Protein AF-0000000068388264 (afdb_homodimer)

Secondary structure (DSSP, 8-state):
-EEEEEEE-SBTTSSSPPSEEEEEETTTEEEEEEEPPPTT--EETTEEHHHHHHHHHHHHHHHHHHHTHHHHS-HHHHHHHHHHHHHHHHHHTT-SS---EEEEEEEE-SSEEEEEEESS-EEEETTTEEEE---HHHHHHHHHHHHHHHHHHHHH--HHHHHHHHHHHHHH-HHHHHHTTSS-HHHHHHHHHHHHHHTT-GGGHHHHHHHHHH-GGGGGGGBT-TT-TT-B--BSSSPPPSTTEEEEEEEGGG-SEEEEE-TT--S--SS-SHHHHHHHHHHHHHH-TT--SSS--SS---SSB-SS-EEEEEEE--/-EEEEEEE-SBTTS-SPPSEEEEEETTTEEEEEEEPPPTT--EETTEEHHHHHHHHHHHHHHHHHHHTHHHHS-HHHHHHHHHHHHHHHHHHTT-SS---EEEEEEEE-SSEEEEEEESS-EEEETTTEEEE---HHHHHHHHHHHHHHHHHHHHH--HHHHHHHHHHHHHH-HHHHHHTTSS-HHHHHHHHHHHHHHTT-GGGHHHHHHHHHH-GGGGGGGBT-TT-TT-B--BSSSPPPSTTEEEEEEEGGG-SEEEEE-TT--S--SS-SHHHHHHHHHHHHHH-TT--SSS--SS---SSB-SS-EEEEEEE--

Solvent-accessible surface area (backbone atoms only — not comparable to full-atom values): 31091 Å² total; per-residue (Å²): 54,29,44,34,36,42,33,42,28,20,39,66,67,25,61,50,62,34,30,42,47,57,38,35,37,74,89,38,37,38,36,37,21,38,25,37,82,46,63,79,67,57,68,58,94,87,34,44,38,7,27,50,26,16,47,48,43,49,51,47,51,53,51,29,43,77,71,42,46,63,76,70,48,55,64,71,59,47,53,37,50,44,8,47,50,37,35,52,51,27,58,72,70,66,50,94,58,68,30,24,19,24,32,24,38,42,35,50,63,82,67,29,35,38,38,38,36,32,18,50,23,29,38,33,42,58,65,66,52,72,50,64,40,82,53,59,48,50,46,31,46,16,44,34,34,43,54,48,28,55,56,38,28,72,73,62,72,34,67,54,62,16,48,55,51,32,52,51,36,47,36,53,2,47,51,51,27,36,76,69,62,77,41,54,66,71,55,50,50,49,39,43,53,50,14,17,54,75,56,72,28,62,93,45,38,66,62,47,40,56,43,46,36,44,10,56,44,49,47,70,75,28,50,31,31,79,91,46,88,56,31,39,25,40,42,34,33,55,74,57,39,67,66,50,50,47,80,46,78,42,54,46,91,76,45,39,27,40,35,34,30,32,69,42,57,84,64,83,37,83,54,71,46,67,68,33,46,51,51,39,47,51,49,47,48,70,76,32,46,59,15,68,61,94,51,60,36,69,44,42,36,44,95,59,29,47,49,45,33,32,32,40,39,21,36,34,37,87,53,29,45,34,36,41,33,42,30,18,40,67,67,25,62,50,62,35,30,42,47,55,38,35,38,76,88,36,36,39,35,36,19,36,25,35,82,46,62,79,67,55,68,56,94,88,34,43,38,7,27,52,25,16,47,48,43,50,51,48,50,53,51,30,43,78,70,43,45,64,76,69,48,56,64,71,58,47,53,36,50,46,7,46,50,38,35,52,51,26,58,73,70,65,49,92,57,68,30,24,20,25,32,24,36,42,34,50,62,84,68,29,35,38,39,38,36,32,20,51,25,28,38,32,42,59,67,66,53,72,51,64,40,81,51,60,50,52,46,30,46,17,43,33,35,44,54,46,27,55,56,38,28,73,73,63,74,34,69,53,61,16,47,54,52,32,52,52,35,47,36,54,2,46,50,52,28,35,74,70,61,77,41,54,65,70,56,48,50,51,37,43,54,50,14,17,53,76,56,72,29,60,92,45,39,67,61,48,40,55,44,46,36,43,10,57,42,49,47,71,74,27,51,32,31,80,91,47,88,56,33,39,24,44,42,34,32,54,75,57,39,67,67,51,48,48,80,46,77,41,56,45,92,76,45,38,28,41,35,33,31,34,67,41,56,84,66,82,38,83,54,72,46,66,68,33,44,52,50,39,47,52,48,48,48,69,76,30,45,57,14,67,62,95,52,62,36,71,44,42,37,46,95,57,27,47,49,46,34,30,33,40,38,23,37,34,37,85

Organism: Agrobacterium fabrum (strain C58 / ATCC 33970) (NCBI:txid176299)

Radius of gyration: 27.48 Å; Cα contacts (8 Å, |Δi|>4): 1501; chains: 2; bounding box: 46×88×62 Å

Sequence (636 aa):
MNIASFSQSKYKNAATPGDDVAILLPGRVFAVFDGATDPTGANYDGLSSGRIAALAAANAVAEMSIKGTLQNCESTTLFQTISDILKKEAERINASHPPSTTLAIVADMGDSLRLLLAGDSGIRINGDRLLQHSKLIDRVSTSARIHVFKQLFASFGDGDAAEAKTRATIFSGLRAAVKAGIMKGVDAEKVIITAAAASGLQNEIEAVEEFLMGGIRVQPHYANRQGHVLGYASINGGMVMEEGTVDLSLAKDTVNSLEIFTDGYLSLPTGIDVVDWEAEFARVETADFHKLNEYPSVKGSTSSEFSDDRTVVCMKARMNIASFSQSKYKNAATPGDDVAILLPGRVFAVFDGATDPTGANYDGLSSGRIAALAAANAVAEMSIKGTLQNCESTTLFQTISDILKKEAERINASHPPSTTLAIVADMGDSLRLLLAGDSGIRINGDRLLQHSKLIDRVSTSARIHVFKQLFASFGDGDAAEAKTRATIFSGLRAAVKAGIMKGVDAEKVIITAAAASGLQNEIEAVEEFLMGGIRVQPHYANRQGHVLGYASINGGMVMEEGTV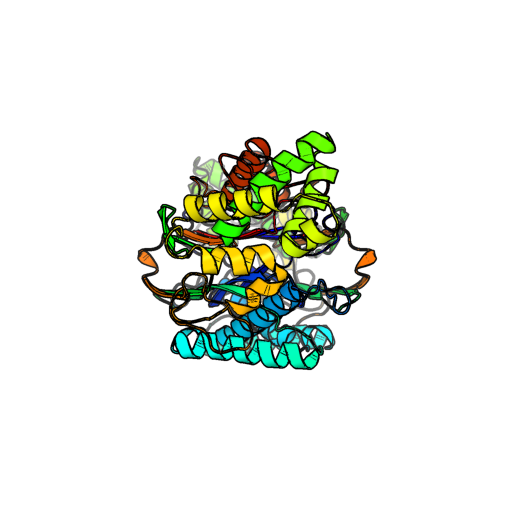DLSLAKDTVNSLEIFTDGYLSLPTGIDVVDWEAEFARVETADFHKLNEYPSVKGSTSSEFSDDRTVVCMKAR

Nearest PDB structures (foldseek):
  6ihw-assembly1_A  TM=5.965E-01  e=5.160E-09  Staphylococcus aureus
  2pk0-assembly3_C  TM=6.018E-01  e=1.217E-06  Streptococcus agalactiae A909
  3nmv-assembly1_B  TM=4.513E-01  e=5.460E-06  Arabidopsis thaliana
  4rag-assembly1_A  TM=4.720E-01  e=7.372E-06  Homo sapiens
  3ujk-assembly1_A  TM=4.151E-01  e=2.307E-05  Arabidopsis thaliana

Foldseek 3Di:
DDKDKDWDFQFPVRPQHALKDWDDDPLFKIKIKFWDAALVNDDQPRDGLRNLLRVLLVVLCVVCRVVCNNVPPDLQVVLLVSLQSQLVSCVVRVPPFFIWMWMWMWTRPPQKIKIKTFFAWWKDFPLHDIDGDDFLLFLLLLQLLLLQLVVQCVVPVDNQVSQVVSLVDQSQAVLVCCVVVVDPPVSSVVSLCRSCVRSVNNVVSVVSRVDRRRHPSCLVVQEQPPPDPRHGAISGNDNGHPPRMDIDMGGPVRTFKMKIKGVLQQDRFSDQDPVRSVVSSVVCCVVQQQQNPPRTGSHGRDPGGHRHIMMMMMDGDD/DDKDKDWDFQFPVRPQHALKDWDDDPLFKIKIKFWDAALVNDDQPRDGLRNLLRVLLVVLCVVCRVVCNNVPPDLQVVLLVSLQSQQVSCVVRVPPFFIWMWMWMWTRPPQKIKIKTFFAWWKDFPLHDIDGDDFLLFLLLLLLLLLQLVVQCVVPVDNQVSQVVSLVDQSQAVLVCCVVVVDPPVSSVVSLCRSCVRSVNNVVSVVSRVDRRRHPSCLVVQEQPPPDPRHGAISGNDNGHPPRMDIDMGGPVRTFKMKIKGVLQQDGFSDQDPVRSVVSSVVCCVVQQQQNPPRTGSHGRDPGGHRHIMMMMMDGDD

pLDDT: mean 94.1, std 4.78, range [71.81, 98.81]

InterPro domains:
  IPR036457 PPM-type phosphatase-like domain superfamily [SSF81606] (11-130)

Structure (mmCIF, N/CA/C/O backbone):
data_AF-0000000068388264-model_v1
#
loop_
_entity.id
_entity.type
_entity.pdbx_description
1 polymer 'Protein phosphatase 2C domain-containing protein'
#
loop_
_atom_site.group_PDB
_atom_site.id
_atom_site.type_symbol
_atom_site.label_atom_id
_atom_site.label_alt_id
_atom_site.label_comp_id
_atom_site.label_asym_id
_atom_site.label_entity_id
_atom_site.label_seq_id
_atom_site.pdbx_PDB_ins_code
_atom_site.Cartn_x
_atom_site.Cartn_y
_atom_site.Cartn_z
_atom_site.occupancy
_atom_site.B_iso_or_equiv
_atom_site.auth_seq_id
_atom_site.auth_comp_id
_atom_site.auth_asym_id
_atom_site.auth_atom_id
_atom_site.pdbx_PDB_model_num
ATOM 1 N N . MET A 1 1 ? -11.047 -7.18 -6.504 1 75.25 1 MET A N 1
ATOM 2 C CA . MET A 1 1 ? -10.711 -5.961 -5.777 1 75.25 1 MET A CA 1
ATOM 3 C C . MET A 1 1 ? -9.234 -5.621 -5.93 1 75.25 1 MET A C 1
ATOM 5 O O . MET A 1 1 ? -8.367 -6.457 -5.664 1 75.25 1 MET A O 1
ATOM 9 N N . ASN A 1 2 ? -9.023 -4.484 -6.512 1 87.44 2 ASN A N 1
ATOM 10 C CA . ASN A 1 2 ? -7.68 -3.965 -6.723 1 87.44 2 ASN A CA 1
ATOM 11 C C . ASN A 1 2 ? -7.328 -2.885 -5.703 1 87.44 2 ASN A C 1
ATOM 13 O O . ASN A 1 2 ? -8.133 -1.983 -5.449 1 87.44 2 ASN A O 1
ATOM 17 N N . ILE A 1 3 ? -6.223 -3.014 -5.047 1 92.5 3 ILE A N 1
ATOM 18 C CA . ILE A 1 3 ? -5.793 -2.018 -4.07 1 92.5 3 ILE A CA 1
ATOM 19 C C . ILE A 1 3 ? -4.434 -1.451 -4.473 1 92.5 3 ILE A C 1
ATOM 21 O O . ILE A 1 3 ? -3.527 -2.201 -4.844 1 92.5 3 ILE A O 1
ATOM 25 N N . ALA A 1 4 ? -4.34 -0.177 -4.484 1 95.62 4 ALA A N 1
ATOM 26 C CA . ALA A 1 4 ? -3.092 0.541 -4.734 1 95.62 4 ALA A CA 1
ATOM 27 C C . ALA A 1 4 ? -2.84 1.594 -3.658 1 95.62 4 ALA A C 1
ATOM 29 O O . ALA A 1 4 ? -3.783 2.152 -3.094 1 95.62 4 ALA A O 1
ATOM 30 N N . SER A 1 5 ? -1.664 1.822 -3.295 1 97.62 5 SER A N 1
ATOM 31 C CA . SER A 1 5 ? -1.312 2.85 -2.32 1 97.62 5 SER A CA 1
ATOM 32 C C . SER A 1 5 ? -0.051 3.6 -2.738 1 97.62 5 SER A C 1
ATOM 34 O O . SER A 1 5 ? 0.783 3.062 -3.469 1 97.62 5 SER A O 1
ATOM 36 N N . PHE A 1 6 ? 0.02 4.832 -2.385 1 97.06 6 PHE A N 1
ATOM 37 C CA . PHE A 1 6 ? 1.18 5.68 -2.641 1 97.06 6 PHE A CA 1
ATOM 38 C C . PHE A 1 6 ? 1.418 6.637 -1.48 1 97.06 6 PHE A C 1
ATOM 40 O O . PHE A 1 6 ? 0.485 7.289 -1.005 1 97.06 6 PHE A O 1
ATOM 47 N N . SER A 1 7 ? 2.611 6.703 -0.938 1 96.62 7 SER A N 1
ATOM 48 C CA . SER A 1 7 ? 3.025 7.633 0.108 1 96.62 7 SER A CA 1
ATOM 49 C C . SER A 1 7 ? 4.328 8.336 -0.262 1 96.62 7 SER A C 1
ATOM 51 O O . SER A 1 7 ? 5.332 7.684 -0.55 1 96.62 7 SER A O 1
ATOM 53 N N . GLN A 1 8 ? 4.289 9.664 -0.268 1 95.12 8 GLN A N 1
ATOM 54 C CA . GLN A 1 8 ? 5.441 10.484 -0.633 1 95.12 8 GLN A CA 1
ATOM 55 C C . GLN A 1 8 ? 5.707 11.555 0.419 1 95.12 8 GLN A C 1
ATOM 57 O O . GLN A 1 8 ? 4.809 12.312 0.781 1 95.12 8 GLN A O 1
ATOM 62 N N . SER A 1 9 ? 6.949 11.586 0.864 1 94.25 9 SER A N 1
ATOM 63 C CA . SER A 1 9 ? 7.414 12.641 1.758 1 94.25 9 SER A CA 1
ATOM 64 C C . SER A 1 9 ? 7.387 14 1.068 1 94.25 9 SER A C 1
ATOM 66 O O . SER A 1 9 ? 7.574 14.086 -0.147 1 94.25 9 SER A O 1
ATOM 68 N N . LYS A 1 10 ? 7.219 15.016 1.916 1 94.44 10 LYS A N 1
ATOM 69 C CA . LYS A 1 10 ? 7.289 16.359 1.359 1 94.44 10 LYS A CA 1
ATOM 70 C C . LYS A 1 10 ? 8.695 16.688 0.867 1 94.44 10 LYS A C 1
ATOM 72 O O . LYS A 1 10 ? 8.891 17.594 0.058 1 94.44 10 LYS A O 1
ATOM 77 N N . TYR A 1 11 ? 9.672 16.047 1.413 1 93.06 11 TYR A N 1
ATOM 78 C CA . TYR A 1 11 ? 11.047 16.234 0.968 1 93.06 11 TYR A CA 1
ATOM 79 C C . TYR A 1 11 ? 11.297 15.523 -0.356 1 93.06 11 TYR A C 1
ATOM 81 O O . TYR A 1 11 ? 11.102 14.312 -0.461 1 93.06 11 TYR A O 1
ATOM 89 N N . LYS A 1 12 ? 11.797 16.266 -1.271 1 91.25 12 LYS A N 1
ATOM 90 C CA . LYS A 1 12 ? 11.93 15.742 -2.629 1 91.25 12 LYS A CA 1
ATOM 91 C C . LYS A 1 12 ? 13.102 14.766 -2.729 1 91.25 12 LYS A C 1
ATOM 93 O O . LYS A 1 12 ? 13.156 13.945 -3.646 1 91.25 12 LYS A O 1
ATOM 98 N N . ASN A 1 13 ? 14.141 14.773 -1.856 1 81 13 ASN A N 1
ATOM 99 C CA . ASN A 1 13 ? 15.289 13.875 -1.881 1 81 13 ASN A CA 1
ATOM 100 C C . ASN A 1 13 ? 14.922 12.484 -1.388 1 81 13 ASN A C 1
ATOM 102 O O . ASN A 1 13 ? 15.719 11.547 -1.498 1 81 13 ASN A O 1
ATOM 106 N N . ALA A 1 14 ? 13.859 12.102 -1.031 1 72.12 14 ALA A N 1
ATOM 107 C CA . ALA A 1 14 ? 13.297 10.828 -0.597 1 72.12 14 ALA A CA 1
ATOM 108 C C . ALA A 1 14 ? 14.023 10.297 0.634 1 72.12 14 ALA A C 1
ATOM 110 O O . ALA A 1 14 ? 13.609 9.297 1.228 1 72.12 14 ALA A O 1
ATOM 111 N N . ALA A 1 15 ? 15.062 10.883 1.052 1 75.81 15 ALA A N 1
ATOM 112 C CA . ALA A 1 15 ? 15.867 10.367 2.156 1 75.81 15 ALA A CA 1
ATOM 113 C C . ALA A 1 15 ? 15.188 10.625 3.498 1 75.81 15 ALA A C 1
ATOM 115 O O . ALA A 1 15 ? 15.367 9.867 4.453 1 75.81 15 ALA A O 1
ATOM 116 N N . THR A 1 16 ? 14.391 11.633 3.553 1 83.56 16 THR A N 1
ATOM 117 C CA . THR A 1 16 ? 13.688 11.961 4.785 1 83.56 16 THR A CA 1
ATOM 118 C C . THR A 1 16 ? 12.234 11.5 4.715 1 83.56 16 THR A C 1
ATOM 120 O O . THR A 1 16 ? 11.477 11.938 3.846 1 83.56 16 THR A O 1
ATOM 123 N N . PRO A 1 17 ? 11.906 10.617 5.645 1 87.88 17 PRO A N 1
ATOM 124 C CA . PRO A 1 17 ? 10.523 10.125 5.602 1 87.88 17 PRO A CA 1
ATOM 125 C C . PRO A 1 17 ? 9.508 11.203 5.98 1 87.88 17 PRO A C 1
ATOM 127 O O . PRO A 1 17 ? 9.781 12.031 6.852 1 87.88 17 PRO A O 1
ATOM 130 N N . GLY A 1 18 ? 8.375 11.164 5.344 1 91.44 18 GLY A N 1
ATOM 131 C CA . GLY A 1 18 ? 7.273 12.047 5.699 1 91.44 18 GLY A CA 1
ATOM 132 C C . GLY A 1 18 ? 6.52 11.602 6.938 1 91.44 18 GLY A C 1
ATOM 133 O O . GLY A 1 18 ? 6.746 10.5 7.441 1 91.44 18 GLY A O 1
ATOM 134 N N . ASP A 1 19 ? 5.676 12.43 7.355 1 94.19 19 ASP A N 1
ATOM 135 C CA . ASP A 1 19 ? 4.914 12.164 8.57 1 94.19 19 ASP A CA 1
ATOM 136 C C . ASP A 1 19 ? 3.688 11.305 8.273 1 94.19 19 ASP A C 1
ATOM 138 O O . ASP A 1 19 ? 3.08 10.742 9.188 1 94.19 19 ASP A O 1
ATOM 142 N N . ASP A 1 20 ? 3.289 11.234 6.988 1 96.75 20 ASP A N 1
ATOM 143 C CA . ASP A 1 20 ? 2.107 10.461 6.613 1 96.75 20 ASP A CA 1
ATOM 144 C C . ASP A 1 20 ? 2.455 8.992 6.387 1 96.75 20 ASP A C 1
ATOM 146 O O . ASP A 1 20 ? 3.52 8.68 5.852 1 96.75 20 ASP A O 1
ATOM 150 N N . VAL A 1 21 ? 1.596 8.148 6.805 1 96 21 VAL A N 1
ATOM 151 C CA . VAL A 1 21 ? 1.81 6.734 6.531 1 96 21 VAL A CA 1
ATOM 152 C C . VAL A 1 21 ? 0.488 6.074 6.141 1 96 21 VAL A C 1
ATOM 154 O O . VAL A 1 21 ? -0.586 6.594 6.453 1 96 21 VAL A O 1
ATOM 157 N N . ALA A 1 22 ? 0.57 4.98 5.438 1 97.81 22 ALA A N 1
ATOM 158 C CA . ALA A 1 22 ? -0.569 4.121 5.121 1 97.81 22 ALA A CA 1
ATOM 159 C C . ALA A 1 22 ? -0.335 2.699 5.617 1 97.81 22 ALA A C 1
ATOM 161 O O . ALA A 1 22 ? 0.806 2.234 5.68 1 97.81 22 ALA A O 1
ATOM 162 N N . ILE A 1 23 ? -1.319 2.053 5.996 1 98 23 ILE A N 1
ATOM 163 C CA . ILE A 1 23 ? -1.232 0.618 6.238 1 98 23 ILE A CA 1
ATOM 164 C C . ILE A 1 23 ? -2.23 -0.119 5.348 1 98 23 ILE A C 1
ATOM 166 O O . ILE A 1 23 ?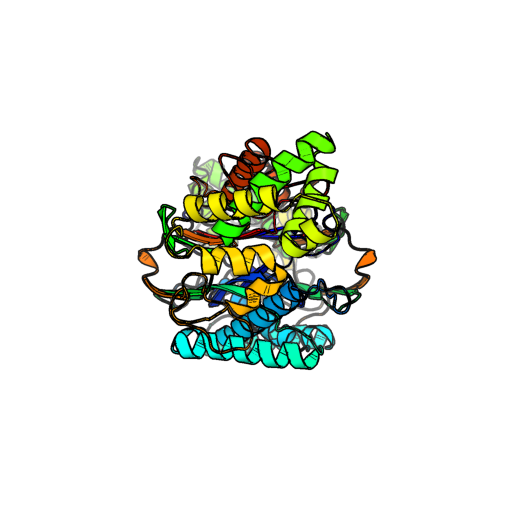 -3.279 0.427 5 1 98 23 ILE A O 1
ATOM 170 N N . LEU A 1 24 ? -1.895 -1.282 4.953 1 97.62 24 LEU A N 1
ATOM 171 C CA . LEU A 1 24 ? -2.717 -2.178 4.148 1 97.62 24 LEU A CA 1
ATOM 172 C C . LEU A 1 24 ? -2.711 -3.588 4.727 1 97.62 24 LEU A C 1
ATOM 174 O O . LEU A 1 24 ? -1.661 -4.234 4.789 1 97.62 24 LEU A O 1
ATOM 178 N N . LEU A 1 25 ? -3.775 -4.031 5.195 1 95.75 25 LEU A N 1
ATOM 179 C CA . LEU A 1 25 ? -4.047 -5.414 5.57 1 95.75 25 LEU A CA 1
ATOM 180 C C . LEU A 1 25 ? -5.289 -5.938 4.859 1 95.75 25 LEU A C 1
ATOM 182 O O . LEU A 1 25 ? -6.398 -5.844 5.391 1 95.75 25 LEU A O 1
ATOM 186 N N . PRO A 1 26 ? -5.031 -6.547 3.662 1 92 26 PRO A N 1
ATOM 187 C CA . PRO A 1 26 ? -6.176 -6.969 2.854 1 92 26 PRO A CA 1
ATOM 188 C C . PRO A 1 26 ? -7.129 -7.883 3.615 1 92 26 PRO A C 1
ATOM 190 O O . PRO A 1 26 ? -6.688 -8.773 4.352 1 92 26 PRO A O 1
ATOM 193 N N . GLY A 1 27 ? -8.453 -7.648 3.361 1 89.88 27 GLY A N 1
ATOM 194 C CA . GLY A 1 27 ? -9.492 -8.414 4.027 1 89.88 27 GLY A CA 1
ATOM 195 C C . GLY A 1 27 ? -9.766 -7.945 5.445 1 89.88 27 GLY A C 1
ATOM 196 O O . GLY A 1 27 ? -10.625 -8.5 6.133 1 89.88 27 GLY A O 1
ATOM 197 N N . ARG A 1 28 ? -8.992 -6.922 5.863 1 94.88 28 ARG A N 1
ATOM 198 C CA . ARG A 1 28 ? -9.172 -6.438 7.227 1 94.88 28 ARG A CA 1
ATOM 199 C C . ARG A 1 28 ? -9.305 -4.918 7.254 1 94.88 28 ARG A C 1
ATOM 201 O O . ARG A 1 28 ? -10.352 -4.387 7.613 1 94.88 28 ARG A O 1
ATOM 208 N N . VAL A 1 29 ? -8.172 -4.266 6.871 1 97.56 29 VAL A N 1
ATOM 209 C CA . V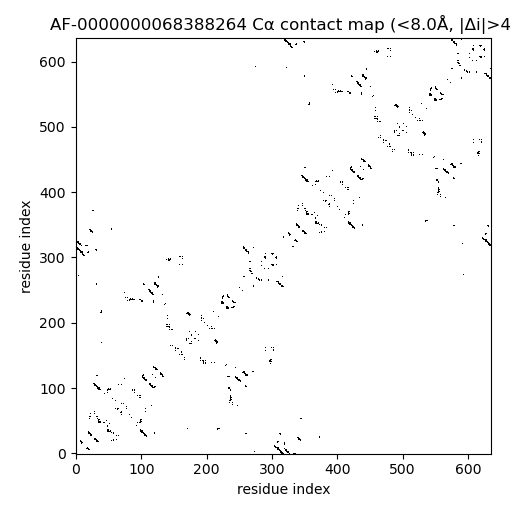AL A 1 29 ? -8.203 -2.82 7.055 1 97.56 29 VAL A CA 1
ATOM 210 C C . VAL A 1 29 ? -7.203 -2.156 6.105 1 97.56 29 VAL A C 1
ATOM 212 O O . VAL A 1 29 ? -6.141 -2.713 5.828 1 97.56 29 VAL A O 1
ATOM 215 N N . PHE A 1 30 ? -7.523 -1.055 5.535 1 97.31 30 PHE A N 1
ATOM 216 C CA . PHE A 1 30 ? -6.559 -0.081 5.043 1 97.31 30 PHE A CA 1
ATOM 217 C C . PHE A 1 30 ? -6.82 1.294 5.648 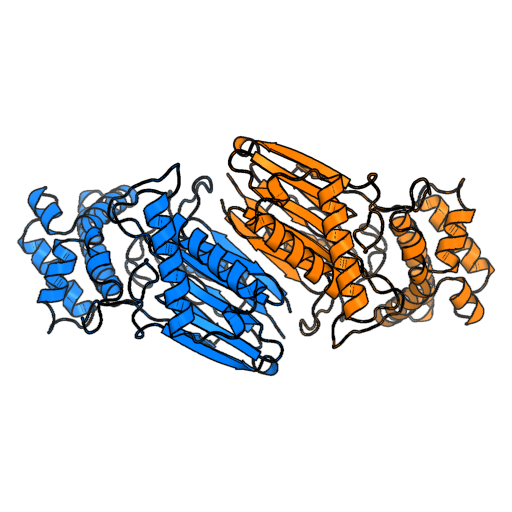1 97.31 30 PHE A C 1
ATOM 219 O O . PHE A 1 30 ? -7.969 1.646 5.926 1 97.31 30 PHE A O 1
ATOM 226 N N . ALA A 1 31 ? -5.781 2.08 5.891 1 98.69 31 ALA A N 1
ATOM 227 C CA . ALA A 1 31 ? -5.891 3.359 6.59 1 98.69 31 ALA A CA 1
ATOM 228 C C . ALA A 1 31 ? -4.742 4.289 6.207 1 98.69 31 ALA A C 1
ATOM 230 O O . ALA A 1 31 ? -3.689 3.834 5.762 1 98.69 31 ALA A O 1
ATOM 231 N N . VAL A 1 32 ? -5.008 5.551 6.301 1 98.75 32 VAL A N 1
ATOM 232 C CA . VAL A 1 32 ? -3.967 6.57 6.199 1 98.75 32 VAL A CA 1
ATOM 233 C C . VAL A 1 32 ? -3.93 7.402 7.477 1 98.75 32 VAL A C 1
ATOM 235 O O . VAL A 1 32 ? -4.961 7.605 8.125 1 98.75 32 VAL A O 1
ATOM 238 N N . PHE A 1 33 ? -2.781 7.828 7.828 1 98.31 33 PHE A N 1
ATOM 239 C CA . PHE A 1 33 ? -2.533 8.656 9 1 98.31 33 PHE A CA 1
ATOM 240 C C . PHE A 1 33 ? -1.694 9.875 8.633 1 98.31 33 PHE A C 1
ATOM 242 O O . PHE A 1 33 ? -0.648 9.75 7.996 1 98.31 33 PHE A O 1
ATOM 249 N N . ASP A 1 34 ? -2.152 10.977 9 1 96.81 34 ASP A N 1
ATOM 250 C CA . ASP A 1 34 ? -1.447 12.234 8.766 1 96.81 34 ASP A CA 1
ATOM 251 C C . ASP A 1 34 ? -0.847 12.781 10.062 1 96.81 34 ASP A C 1
ATOM 253 O O . ASP A 1 34 ? -1.562 13.336 10.898 1 96.81 34 ASP A O 1
ATOM 257 N N . GLY A 1 35 ? 0.443 12.633 10.18 1 95.31 35 GLY A N 1
ATOM 258 C CA . GLY A 1 35 ? 1.139 13.133 11.359 1 95.31 35 GLY A CA 1
ATOM 259 C C . GLY A 1 35 ? 1.268 14.641 11.375 1 95.31 35 GLY A C 1
ATOM 260 O O . GLY A 1 35 ? 1.614 15.25 10.367 1 95.31 35 GLY A O 1
ATOM 261 N N . ALA A 1 36 ? 1.035 15.211 12.531 1 90 36 ALA A N 1
ATOM 262 C CA . ALA A 1 36 ? 1.064 16.672 12.672 1 90 36 ALA A CA 1
ATOM 263 C C . ALA A 1 36 ? 2.471 17.156 13 1 90 36 ALA A C 1
ATOM 265 O O . ALA A 1 36 ? 3.219 16.484 13.719 1 90 36 ALA A O 1
ATOM 266 N N . THR A 1 37 ? 2.76 18.281 12.492 1 80.62 37 THR A N 1
ATOM 267 C CA . THR A 1 37 ? 4.039 18.922 12.766 1 80.62 37 THR A CA 1
ATOM 268 C C . THR A 1 37 ? 4.184 19.219 14.258 1 80.62 37 THR A C 1
ATOM 270 O O . THR A 1 37 ? 3.221 19.641 14.914 1 80.62 37 THR A O 1
ATOM 273 N N . ASP A 1 38 ? 5.402 18.984 14.688 1 79.5 38 ASP A N 1
ATOM 274 C CA . ASP A 1 38 ? 5.707 19.266 16.078 1 79.5 38 ASP A CA 1
ATOM 275 C C . ASP A 1 38 ? 5.855 20.766 16.328 1 79.5 38 ASP A C 1
ATOM 277 O O . ASP A 1 38 ? 6.609 21.438 15.609 1 79.5 38 ASP A O 1
ATOM 281 N N . PRO A 1 39 ? 5.199 21.328 17.312 1 77.44 39 PRO A N 1
ATOM 282 C CA . PRO A 1 39 ? 5.289 22.75 17.594 1 77.44 39 PRO A CA 1
ATOM 283 C C . PRO A 1 39 ? 6.684 23.188 18.031 1 77.44 39 PRO A C 1
ATOM 285 O O . PRO A 1 39 ? 7.02 24.375 17.969 1 77.44 39 PRO A O 1
ATOM 288 N N . THR A 1 40 ? 7.5 22.219 18.469 1 78.06 40 THR A N 1
ATOM 289 C CA . THR A 1 40 ? 8.828 22.562 18.969 1 78.06 40 THR A CA 1
ATOM 290 C C . THR A 1 40 ? 9.898 22.25 17.922 1 78.06 40 THR A C 1
ATOM 292 O O . THR A 1 40 ? 11.055 22.641 18.078 1 78.06 40 THR A O 1
ATOM 295 N N . GLY A 1 41 ? 9.508 21.641 16.906 1 75.5 41 GLY A N 1
ATOM 296 C CA . GLY A 1 41 ? 10.477 21.203 15.914 1 75.5 41 GLY A CA 1
ATOM 297 C C . GLY A 1 41 ? 11.352 20.062 16.406 1 75.5 41 GLY A C 1
ATOM 298 O O . GLY A 1 41 ? 12.398 19.781 15.805 1 75.5 41 GLY A O 1
ATOM 299 N N . ALA A 1 42 ? 10.93 19.438 17.422 1 77.56 42 ALA A N 1
ATOM 300 C CA . ALA A 1 42 ? 11.727 18.391 18.062 1 77.56 42 ALA A CA 1
ATOM 301 C C . ALA A 1 42 ? 11.859 17.172 17.156 1 77.56 42 ALA A C 1
ATOM 303 O O . ALA A 1 42 ? 11.008 16.953 16.281 1 77.56 42 ALA A O 1
ATOM 304 N N . ASN A 1 43 ? 12.984 16.531 17.344 1 81.12 43 ASN A N 1
ATOM 305 C CA . ASN A 1 43 ? 13.312 15.273 16.672 1 81.12 43 ASN A CA 1
ATOM 306 C C . ASN A 1 43 ? 13.648 14.172 17.656 1 81.12 43 ASN A C 1
ATOM 308 O O . ASN A 1 43 ? 14.336 14.414 18.656 1 81.12 43 ASN A O 1
ATOM 312 N N . TYR A 1 44 ? 13.094 13.078 17.422 1 82.62 44 TYR A N 1
ATOM 313 C CA . TYR A 1 44 ? 13.297 11.93 18.297 1 82.62 44 TYR A CA 1
ATOM 314 C C . TYR A 1 44 ? 13.984 10.797 17.547 1 82.62 44 TYR A C 1
ATOM 316 O O . TYR A 1 44 ? 13.32 9.969 16.922 1 82.62 44 TYR A O 1
ATOM 324 N N . ASP A 1 45 ? 15.242 10.68 17.688 1 79.5 45 ASP A N 1
ATOM 325 C CA . ASP A 1 45 ? 16.062 9.648 17.031 1 79.5 45 ASP A CA 1
ATOM 326 C C . ASP A 1 45 ? 15.797 9.609 15.531 1 79.5 45 ASP A C 1
ATOM 328 O O . ASP A 1 45 ? 15.492 8.547 14.977 1 79.5 45 ASP A O 1
ATOM 332 N N . GLY A 1 46 ? 15.648 10.781 15 1 79.88 46 GLY A N 1
ATOM 333 C CA . GLY A 1 46 ? 15.539 10.883 13.547 1 79.88 46 GLY A CA 1
ATOM 334 C C . GLY A 1 46 ? 14.102 10.945 13.062 1 79.88 46 GLY A C 1
ATOM 335 O O . GLY A 1 46 ? 13.852 11.133 11.875 1 79.88 46 GLY A O 1
ATOM 336 N N . LEU A 1 47 ? 13.211 10.852 14.016 1 85.88 47 LEU A N 1
ATOM 337 C CA . LEU A 1 47 ? 11.812 10.883 13.625 1 85.88 47 LEU A CA 1
ATOM 338 C C . LEU A 1 47 ? 11.109 12.117 14.188 1 85.88 47 LEU A C 1
ATOM 340 O O . LEU A 1 47 ? 11.375 12.516 15.328 1 85.88 47 LEU A O 1
ATOM 344 N N . SER A 1 48 ? 10.242 12.641 13.336 1 89 48 SER A N 1
ATOM 345 C CA . SER A 1 48 ? 9.406 13.734 13.82 1 89 48 SER A CA 1
ATOM 346 C C . SER A 1 48 ? 8.305 13.219 14.742 1 89 48 SER A C 1
ATOM 348 O O . SER A 1 48 ? 7.949 12.047 14.695 1 89 48 SER A O 1
ATOM 350 N N . SER A 1 49 ? 7.852 14.125 15.602 1 90.44 49 SER A N 1
ATOM 351 C CA . SER A 1 49 ? 6.754 13.758 16.5 1 90.44 49 SER A CA 1
ATOM 352 C C . SER A 1 49 ? 5.52 13.336 15.703 1 90.44 49 SER A C 1
ATOM 354 O O . SER A 1 49 ? 4.801 12.422 16.109 1 90.44 49 SER A O 1
ATOM 356 N N . GLY A 1 50 ? 5.238 14.023 14.617 1 92.5 50 GLY A N 1
ATOM 357 C CA . GLY A 1 50 ? 4.117 13.656 13.766 1 92.5 50 GLY A CA 1
ATOM 358 C C . GLY A 1 50 ? 4.223 12.25 13.203 1 92.5 50 GLY A C 1
ATOM 359 O O . GLY A 1 50 ? 3.236 11.508 13.188 1 92.5 50 GLY A O 1
ATOM 360 N N . ARG A 1 51 ? 5.395 11.953 12.781 1 93.25 51 ARG A N 1
ATOM 361 C CA . ARG A 1 51 ? 5.594 10.609 12.242 1 93.25 51 ARG A CA 1
ATOM 362 C C . ARG A 1 51 ? 5.445 9.555 13.336 1 93.25 51 ARG A C 1
ATOM 364 O O . ARG A 1 51 ? 4.875 8.484 13.102 1 93.25 51 ARG A O 1
ATOM 371 N N . ILE A 1 52 ? 5.941 9.805 14.461 1 93.31 52 ILE A N 1
ATOM 372 C CA . ILE A 1 52 ? 5.82 8.883 15.586 1 93.31 52 ILE A CA 1
ATOM 373 C C . ILE A 1 52 ? 4.348 8.648 15.906 1 93.31 52 ILE A C 1
ATOM 375 O O . ILE A 1 52 ? 3.926 7.508 16.125 1 93.31 52 ILE A O 1
ATOM 379 N N . ALA A 1 53 ? 3.604 9.703 15.922 1 95.19 53 ALA A N 1
ATOM 380 C CA . ALA A 1 53 ? 2.17 9.586 16.172 1 95.19 53 ALA A CA 1
ATOM 381 C C . ALA A 1 53 ? 1.492 8.727 15.109 1 95.19 53 ALA A C 1
ATOM 383 O O . ALA A 1 53 ? 0.693 7.844 15.422 1 95.19 53 ALA A O 1
ATOM 384 N N . ALA A 1 54 ? 1.792 9.031 13.867 1 96.38 54 ALA A N 1
ATOM 385 C CA . ALA A 1 54 ? 1.195 8.305 12.75 1 96.38 54 ALA A CA 1
ATOM 386 C C . ALA A 1 54 ? 1.521 6.816 12.828 1 96.38 54 ALA A C 1
ATOM 388 O O . ALA A 1 54 ? 0.639 5.973 12.648 1 96.38 54 ALA A O 1
ATOM 389 N N . LEU A 1 55 ? 2.779 6.508 13.102 1 94.62 55 LEU A N 1
ATOM 390 C CA . LEU A 1 55 ? 3.211 5.117 13.188 1 94.62 55 LEU A CA 1
ATOM 391 C C . LEU A 1 55 ? 2.551 4.414 14.367 1 94.62 55 LEU A C 1
ATOM 393 O O . LEU A 1 55 ? 2.133 3.26 14.258 1 94.62 55 LEU A O 1
ATOM 397 N N . ALA A 1 56 ? 2.475 5.086 15.477 1 94.94 56 ALA A N 1
ATOM 398 C CA . ALA A 1 56 ? 1.832 4.508 16.656 1 94.94 56 ALA A CA 1
ATOM 399 C C . ALA A 1 56 ? 0.357 4.223 16.391 1 94.94 56 ALA A C 1
ATOM 401 O O . ALA A 1 56 ? -0.148 3.156 16.75 1 94.94 56 ALA A O 1
ATOM 402 N N . ALA A 1 57 ? -0.275 5.172 15.82 1 97.31 57 ALA A N 1
ATOM 403 C CA . ALA A 1 57 ? -1.683 4.977 15.484 1 97.31 57 ALA A CA 1
ATOM 404 C C . ALA A 1 57 ? -1.854 3.836 14.484 1 97.31 57 ALA A C 1
ATOM 406 O O . ALA A 1 57 ? -2.773 3.025 14.609 1 97.31 57 ALA A O 1
ATOM 407 N N . ALA A 1 58 ? -1 3.807 13.5 1 96.94 58 ALA A N 1
ATOM 408 C CA . ALA A 1 58 ? -1.025 2.744 12.5 1 96.94 58 ALA A CA 1
ATOM 409 C C . ALA A 1 58 ? -0.904 1.37 13.148 1 96.94 58 ALA A C 1
ATOM 411 O O . ALA A 1 58 ? -1.668 0.455 12.836 1 96.94 58 ALA A O 1
ATOM 412 N N . ASN A 1 59 ? 0.025 1.244 14.016 1 94.88 59 ASN A N 1
ATOM 413 C CA . ASN A 1 59 ? 0.223 -0.013 14.727 1 94.88 59 ASN A CA 1
ATOM 414 C C . ASN A 1 59 ? -1.001 -0.385 15.555 1 94.88 59 ASN A C 1
ATOM 416 O O . ASN A 1 59 ? -1.4 -1.55 15.594 1 94.88 59 ASN A O 1
ATOM 420 N N . ALA A 1 60 ? -1.523 0.578 16.219 1 96.12 60 ALA A N 1
ATOM 421 C CA . ALA A 1 60 ? -2.709 0.35 17.031 1 96.12 60 ALA A CA 1
ATOM 422 C C . ALA A 1 60 ? -3.877 -0.148 16.188 1 96.12 60 ALA A C 1
ATOM 424 O O . ALA A 1 60 ? -4.547 -1.117 16.547 1 96.12 60 ALA A O 1
ATOM 425 N N . VAL A 1 61 ? -4.082 0.478 15.094 1 97.69 61 VAL A N 1
ATOM 426 C CA . VAL A 1 61 ? -5.195 0.14 14.219 1 97.69 61 VAL A CA 1
ATOM 427 C C . VAL A 1 61 ? -4.992 -1.259 13.641 1 97.69 61 VAL A C 1
ATOM 429 O O . VAL A 1 61 ? -5.938 -2.047 13.555 1 97.69 61 VAL A O 1
ATOM 432 N N . ALA A 1 62 ? -3.764 -1.552 13.203 1 96.12 62 ALA A N 1
ATOM 433 C CA . ALA A 1 62 ? -3.455 -2.889 12.703 1 96.12 62 ALA A CA 1
ATOM 434 C C . ALA A 1 62 ? -3.762 -3.951 13.758 1 96.12 62 ALA A C 1
ATOM 436 O O . ALA A 1 62 ? -4.422 -4.953 13.461 1 96.12 62 ALA A O 1
ATOM 437 N N . GLU A 1 63 ? -3.344 -3.705 14.945 1 94.44 63 GLU A N 1
ATOM 438 C CA . GLU A 1 63 ? -3.57 -4.648 16.031 1 94.44 63 GLU A CA 1
ATOM 439 C C . GLU A 1 63 ? -5.059 -4.801 16.328 1 94.44 63 GLU A C 1
ATOM 441 O O . GLU A 1 63 ? -5.547 -5.918 16.516 1 94.44 63 GLU A O 1
ATOM 446 N N . MET A 1 64 ? -5.742 -3.703 16.422 1 95.94 64 MET A N 1
ATOM 447 C CA . MET A 1 64 ? -7.176 -3.721 16.703 1 95.94 64 MET A CA 1
ATOM 448 C C . MET A 1 64 ? -7.934 -4.465 15.602 1 95.94 64 MET A C 1
ATOM 450 O O . MET A 1 64 ? -8.93 -5.137 15.875 1 95.94 64 MET A O 1
ATOM 454 N N . SER A 1 65 ? -7.492 -4.277 14.398 1 96.12 65 SER A N 1
ATOM 455 C CA . SER A 1 65 ? -8.141 -4.969 13.289 1 96.12 65 SER A CA 1
ATOM 456 C C . SER A 1 65 ? -7.945 -6.477 13.383 1 96.12 65 SER A C 1
ATOM 458 O O . SER A 1 65 ? -8.891 -7.242 13.18 1 96.12 65 SER A O 1
ATOM 460 N N . ILE A 1 66 ? -6.73 -6.918 13.648 1 92 66 ILE A N 1
ATOM 461 C CA . ILE A 1 66 ? -6.406 -8.336 13.766 1 92 66 ILE A CA 1
ATOM 462 C C . ILE A 1 66 ? -7.223 -8.961 14.898 1 92 66 ILE A C 1
ATOM 464 O O . ILE A 1 66 ? -7.707 -10.086 14.773 1 92 66 ILE A O 1
ATOM 468 N N . LYS A 1 67 ? -7.473 -8.18 15.93 1 92.38 67 LYS A N 1
ATOM 469 C CA . LYS A 1 67 ? -8.203 -8.664 17.094 1 92.38 67 LYS A CA 1
ATOM 470 C C . LYS A 1 67 ? -9.711 -8.547 16.891 1 92.38 67 LYS A C 1
ATOM 472 O O . LYS A 1 67 ? -10.492 -9.055 17.703 1 92.38 67 LYS A O 1
ATOM 477 N N . GLY A 1 68 ? -10.125 -7.84 15.898 1 93.5 68 GLY A N 1
ATOM 478 C CA . GLY A 1 68 ? -11.539 -7.684 15.602 1 93.5 68 GLY A CA 1
ATOM 479 C C . GLY A 1 68 ? -12.164 -6.488 16.297 1 93.5 68 GLY A C 1
ATOM 480 O O . GLY A 1 68 ? -13.32 -6.145 16.031 1 93.5 68 GLY A O 1
ATOM 481 N N . THR A 1 69 ? -11.438 -5.77 17.125 1 95.25 69 THR A N 1
ATOM 482 C CA . THR A 1 69 ? -11.961 -4.645 17.891 1 95.25 69 THR A CA 1
ATOM 483 C C . THR A 1 69 ? -12.273 -3.469 16.969 1 95.25 69 THR A C 1
ATOM 485 O O . THR A 1 69 ? -13.219 -2.711 17.219 1 95.25 69 THR A O 1
ATOM 488 N N . LEU A 1 70 ? -11.523 -3.283 15.945 1 95.69 70 LEU A N 1
ATOM 489 C CA . LEU A 1 70 ? -11.773 -2.215 14.984 1 95.69 70 LEU A CA 1
ATOM 490 C C . LEU A 1 70 ? -13.156 -2.359 14.359 1 95.69 70 LEU A C 1
ATOM 492 O O . LEU A 1 70 ? -13.836 -1.363 14.109 1 95.69 70 LEU A O 1
ATOM 496 N N . GLN A 1 71 ? -13.609 -3.588 14.164 1 94.44 71 GLN A N 1
ATOM 497 C CA . GLN A 1 71 ? -14.875 -3.9 13.5 1 94.44 71 GLN A CA 1
ATOM 498 C C . GLN A 1 71 ? -16.047 -3.846 14.484 1 94.44 71 GLN A C 1
ATOM 500 O O . GLN A 1 71 ? -17.156 -3.496 14.102 1 94.44 71 GLN A O 1
ATOM 505 N N . ASN A 1 72 ? -15.766 -4.086 15.742 1 94 72 ASN A N 1
ATOM 506 C CA . ASN A 1 72 ? -16.875 -4.352 16.641 1 94 72 ASN A CA 1
ATOM 507 C C . ASN A 1 72 ? -17.031 -3.254 17.688 1 94 72 ASN A C 1
ATOM 509 O O . ASN A 1 72 ? -18.094 -3.119 18.312 1 94 72 ASN A O 1
ATOM 513 N N . CYS A 1 73 ? -16.094 -2.398 17.875 1 95.25 73 CYS A N 1
ATOM 514 C CA . CYS A 1 73 ? -16.094 -1.406 18.938 1 95.25 73 CYS A CA 1
ATOM 515 C C . CYS A 1 73 ? -16.75 -0.109 18.484 1 95.25 73 CYS A C 1
ATOM 517 O O . CYS A 1 73 ? -16.625 0.277 17.328 1 95.25 73 CYS A O 1
ATOM 519 N N . GLU A 1 74 ? -17.391 0.521 19.469 1 96.12 74 GLU A N 1
ATOM 520 C CA . GLU A 1 74 ? -17.953 1.842 19.203 1 96.12 74 GLU A CA 1
ATOM 521 C C . GLU A 1 74 ? -16.859 2.842 18.828 1 96.12 74 GLU A C 1
ATOM 523 O O . GLU A 1 74 ? -15.773 2.82 19.406 1 96.12 74 GLU A O 1
ATOM 528 N N . SER A 1 75 ? -17.25 3.768 17.875 1 95.88 75 SER A N 1
ATOM 529 C CA . SER A 1 75 ? -16.25 4.637 17.281 1 95.88 75 SER A CA 1
ATOM 530 C C . SER A 1 75 ? -15.617 5.547 18.344 1 95.88 75 SER A C 1
ATOM 532 O O . SER A 1 75 ? -14.406 5.789 18.312 1 95.88 75 SER A O 1
ATOM 534 N N . THR A 1 76 ? -16.453 6.094 19.281 1 95.31 76 THR A N 1
ATOM 535 C CA . THR A 1 76 ? -15.914 6.984 20.312 1 95.31 76 THR A CA 1
ATOM 536 C C . THR A 1 76 ? -14.867 6.27 21.156 1 95.31 76 THR A C 1
ATOM 538 O O . THR A 1 76 ? -13.812 6.828 21.453 1 95.31 76 THR A O 1
ATOM 541 N N . THR A 1 77 ? -15.18 5.066 21.484 1 96.62 77 THR A N 1
ATOM 542 C CA . THR A 1 77 ? -14.258 4.254 22.266 1 96.62 77 THR A CA 1
ATOM 543 C C . THR A 1 77 ? -13.016 3.91 21.453 1 96.62 77 THR A C 1
ATOM 545 O O . THR A 1 77 ? -11.906 3.9 21.984 1 96.62 77 THR A O 1
ATOM 548 N N . LEU A 1 78 ? -13.227 3.641 20.25 1 96.94 78 LEU A N 1
ATOM 549 C CA . LEU A 1 78 ? -12.125 3.293 19.359 1 96.94 78 LEU A CA 1
ATOM 550 C C . LEU A 1 78 ? -11.133 4.445 19.25 1 96.94 78 LEU A C 1
ATOM 552 O O . LEU A 1 78 ? -9.93 4.254 19.438 1 96.94 78 LEU A O 1
ATOM 556 N N . PHE A 1 79 ? -11.641 5.629 18.938 1 97.5 79 PHE A N 1
ATOM 557 C CA . PHE A 1 79 ? -10.789 6.801 18.797 1 97.5 79 PHE A CA 1
ATOM 558 C C . PHE A 1 79 ? -10.047 7.102 20.094 1 97.5 79 PHE A C 1
ATOM 560 O O . PHE A 1 79 ? -8.859 7.422 20.078 1 97.5 79 PHE A O 1
ATOM 567 N N . GLN A 1 80 ? -10.75 6.977 21.172 1 97.19 80 GLN A N 1
ATOM 568 C CA . GLN A 1 80 ? -10.133 7.238 22.469 1 97.19 80 GLN A CA 1
ATOM 569 C C . GLN A 1 80 ? -9.039 6.223 22.766 1 97.19 80 GLN A C 1
ATOM 571 O O . GLN A 1 80 ? -7.988 6.574 23.312 1 97.19 80 GLN A O 1
ATOM 576 N N . THR A 1 81 ? -9.289 4.988 22.438 1 97.25 81 THR A N 1
ATOM 577 C CA . THR A 1 81 ? -8.305 3.941 22.656 1 97.25 81 THR A CA 1
ATOM 578 C C . THR A 1 81 ? -7.023 4.23 21.875 1 97.25 81 THR A C 1
ATOM 580 O O . THR A 1 81 ? -5.922 4.098 22.406 1 97.25 81 THR A O 1
ATOM 583 N N . ILE A 1 82 ? -7.148 4.59 20.625 1 97.38 82 ILE A N 1
ATOM 584 C CA . ILE A 1 82 ? -5.98 4.926 19.828 1 97.38 82 ILE A CA 1
ATOM 585 C C . ILE A 1 82 ? -5.258 6.121 20.438 1 97.38 82 ILE A C 1
ATOM 587 O O . ILE A 1 82 ? -4.031 6.129 20.547 1 97.38 82 ILE A O 1
ATOM 591 N N . SER A 1 83 ? -6.055 7.113 20.875 1 97.19 83 SER A N 1
ATOM 592 C CA . SER A 1 83 ? -5.48 8.297 21.516 1 97.19 83 SER A CA 1
ATOM 593 C C . SER A 1 83 ? -4.711 7.922 22.781 1 97.19 83 SER A C 1
ATOM 595 O O . SER A 1 83 ? -3.625 8.445 23.016 1 97.19 83 SER A O 1
ATOM 597 N N . ASP A 1 84 ? -5.227 7.043 23.547 1 96.75 84 ASP A N 1
ATOM 598 C CA . ASP A 1 84 ? -4.57 6.594 24.766 1 96.75 84 ASP A CA 1
ATOM 599 C C . ASP A 1 84 ? -3.252 5.891 24.453 1 96.75 84 ASP A C 1
ATOM 601 O O . ASP A 1 84 ? -2.285 6.008 25.203 1 96.75 84 ASP A O 1
ATOM 605 N N . ILE A 1 85 ? -3.258 5.184 23.422 1 95.06 85 ILE A N 1
ATOM 606 C CA . ILE A 1 85 ? -2.037 4.508 23 1 95.06 85 ILE A CA 1
ATOM 607 C C . ILE A 1 85 ? -0.982 5.543 22.609 1 95.06 85 ILE A C 1
ATOM 609 O O . ILE A 1 85 ? 0.195 5.391 22.953 1 95.06 85 ILE A O 1
ATOM 613 N N . LEU A 1 86 ? -1.42 6.59 21.922 1 94.88 86 LEU A N 1
ATOM 614 C CA . LEU A 1 86 ? -0.491 7.656 21.562 1 94.88 86 LEU A CA 1
ATOM 615 C C . LEU A 1 86 ? 0.07 8.336 22.812 1 94.88 86 LEU A C 1
ATOM 617 O O . LEU A 1 86 ? 1.237 8.727 22.844 1 94.88 86 LEU A O 1
ATOM 621 N N . LYS A 1 87 ? -0.763 8.484 23.797 1 94.81 87 LYS A N 1
ATOM 622 C CA . LYS A 1 87 ? -0.306 9.062 25.062 1 94.81 87 LYS A CA 1
ATOM 623 C C . LYS A 1 87 ? 0.828 8.242 25.656 1 94.81 87 LYS A C 1
ATOM 625 O O . LYS A 1 87 ? 1.835 8.797 26.109 1 94.81 87 LYS A O 1
ATOM 630 N N . LYS A 1 88 ? 0.638 6.977 25.656 1 94.19 88 LYS A N 1
ATOM 631 C CA . LYS A 1 88 ? 1.671 6.082 26.172 1 94.19 88 LYS A CA 1
ATOM 632 C C . LYS A 1 88 ? 2.953 6.191 25.344 1 94.19 88 LYS A C 1
ATOM 634 O O . LYS A 1 88 ? 4.055 6.16 25.906 1 94.19 88 LYS A O 1
ATOM 639 N N . GLU A 1 89 ? 2.764 6.262 24.078 1 90.94 89 GLU A N 1
ATOM 640 C CA . GLU A 1 89 ? 3.926 6.414 23.203 1 90.94 89 GLU A CA 1
ATOM 641 C C . GLU A 1 89 ? 4.656 7.723 23.484 1 90.94 89 GLU A C 1
ATOM 643 O O . GLU A 1 89 ? 5.891 7.77 23.469 1 90.94 89 GLU A O 1
ATOM 648 N N . ALA A 1 90 ? 3.914 8.773 23.625 1 89.94 90 ALA A N 1
ATOM 649 C CA . ALA A 1 90 ? 4.492 10.078 23.953 1 89.94 90 ALA A CA 1
ATOM 650 C C . ALA A 1 90 ? 5.305 10.016 25.234 1 89.94 90 ALA A C 1
ATOM 652 O O . ALA A 1 90 ? 6.383 10.609 25.328 1 89.94 90 ALA A O 1
ATOM 653 N N . GLU A 1 91 ? 4.805 9.352 26.188 1 92.25 91 GLU A N 1
ATOM 654 C CA . GLU A 1 91 ? 5.508 9.188 27.453 1 92.25 91 GLU A CA 1
ATOM 655 C C . GLU A 1 91 ? 6.785 8.375 27.281 1 92.25 91 GLU A C 1
ATOM 657 O O . GLU A 1 91 ? 7.824 8.703 27.844 1 92.25 91 GLU A O 1
ATOM 662 N N . ARG A 1 92 ? 6.668 7.402 26.531 1 89.19 92 ARG A N 1
ATOM 663 C CA . ARG A 1 92 ? 7.809 6.527 26.281 1 89.19 92 ARG A CA 1
ATOM 664 C C . ARG A 1 92 ? 8.977 7.305 25.688 1 89.19 92 ARG A C 1
ATOM 666 O O . ARG A 1 92 ? 10.133 7.094 26.062 1 89.19 92 ARG A O 1
ATOM 673 N N . ILE A 1 93 ? 8.742 8.242 24.797 1 86.81 93 ILE A N 1
ATOM 674 C CA . ILE A 1 93 ? 9.82 8.953 24.125 1 86.81 93 ILE A CA 1
ATOM 675 C C . ILE A 1 93 ? 10.086 10.281 24.828 1 86.81 93 ILE A C 1
ATOM 677 O O . ILE A 1 93 ? 10.867 11.102 24.344 1 86.81 93 ILE A O 1
ATOM 681 N N . ASN A 1 94 ? 9.414 10.594 25.859 1 87.5 94 ASN A N 1
ATOM 682 C CA . ASN A 1 94 ? 9.539 11.828 26.625 1 87.5 94 ASN A CA 1
ATOM 683 C C . ASN A 1 94 ? 9.273 13.062 25.766 1 87.5 94 ASN A C 1
ATOM 685 O O . ASN A 1 94 ? 10.078 13.992 25.75 1 87.5 94 ASN A O 1
ATOM 689 N N . ALA A 1 95 ? 8.148 12.953 25.094 1 84.94 95 ALA A N 1
ATOM 690 C CA . ALA A 1 95 ? 7.766 14.086 24.25 1 84.94 95 ALA A CA 1
ATOM 691 C C . ALA A 1 95 ? 7.207 15.234 25.078 1 84.94 95 ALA A C 1
ATOM 693 O O . ALA A 1 95 ? 6.402 15.008 25.984 1 84.94 95 ALA A O 1
ATOM 694 N N . SER A 1 96 ? 7.703 16.438 24.844 1 78.56 96 SER A N 1
ATOM 695 C CA . SER A 1 96 ? 7.219 17.609 25.562 1 78.56 96 SER A CA 1
ATOM 696 C C . SER A 1 96 ? 5.801 17.969 25.141 1 78.56 96 SER A C 1
ATOM 698 O O . SER A 1 96 ? 5.039 18.547 25.922 1 78.56 96 SER A O 1
ATOM 700 N N . HIS A 1 97 ? 5.492 17.703 23.906 1 81.12 97 HIS A N 1
ATOM 701 C CA . HIS A 1 97 ? 4.148 17.891 23.375 1 81.12 97 HIS A CA 1
ATOM 702 C C . HIS A 1 97 ? 3.578 16.594 22.828 1 81.12 97 HIS A C 1
ATOM 704 O O . HIS A 1 97 ? 4.309 15.797 22.234 1 81.12 97 HIS A O 1
ATOM 710 N N . PRO A 1 98 ? 2.344 16.516 23.031 1 82.06 98 PRO A N 1
ATOM 711 C CA . PRO A 1 98 ? 1.757 15.258 22.562 1 82.06 98 PRO A CA 1
ATOM 712 C C . PRO A 1 98 ? 1.786 15.125 21.031 1 82.06 98 PRO A C 1
ATOM 714 O O . PRO A 1 98 ? 1.282 16 20.328 1 82.06 98 PRO A O 1
ATOM 717 N N . PRO A 1 99 ? 2.408 14.023 20.578 1 89.75 99 PRO A N 1
ATOM 718 C CA . PRO A 1 99 ? 2.311 13.758 19.141 1 89.75 99 PRO A CA 1
ATOM 719 C C . PRO A 1 99 ? 0.869 13.586 18.672 1 89.75 99 PRO A C 1
ATOM 721 O O . PRO A 1 99 ? 0.022 13.109 19.422 1 89.75 99 PRO A O 1
ATOM 724 N N . SER A 1 100 ? 0.602 14.07 17.484 1 93.31 100 SER A N 1
ATOM 725 C CA . SER A 1 100 ? -0.77 14.086 17 1 93.31 100 SER A CA 1
ATOM 726 C C . SER A 1 100 ? -0.844 13.562 15.562 1 93.31 100 SER A C 1
ATOM 728 O O . SER A 1 100 ? 0.13 13.648 14.812 1 93.31 100 SER A O 1
ATOM 730 N N . THR A 1 101 ? -1.95 12.953 15.266 1 96.38 101 THR A N 1
ATOM 731 C CA . THR A 1 101 ? -2.207 12.492 13.906 1 96.38 101 THR A CA 1
ATOM 732 C C . THR A 1 101 ? -3.703 12.5 13.602 1 96.38 101 THR A C 1
ATOM 734 O O . THR A 1 101 ? -4.527 12.5 14.523 1 96.38 101 THR A O 1
ATOM 737 N N . THR A 1 102 ? -4.074 12.695 12.398 1 96.19 102 THR A N 1
ATOM 738 C CA . THR A 1 102 ? -5.422 12.422 11.914 1 96.19 102 THR A CA 1
ATOM 739 C C . THR A 1 102 ? -5.484 11.039 11.266 1 96.19 102 THR A C 1
ATOM 741 O O . THR A 1 102 ? -4.457 10.383 11.086 1 96.19 102 THR A O 1
ATOM 744 N N . LEU A 1 103 ? -6.703 10.586 11 1 97.81 103 LEU A N 1
ATOM 745 C CA . LEU A 1 103 ? -6.773 9.25 10.414 1 97.81 103 LEU A CA 1
ATOM 746 C C . LEU A 1 103 ? -8.016 9.109 9.539 1 97.81 103 LEU A C 1
ATOM 748 O O . LEU A 1 103 ? -9.031 9.758 9.789 1 97.81 103 LEU A O 1
ATOM 752 N N . ALA A 1 104 ? -7.93 8.352 8.508 1 98.56 104 ALA A N 1
ATOM 753 C CA . ALA A 1 104 ? -9 7.789 7.695 1 98.56 104 ALA A CA 1
ATOM 754 C C . ALA A 1 104 ? -8.844 6.277 7.551 1 98.56 104 ALA A C 1
ATOM 756 O O . ALA A 1 104 ? -7.809 5.797 7.086 1 98.56 104 ALA A O 1
ATOM 757 N N . ILE A 1 105 ? -9.844 5.523 7.988 1 98.56 105 ILE A N 1
ATOM 758 C CA . ILE A 1 105 ? -9.758 4.07 8.086 1 98.56 105 ILE A CA 1
ATOM 759 C C . ILE A 1 105 ? -10.914 3.434 7.32 1 98.56 105 ILE A C 1
ATOM 761 O O . ILE A 1 105 ? -12.055 3.9 7.402 1 98.56 105 ILE A O 1
ATOM 765 N N . VAL A 1 106 ? -10.633 2.443 6.566 1 98.31 106 VAL A N 1
ATOM 766 C CA . VAL A 1 106 ? -11.633 1.551 5.98 1 98.31 106 VAL A CA 1
ATOM 767 C C . VAL A 1 106 ? -11.461 0.143 6.547 1 98.31 106 VAL A C 1
ATOM 769 O O . VAL A 1 106 ? -10.422 -0.496 6.336 1 98.31 106 VAL A O 1
ATOM 772 N N . ALA A 1 107 ? -12.398 -0.305 7.266 1 98 107 ALA A N 1
ATOM 773 C CA . ALA A 1 107 ? -12.375 -1.645 7.844 1 98 107 ALA A CA 1
ATOM 774 C C . ALA A 1 107 ? -13.336 -2.576 7.113 1 98 107 ALA A C 1
ATOM 776 O O . ALA A 1 107 ? -14.5 -2.225 6.879 1 98 107 ALA A O 1
ATOM 777 N N . ASP A 1 108 ? -12.867 -3.713 6.742 1 95.75 108 ASP A N 1
ATOM 778 C CA . ASP A 1 108 ? -13.695 -4.738 6.109 1 95.75 108 ASP A CA 1
ATOM 779 C C . ASP A 1 108 ? -14.523 -5.488 7.145 1 95.75 108 ASP A C 1
ATOM 781 O O . ASP A 1 108 ? -13.977 -6.148 8.031 1 95.75 108 ASP A O 1
ATOM 785 N N . MET A 1 109 ? -15.812 -5.434 6.93 1 95.12 109 MET A N 1
ATOM 786 C CA . MET A 1 109 ? -16.734 -6.062 7.875 1 95.12 109 MET A CA 1
ATOM 787 C C . MET A 1 109 ? -17.344 -7.32 7.277 1 95.12 109 MET A C 1
ATOM 789 O O . MET A 1 109 ? -18.375 -7.809 7.77 1 95.12 109 MET A O 1
ATOM 793 N N . GLY A 1 110 ? -16.797 -7.832 6.234 1 90.88 110 GLY A N 1
ATOM 794 C CA . GLY A 1 110 ? -17.406 -8.922 5.48 1 90.88 110 GLY A CA 1
ATOM 795 C C . GLY A 1 110 ? -18.312 -8.438 4.371 1 90.88 110 GLY A C 1
ATOM 796 O O . GLY A 1 110 ? -17.859 -8.164 3.258 1 90.88 110 GLY A O 1
ATOM 797 N N . ASP A 1 111 ? -19.609 -8.148 4.688 1 92.62 111 ASP A N 1
ATOM 798 C CA . ASP A 1 111 ? -20.562 -7.73 3.676 1 92.62 111 ASP A CA 1
ATOM 799 C C . ASP A 1 111 ? -20.641 -6.207 3.576 1 92.62 111 ASP A C 1
ATOM 801 O O . ASP A 1 111 ? -21.297 -5.664 2.689 1 92.62 111 ASP A O 1
ATOM 805 N N . SER A 1 112 ? -19.984 -5.574 4.496 1 96.25 112 SER A N 1
ATOM 806 C CA . SER A 1 112 ? -19.969 -4.117 4.512 1 96.25 112 SER A CA 1
ATOM 807 C C . SER A 1 112 ? -18.562 -3.582 4.793 1 96.25 112 SER A C 1
ATOM 809 O O . SER A 1 112 ? -17.656 -4.348 5.113 1 96.25 112 SER A O 1
ATOM 811 N N . LEU A 1 113 ? -18.406 -2.285 4.488 1 97.19 113 LEU A N 1
ATOM 812 C CA . LEU A 1 113 ? -17.203 -1.539 4.836 1 97.19 113 LEU A CA 1
ATOM 813 C C . LEU A 1 113 ? -17.5 -0.475 5.887 1 97.19 113 LEU A C 1
ATOM 815 O O . LEU A 1 113 ? -18.484 0.265 5.758 1 97.19 113 LEU A O 1
ATOM 819 N N . ARG A 1 114 ? -16.766 -0.468 6.914 1 98.12 114 ARG A N 1
ATOM 820 C CA . ARG A 1 114 ? -16.859 0.574 7.934 1 98.12 114 ARG A CA 1
ATOM 821 C C . ARG A 1 114 ? -15.852 1.684 7.68 1 98.12 114 ARG A C 1
ATOM 823 O O . ARG A 1 114 ? -14.656 1.418 7.551 1 98.12 114 ARG A O 1
ATOM 830 N N . LEU A 1 115 ? -16.328 2.922 7.531 1 98.56 115 LEU A N 1
ATOM 831 C CA . LEU A 1 115 ? -15.492 4.094 7.297 1 98.56 115 LEU A CA 1
ATOM 832 C C . LEU A 1 115 ? -15.359 4.934 8.562 1 98.56 115 LEU A C 1
ATOM 834 O O . LEU A 1 115 ? -16.359 5.328 9.156 1 98.56 115 LEU A O 1
ATOM 838 N N . LEU A 1 116 ? -14.18 5.133 9.016 1 98.38 116 LEU A N 1
ATOM 839 C CA . LEU A 1 116 ? -13.883 5.941 10.195 1 98.38 116 LEU A CA 1
ATOM 840 C C . LEU A 1 116 ? -12.969 7.109 9.836 1 98.38 116 LEU A C 1
ATOM 842 O O . LEU A 1 116 ? -11.992 6.938 9.109 1 98.38 116 LEU A O 1
ATOM 846 N N . LEU A 1 117 ? -13.32 8.273 10.312 1 97.69 117 LEU A N 1
ATOM 847 C CA . LEU A 1 117 ? -12.547 9.484 10.031 1 97.69 117 LEU A CA 1
ATOM 848 C C . LEU A 1 117 ? -12.414 10.344 11.281 1 97.69 117 LEU A C 1
ATOM 850 O O . LEU A 1 117 ? -13.383 10.516 12.031 1 97.69 117 LEU A O 1
ATOM 854 N N . ALA A 1 118 ? -11.258 10.805 11.586 1 96.25 118 ALA A N 1
ATOM 855 C CA . ALA A 1 118 ? -11 11.828 12.594 1 96.25 118 ALA A CA 1
ATOM 856 C C . ALA A 1 118 ? -9.969 12.836 12.094 1 96.25 118 ALA A C 1
ATOM 858 O O . ALA A 1 118 ? -8.82 12.484 11.828 1 96.25 118 ALA A O 1
ATOM 859 N N . GLY A 1 119 ? -10.383 14.102 11.977 1 93.88 119 GLY A N 1
ATOM 860 C CA . GLY A 1 119 ? -9.492 15.156 11.508 1 93.88 119 GLY A CA 1
ATOM 861 C C . GLY A 1 119 ? -9.672 15.469 10.031 1 93.88 119 GLY A C 1
ATOM 862 O O . GLY A 1 119 ? -10.789 15.375 9.508 1 93.88 119 GLY A O 1
ATOM 863 N N . ASP A 1 120 ? -8.57 15.93 9.367 1 93.56 120 ASP A N 1
ATOM 864 C CA . ASP A 1 120 ? -8.742 16.531 8.047 1 93.56 120 ASP A CA 1
ATOM 865 C C . ASP A 1 120 ? -8.258 15.578 6.949 1 93.56 120 ASP A C 1
ATOM 867 O O . ASP A 1 120 ? -7.973 16.016 5.832 1 93.56 120 ASP A O 1
ATOM 871 N N . SER A 1 121 ? -7.984 14.312 7.242 1 96.31 121 SER A N 1
ATOM 872 C CA . SER A 1 121 ? -7.891 13.32 6.18 1 96.31 121 SER A CA 1
ATOM 873 C C . SER A 1 121 ? -9.234 13.125 5.484 1 96.31 121 SER A C 1
ATOM 875 O O . SER A 1 121 ? -10.258 13.625 5.953 1 96.31 121 SER A O 1
ATOM 877 N N . GLY A 1 122 ? -9.203 12.461 4.297 1 97.69 122 GLY A N 1
ATOM 878 C CA . GLY A 1 122 ? -10.453 12.383 3.551 1 97.69 122 GLY A CA 1
ATOM 879 C C . GLY A 1 122 ? -10.758 10.984 3.053 1 97.69 122 GLY A C 1
ATOM 880 O O . GLY A 1 122 ? -9.867 10.141 2.971 1 97.69 122 GLY A O 1
ATOM 881 N N . ILE A 1 123 ? -11.992 10.734 2.809 1 98.5 123 ILE A N 1
ATOM 882 C CA . ILE A 1 123 ? -12.516 9.539 2.156 1 98.5 123 ILE A CA 1
ATOM 883 C C . ILE A 1 123 ? -13.398 9.93 0.975 1 98.5 123 ILE A C 1
ATOM 885 O O . ILE A 1 123 ? -14.32 10.734 1.124 1 98.5 123 ILE A O 1
ATOM 889 N N . ARG A 1 124 ? -13.109 9.453 -0.184 1 98.62 124 ARG A N 1
ATOM 890 C CA . ARG A 1 124 ? -13.961 9.648 -1.353 1 98.62 124 ARG A CA 1
ATOM 891 C C . ARG A 1 124 ? -14.586 8.336 -1.8 1 98.62 124 ARG A C 1
ATOM 893 O O . ARG A 1 124 ? -13.883 7.336 -1.977 1 98.62 124 ARG A O 1
ATOM 900 N N . ILE A 1 125 ? -15.867 8.312 -1.894 1 98.19 125 ILE A N 1
ATOM 901 C CA . ILE A 1 125 ? -16.641 7.113 -2.215 1 98.19 125 ILE A CA 1
ATOM 902 C C . ILE A 1 125 ? -17.141 7.191 -3.656 1 98.19 125 ILE A C 1
ATOM 904 O O . ILE A 1 125 ? -17.781 8.172 -4.043 1 98.19 125 ILE A O 1
ATOM 908 N N . ASN A 1 126 ? -16.859 6.207 -4.418 1 97.56 126 ASN A N 1
ATOM 909 C CA . ASN A 1 126 ? -17.328 6.055 -5.789 1 97.56 126 ASN A CA 1
ATOM 910 C C . ASN A 1 126 ? -16.969 7.273 -6.641 1 97.56 126 ASN A C 1
ATOM 912 O O . ASN A 1 126 ? -17.781 7.711 -7.465 1 97.56 126 ASN A O 1
ATOM 916 N N . GLY A 1 127 ? -15.883 7.93 -6.352 1 96.19 127 GLY A N 1
ATOM 917 C CA . GLY A 1 127 ? -15.336 9 -7.168 1 96.19 127 GLY A CA 1
ATOM 918 C C . GLY A 1 127 ? -16.047 10.32 -6.973 1 96.19 127 GLY A C 1
ATOM 919 O O . GLY A 1 127 ? -15.641 11.344 -7.527 1 96.19 127 GLY A O 1
ATOM 920 N N . ASP A 1 128 ? -17 10.352 -6.105 1 94.69 128 ASP A N 1
ATOM 921 C CA . ASP A 1 128 ? -17.828 11.555 -6.078 1 94.69 128 ASP A CA 1
ATOM 922 C C . ASP A 1 128 ? -18.141 11.969 -4.645 1 94.69 128 ASP A C 1
ATOM 924 O O . ASP A 1 128 ? -17.969 13.133 -4.273 1 94.69 128 ASP A O 1
ATOM 928 N N . ARG A 1 129 ? -18.688 11.117 -3.787 1 97.25 129 ARG A N 1
ATOM 929 C CA . ARG A 1 129 ? -19.094 11.461 -2.426 1 97.25 129 ARG A CA 1
ATOM 930 C C . ARG A 1 129 ? -17.859 11.617 -1.526 1 97.25 129 ARG A C 1
ATOM 932 O O . ARG A 1 129 ? -17.109 10.664 -1.32 1 97.25 129 ARG A O 1
ATOM 939 N N . LEU A 1 130 ? -17.719 12.844 -1.003 1 97.69 130 LEU A N 1
ATOM 940 C CA . LEU A 1 130 ? -16.531 13.164 -0.228 1 97.69 130 LEU A CA 1
ATOM 941 C C . LEU A 1 130 ? -16.859 13.328 1.249 1 97.69 130 LEU A C 1
ATOM 943 O O . LEU A 1 130 ? -17.797 14.062 1.601 1 97.69 130 LEU A O 1
ATOM 947 N N . LEU A 1 131 ? -16.156 12.578 2.119 1 97.31 131 LEU A N 1
ATOM 948 C CA . LEU A 1 131 ? -16.156 12.781 3.562 1 97.31 131 LEU A CA 1
ATOM 949 C C . LEU A 1 131 ? -14.844 13.398 4.023 1 97.31 131 LEU A C 1
ATOM 951 O O . LEU A 1 131 ? -13.828 12.703 4.117 1 97.31 131 LEU A O 1
ATOM 955 N N . GLN A 1 132 ? -14.867 14.641 4.328 1 94.88 132 GLN A N 1
ATOM 956 C CA . GLN A 1 132 ? -13.672 15.328 4.777 1 94.88 132 GLN A CA 1
ATOM 957 C C . GLN A 1 132 ? -14.023 16.562 5.609 1 94.88 132 GLN A C 1
ATOM 959 O O . GLN A 1 132 ? -14.938 17.312 5.266 1 94.88 132 GLN A O 1
ATOM 964 N N . HIS A 1 133 ? -13.328 16.703 6.691 1 90.75 133 HIS A N 1
ATOM 965 C CA . HIS A 1 133 ? -13.492 17.891 7.523 1 90.75 133 HIS A CA 1
ATOM 966 C C . HIS A 1 133 ? -12.367 18.891 7.277 1 90.75 133 HIS A C 1
ATOM 968 O O . HIS A 1 133 ? -11.203 18.5 7.145 1 90.75 133 HIS A O 1
ATOM 974 N N . SER A 1 134 ? -12.727 20.062 7.102 1 84.19 134 SER A N 1
ATOM 975 C CA . SER A 1 134 ? -11.719 21.125 7.008 1 84.19 134 SER A CA 1
ATOM 976 C C . SER A 1 134 ? -11.492 21.781 8.359 1 84.19 134 SER A C 1
ATOM 978 O O . SER A 1 134 ? -12.43 21.922 9.156 1 84.19 134 SER A O 1
ATOM 980 N N . LYS A 1 135 ? -10.305 22.141 8.586 1 86.75 135 LYS A N 1
ATOM 981 C CA . LYS A 1 135 ? -9.938 22.906 9.773 1 86.75 135 LYS A CA 1
ATOM 982 C C . LYS A 1 135 ? -9.938 24.406 9.492 1 86.75 135 LYS A C 1
ATOM 984 O O . LYS A 1 135 ? -9.094 24.906 8.75 1 86.75 135 LYS A O 1
ATOM 989 N N . LEU A 1 136 ? -10.875 25.125 10.164 1 89.56 136 LEU A N 1
ATOM 990 C CA . LEU A 1 136 ? -10.922 26.562 9.969 1 89.56 136 LEU A CA 1
ATOM 991 C C . LEU A 1 136 ? -9.578 27.203 10.312 1 89.56 136 LEU A C 1
ATOM 993 O O . LEU A 1 136 ? -9.172 28.188 9.688 1 89.56 136 LEU A O 1
ATOM 997 N N . ILE A 1 137 ? -8.93 26.625 11.242 1 93.31 137 ILE A N 1
ATOM 998 C CA . ILE A 1 137 ? -7.652 27.156 11.695 1 93.31 137 ILE A CA 1
ATOM 999 C C . ILE A 1 137 ? -6.641 27.109 10.555 1 93.31 137 ILE A C 1
ATOM 1001 O O . ILE A 1 137 ? -5.781 27.984 10.438 1 93.31 137 ILE A O 1
ATOM 1005 N N . ASP A 1 138 ? -6.734 26.141 9.727 1 92.88 138 ASP A N 1
ATOM 1006 C CA . ASP A 1 138 ? -5.844 26.062 8.578 1 92.88 138 ASP A CA 1
ATOM 1007 C C . ASP A 1 138 ? -6.148 27.156 7.559 1 92.88 138 ASP A C 1
ATOM 1009 O O . ASP A 1 138 ? -5.242 27.672 6.906 1 92.88 138 ASP A O 1
ATOM 1013 N N . ARG A 1 139 ? -7.367 27.453 7.461 1 93.81 139 ARG A N 1
ATOM 1014 C CA . ARG A 1 139 ? -7.734 28.547 6.559 1 93.81 139 ARG A CA 1
ATOM 1015 C C . ARG A 1 139 ? -7.164 29.875 7.043 1 93.81 139 ARG A C 1
ATOM 1017 O O . ARG A 1 139 ? -6.711 30.688 6.242 1 93.81 139 ARG A O 1
ATOM 1024 N N . VAL A 1 140 ? -7.297 30.047 8.273 1 96.25 140 VAL A N 1
ATOM 1025 C CA . VAL A 1 140 ? -6.73 31.25 8.883 1 96.25 140 VAL A CA 1
ATOM 1026 C C . VAL A 1 140 ? -5.227 31.297 8.617 1 96.25 140 VAL A C 1
ATOM 1028 O O . VAL A 1 140 ? -4.715 32.312 8.125 1 96.25 140 VAL A O 1
ATOM 1031 N N . SER A 1 141 ? -4.535 30.219 8.883 1 95.88 141 SER A N 1
ATOM 1032 C CA . SER A 1 141 ? -3.092 30.156 8.664 1 95.88 141 SER A CA 1
ATOM 1033 C C . SER A 1 141 ? -2.74 30.375 7.199 1 95.88 141 SER A C 1
ATOM 1035 O O . SER A 1 141 ? -1.755 31.031 6.879 1 95.88 141 SER A O 1
ATOM 1037 N N . THR A 1 142 ? -3.479 29.766 6.363 1 96.06 142 THR A N 1
ATOM 1038 C CA . THR A 1 142 ? -3.24 29.859 4.926 1 96.06 142 THR A CA 1
ATOM 1039 C C . THR A 1 142 ? -3.332 31.312 4.453 1 96.06 142 THR A C 1
ATOM 1041 O O . THR A 1 142 ? -2.469 31.781 3.709 1 96.06 142 THR A O 1
ATOM 1044 N N . SER A 1 143 ? -4.363 31.984 4.855 1 96 143 SER A N 1
ATOM 1045 C CA . SER A 1 143 ? -4.531 33.375 4.477 1 96 143 SER A CA 1
ATOM 1046 C C . SER A 1 143 ? -3.371 34.219 4.973 1 96 143 SER A C 1
ATOM 1048 O O . SER A 1 143 ? -2.832 35.062 4.227 1 96 143 SER A O 1
ATOM 1050 N N . ALA A 1 144 ? -3.068 34.031 6.188 1 96.62 144 ALA A N 1
ATOM 1051 C CA . ALA A 1 144 ? -1.94 34.781 6.758 1 96.62 144 ALA A CA 1
ATOM 1052 C C . ALA A 1 144 ? -0.654 34.469 5.988 1 96.62 144 ALA A C 1
ATOM 1054 O O . ALA A 1 144 ? 0.114 35.406 5.68 1 96.62 144 ALA A O 1
ATOM 1055 N N . ARG A 1 145 ? -0.409 33.219 5.711 1 97.12 145 ARG A N 1
ATOM 1056 C CA . ARG A 1 145 ? 0.788 32.812 4.996 1 97.12 145 ARG A CA 1
ATOM 1057 C C . ARG A 1 145 ? 0.902 33.5 3.646 1 97.12 145 ARG A C 1
ATOM 1059 O O . ARG A 1 145 ? 1.977 34 3.283 1 97.12 145 ARG A O 1
ATOM 1066 N N . ILE A 1 146 ? -0.151 33.5 2.93 1 96.75 146 ILE A N 1
ATOM 1067 C CA . ILE A 1 146 ? -0.156 34.062 1.59 1 96.75 146 ILE A CA 1
ATOM 1068 C C . ILE A 1 146 ? 0.227 35.562 1.664 1 96.75 146 ILE A C 1
ATOM 1070 O O . ILE A 1 146 ? 1.053 36.031 0.88 1 96.75 146 ILE A O 1
ATOM 1074 N N . HIS A 1 147 ? -0.309 36.281 2.602 1 94.75 147 HIS A N 1
ATOM 1075 C CA . HIS A 1 147 ? 0.007 37.688 2.777 1 94.75 147 HIS A CA 1
ATOM 1076 C C . HIS A 1 147 ? 1.479 37.906 3.125 1 94.75 147 HIS A C 1
ATOM 1078 O O . HIS A 1 147 ? 2.152 38.75 2.539 1 94.75 147 HIS A O 1
ATOM 1084 N N . VAL A 1 148 ? 1.939 37.125 4.047 1 95.56 148 VAL A N 1
ATOM 1085 C CA . VAL A 1 148 ? 3.324 37.25 4.496 1 95.56 148 VAL A CA 1
ATOM 1086 C C . VAL A 1 148 ? 4.266 36.875 3.355 1 95.56 148 VAL A C 1
ATOM 1088 O O . VAL A 1 148 ? 5.273 37.531 3.129 1 95.56 148 VAL A O 1
ATOM 1091 N N . PHE A 1 149 ? 3.965 35.812 2.654 1 97.06 149 PHE A N 1
ATOM 1092 C CA . PHE A 1 149 ? 4.801 35.375 1.541 1 97.06 149 PHE A CA 1
ATOM 1093 C C . PHE A 1 149 ? 4.934 36.5 0.502 1 97.06 149 PHE A C 1
ATOM 1095 O O . PHE A 1 149 ? 6.039 36.781 0.042 1 97.06 149 PHE A O 1
ATOM 1102 N N . LYS A 1 150 ? 3.812 37.062 0.107 1 95.06 150 LYS A N 1
ATOM 1103 C CA . LYS A 1 150 ? 3.826 38.125 -0.91 1 95.06 150 LYS A CA 1
ATOM 1104 C C . LYS A 1 150 ? 4.699 39.281 -0.478 1 95.06 150 LYS A C 1
ATOM 1106 O O . LYS A 1 150 ? 5.461 39.812 -1.28 1 95.06 150 LYS A O 1
ATOM 1111 N N . GLN A 1 151 ? 4.602 39.656 0.737 1 92.38 151 GLN A N 1
ATOM 1112 C CA . GLN A 1 151 ? 5.422 40.719 1.271 1 92.38 151 GLN A CA 1
ATOM 1113 C C . GLN A 1 151 ? 6.902 40.375 1.223 1 92.38 151 GLN A C 1
ATOM 1115 O O . GLN A 1 151 ? 7.727 41.156 0.77 1 92.38 151 GLN A O 1
ATOM 1120 N N . LEU A 1 152 ? 7.254 39.188 1.669 1 93.06 152 LEU A N 1
ATOM 1121 C CA . LEU A 1 152 ? 8.648 38.75 1.754 1 93.06 152 LEU A CA 1
ATOM 1122 C C . LEU A 1 152 ? 9.219 38.469 0.367 1 93.06 152 LEU A C 1
ATOM 1124 O O . LEU A 1 152 ? 10.406 38.719 0.121 1 93.06 152 LEU A O 1
ATOM 1128 N N . PHE A 1 153 ? 8.43 37.938 -0.461 1 94.69 153 PHE A N 1
ATOM 1129 C CA . PHE A 1 153 ? 8.875 37.688 -1.826 1 94.69 153 PHE A CA 1
ATOM 1130 C C . PHE A 1 153 ? 9.258 39 -2.52 1 94.69 153 PHE A C 1
ATOM 1132 O O . PHE A 1 153 ? 10.219 39.031 -3.293 1 94.69 153 PHE A O 1
ATOM 1139 N N . ALA A 1 154 ? 8.445 40.031 -2.303 1 92.06 154 ALA A N 1
ATOM 1140 C CA . ALA A 1 154 ? 8.758 41.344 -2.865 1 92.06 154 ALA A CA 1
ATOM 1141 C C . ALA A 1 154 ? 10.117 41.812 -2.389 1 92.06 154 ALA A C 1
ATOM 1143 O O . ALA A 1 154 ? 10.836 42.5 -3.127 1 92.06 154 ALA A O 1
ATOM 1144 N N . SER A 1 155 ? 10.508 41.5 -1.257 1 88.5 155 SER A N 1
ATOM 1145 C CA . SER A 1 155 ? 11.766 41.938 -0.66 1 88.5 155 SER A CA 1
ATOM 1146 C C . SER A 1 155 ? 12.922 41.031 -1.091 1 88.5 155 SER A C 1
ATOM 1148 O O . SER A 1 155 ? 14.023 41.531 -1.371 1 88.5 155 SER A O 1
ATOM 1150 N N . PHE A 1 156 ? 12.781 39.688 -1.106 1 88.94 156 PHE A N 1
ATOM 1151 C CA . PHE A 1 156 ? 13.859 38.719 -1.326 1 88.94 156 PHE A CA 1
ATOM 1152 C C . PHE A 1 156 ? 14.047 38.469 -2.814 1 88.94 156 PHE A C 1
ATOM 1154 O O . PHE A 1 156 ? 15.148 38.156 -3.262 1 88.94 156 PHE A O 1
ATOM 1161 N N . GLY A 1 157 ? 12.984 38.469 -3.537 1 88.5 157 GLY A N 1
ATOM 1162 C CA . GLY A 1 157 ? 13.016 38.156 -4.957 1 88.5 157 GLY A CA 1
ATOM 1163 C C . GLY A 1 157 ? 13.273 36.688 -5.254 1 88.5 157 GLY A C 1
ATOM 1164 O O . GLY A 1 157 ? 13.352 36.281 -6.414 1 88.5 157 GLY A O 1
ATOM 1165 N N . ASP A 1 158 ? 13.508 35.938 -4.27 1 93.12 158 ASP A N 1
ATOM 1166 C CA . ASP A 1 158 ? 13.766 34.5 -4.375 1 93.12 158 ASP A CA 1
ATOM 1167 C C . ASP A 1 158 ? 12.664 33.688 -3.695 1 93.12 158 ASP A C 1
ATOM 1169 O O . ASP A 1 158 ? 12.422 33.844 -2.496 1 93.12 158 ASP A O 1
ATOM 1173 N N . GLY A 1 159 ? 12.016 32.812 -4.488 1 94.56 159 GLY A N 1
ATOM 1174 C CA . GLY A 1 159 ? 10.859 32.094 -4.004 1 94.56 159 GLY A CA 1
ATOM 1175 C C . GLY A 1 159 ? 11.188 31.156 -2.852 1 94.56 159 GLY A C 1
ATOM 1176 O O . GLY A 1 159 ? 10.422 31.078 -1.884 1 94.56 159 GLY A O 1
ATOM 1177 N N . ASP A 1 160 ? 12.266 30.422 -2.965 1 96.25 160 ASP A N 1
ATOM 1178 C CA . ASP A 1 160 ? 12.656 29.5 -1.914 1 96.25 160 ASP A CA 1
ATOM 1179 C C . ASP A 1 160 ? 12.977 30.234 -0.616 1 96.25 160 ASP A C 1
ATOM 1181 O O . ASP A 1 160 ? 12.547 29.812 0.462 1 96.25 160 ASP A O 1
ATOM 1185 N N . ALA A 1 161 ? 13.758 31.297 -0.69 1 95.06 161 ALA A N 1
ATOM 1186 C CA . ALA A 1 161 ? 14.109 32.094 0.482 1 95.06 161 ALA A CA 1
ATOM 1187 C C . ALA A 1 161 ? 12.867 32.719 1.106 1 95.06 161 ALA A C 1
ATOM 1189 O O . ALA A 1 161 ? 12.727 32.75 2.33 1 95.06 161 ALA A O 1
ATOM 1190 N N . ALA A 1 162 ? 12.031 33.281 0.271 1 96.12 162 ALA A N 1
ATOM 1191 C CA . ALA A 1 162 ? 10.781 33.844 0.752 1 96.12 162 ALA A CA 1
ATOM 1192 C C . ALA A 1 162 ? 9.93 32.812 1.475 1 96.12 162 ALA A C 1
ATOM 1194 O O . ALA A 1 162 ? 9.367 33.094 2.537 1 96.12 162 ALA A O 1
ATOM 1195 N N . GLU A 1 163 ? 9.844 31.625 0.881 1 96.62 163 GLU A N 1
ATOM 1196 C CA . GLU A 1 163 ? 9.031 30.578 1.486 1 96.62 163 GLU A CA 1
ATOM 1197 C C . GLU A 1 163 ? 9.617 30.141 2.824 1 96.62 163 GLU A C 1
ATOM 1199 O O . GLU A 1 163 ? 8.883 29.922 3.791 1 96.62 163 GLU A O 1
ATOM 1204 N N . ALA A 1 164 ? 10.898 29.969 2.869 1 94.75 164 ALA A N 1
ATOM 1205 C CA . ALA A 1 164 ? 11.547 29.562 4.113 1 94.75 164 ALA A CA 1
ATOM 1206 C C . ALA A 1 164 ? 11.258 30.562 5.23 1 94.75 164 ALA A C 1
ATOM 1208 O O . ALA A 1 164 ? 10.922 30.172 6.352 1 94.75 164 ALA A O 1
ATOM 1209 N N . LYS A 1 165 ? 11.398 31.812 4.949 1 94.62 165 LYS A N 1
ATOM 1210 C CA . LYS A 1 165 ? 11.148 32.844 5.941 1 94.62 165 LYS A CA 1
ATOM 1211 C C . LYS A 1 165 ? 9.664 32.938 6.293 1 94.62 165 LYS A C 1
ATOM 1213 O O . LYS A 1 165 ? 9.312 33.219 7.438 1 94.62 165 LYS A O 1
ATOM 1218 N N . THR A 1 166 ? 8.836 32.781 5.305 1 96.5 166 THR A N 1
ATOM 1219 C CA . THR A 1 166 ? 7.395 32.781 5.535 1 96.5 166 THR A CA 1
ATOM 1220 C C . THR A 1 166 ? 7.004 31.656 6.492 1 96.5 166 THR A C 1
ATOM 1222 O O . THR A 1 166 ? 6.273 31.891 7.461 1 96.5 166 THR A O 1
ATOM 1225 N N . ARG A 1 167 ? 7.508 30.453 6.234 1 94.38 167 ARG A N 1
ATOM 1226 C CA . ARG A 1 167 ? 7.219 29.312 7.098 1 94.38 167 ARG A CA 1
ATOM 1227 C C . ARG A 1 167 ? 7.637 29.594 8.539 1 94.38 167 ARG A C 1
ATOM 1229 O O . ARG A 1 167 ? 6.895 29.297 9.477 1 94.38 167 ARG A O 1
ATOM 1236 N N . ALA A 1 168 ? 8.797 30.125 8.641 1 93.75 168 ALA A N 1
ATOM 1237 C CA . ALA A 1 168 ? 9.289 30.453 9.977 1 93.75 168 ALA A CA 1
ATOM 1238 C C . ALA A 1 168 ? 8.391 31.469 10.664 1 93.75 168 ALA A C 1
ATOM 1240 O O . ALA A 1 168 ? 8.125 31.375 11.867 1 93.75 168 ALA A O 1
ATOM 1241 N N . THR A 1 169 ? 7.969 32.438 9.93 1 95.31 169 THR A N 1
ATOM 1242 C CA . THR A 1 169 ? 7.141 33.5 10.453 1 95.31 169 THR A CA 1
ATOM 1243 C C . THR A 1 169 ? 5.781 32.969 10.914 1 95.31 169 THR A C 1
ATOM 1245 O O . THR A 1 169 ? 5.324 33.281 12.008 1 95.31 169 THR A O 1
ATOM 1248 N N . ILE A 1 170 ? 5.164 32.188 10.094 1 94.88 170 ILE A N 1
ATOM 1249 C CA . ILE A 1 170 ? 3.836 31.672 10.391 1 94.88 170 ILE A CA 1
ATOM 1250 C C . ILE A 1 170 ? 3.922 30.656 11.523 1 94.88 170 ILE A C 1
ATOM 1252 O O . ILE A 1 170 ? 3.012 30.562 12.352 1 94.88 170 ILE A O 1
ATOM 1256 N N . PHE A 1 171 ? 5.004 29.969 11.578 1 93.06 171 PHE A N 1
ATOM 1257 C CA . PHE A 1 171 ? 5.203 28.984 12.633 1 93.06 171 PHE A CA 1
ATOM 1258 C C . PHE A 1 171 ? 5.363 29.672 13.984 1 93.06 171 PHE A C 1
ATOM 1260 O O . PHE A 1 171 ? 4.719 29.281 14.969 1 93.06 171 PHE A O 1
ATOM 1267 N N . SER A 1 172 ? 6.18 30.688 14.039 1 94.19 172 SER A N 1
ATOM 1268 C CA . SER A 1 172 ? 6.527 31.344 15.297 1 94.19 172 SER A CA 1
ATOM 1269 C C . SER A 1 172 ? 5.461 32.344 15.703 1 94.19 172 SER A C 1
ATOM 1271 O O . SER A 1 172 ? 5.363 32.719 16.875 1 94.19 172 SER A O 1
ATOM 1273 N N . GLY A 1 173 ? 4.699 32.844 14.688 1 96.56 173 GLY A N 1
ATOM 1274 C CA . GLY A 1 173 ? 3.652 33.812 14.969 1 96.56 173 GLY A CA 1
ATOM 1275 C C . GLY A 1 173 ? 4.043 35.219 14.609 1 96.56 173 GLY A C 1
ATOM 1276 O O . GLY A 1 173 ? 5.23 35.531 14.523 1 96.56 173 GLY A O 1
ATOM 1277 N N . LEU A 1 174 ? 3.074 36.062 14.438 1 97.44 174 LEU A N 1
ATOM 1278 C CA . LEU A 1 174 ? 3.27 37.438 13.984 1 97.44 174 LEU A CA 1
ATOM 1279 C C . LEU A 1 174 ? 3.904 38.281 15.086 1 97.44 174 LEU A C 1
ATOM 1281 O O . LEU A 1 174 ? 4.625 39.25 14.797 1 97.44 174 LEU A O 1
ATOM 1285 N N . ARG A 1 175 ? 3.654 37.906 16.344 1 97.5 175 ARG A N 1
ATOM 1286 C CA . ARG A 1 175 ? 4.289 38.625 17.438 1 97.5 175 ARG A CA 1
ATOM 1287 C C . ARG A 1 175 ? 5.809 38.531 17.344 1 97.5 175 ARG A C 1
ATOM 1289 O O . ARG A 1 175 ? 6.496 39.562 17.453 1 97.5 175 ARG A O 1
ATOM 1296 N N . ALA A 1 176 ? 6.238 37.344 17.156 1 96.56 176 ALA A N 1
ATOM 1297 C CA . ALA A 1 176 ? 7.676 37.125 17.016 1 96.56 176 ALA A CA 1
ATOM 1298 C C . ALA A 1 176 ? 8.219 37.844 15.789 1 96.56 176 ALA A C 1
ATOM 1300 O O . ALA A 1 176 ? 9.336 38.375 15.812 1 96.56 176 ALA A O 1
ATOM 1301 N N . ALA A 1 177 ? 7.512 37.875 14.75 1 95.94 177 ALA A N 1
ATOM 1302 C CA . ALA A 1 177 ? 7.93 38.531 13.516 1 95.94 177 ALA A CA 1
ATOM 1303 C C . ALA A 1 177 ? 8.086 40.031 13.719 1 95.94 177 ALA A C 1
ATOM 1305 O O . ALA A 1 177 ? 9.047 40.625 13.227 1 95.94 177 ALA A O 1
ATOM 1306 N N . VAL A 1 178 ? 7.168 40.594 14.406 1 96.44 178 VAL A N 1
ATOM 1307 C CA . VAL A 1 178 ? 7.223 42.031 14.688 1 96.44 178 VAL A CA 1
ATOM 1308 C C . VAL A 1 178 ? 8.414 42.344 15.594 1 96.44 178 VAL A C 1
ATOM 1310 O O . VAL A 1 178 ? 9.164 43.281 15.336 1 96.44 178 VAL A O 1
ATOM 1313 N N . LYS A 1 179 ? 8.531 41.531 16.578 1 97.06 179 LYS A N 1
ATOM 1314 C CA . LYS A 1 179 ? 9.633 41.719 17.516 1 97.06 179 LYS A CA 1
ATOM 1315 C C . LYS A 1 179 ? 10.984 41.625 16.812 1 97.06 179 LYS A C 1
ATOM 1317 O O . LYS A 1 179 ? 11.922 42.344 17.141 1 97.06 179 LYS A O 1
ATOM 1322 N N . ALA A 1 180 ? 11.047 40.75 15.867 1 95.06 180 ALA A N 1
ATOM 1323 C CA . ALA A 1 180 ? 12.297 40.5 15.148 1 95.06 180 ALA A CA 1
ATOM 1324 C C . ALA A 1 180 ? 12.484 41.5 14.023 1 95.06 180 ALA A C 1
ATOM 1326 O O . ALA A 1 180 ? 13.508 41.5 13.336 1 95.06 180 ALA A O 1
ATOM 1327 N N . GLY A 1 181 ? 11.508 42.344 13.734 1 92.62 181 GLY A N 1
ATOM 1328 C CA . GLY A 1 181 ? 11.602 43.344 12.711 1 92.62 181 GLY A CA 1
ATOM 1329 C C . GLY A 1 181 ? 11.352 42.812 11.312 1 92.62 181 GLY A C 1
ATOM 1330 O O . GLY A 1 181 ? 11.688 43.469 10.32 1 92.62 181 GLY A O 1
ATOM 1331 N N . ILE A 1 182 ? 10.844 41.656 11.25 1 91.19 182 ILE A N 1
ATOM 1332 C CA . ILE A 1 182 ? 10.555 41.062 9.961 1 91.19 182 ILE A CA 1
ATOM 1333 C C . ILE A 1 182 ? 9.375 41.781 9.305 1 91.19 182 ILE A C 1
ATOM 1335 O O . ILE A 1 182 ? 9.328 41.906 8.078 1 91.19 182 ILE A O 1
ATOM 1339 N N . MET A 1 183 ? 8.5 42.25 10.188 1 92.31 183 MET A N 1
ATOM 1340 C CA . MET A 1 183 ? 7.352 43.031 9.711 1 92.31 183 MET A CA 1
ATOM 1341 C C . MET A 1 183 ? 6.945 44.094 10.734 1 92.31 183 MET A C 1
ATOM 1343 O O . MET A 1 183 ? 7.273 43.969 11.914 1 92.31 183 MET A O 1
ATOM 1347 N N . LYS A 1 184 ? 6.262 45.094 10.305 1 95 184 LYS A N 1
ATOM 1348 C CA . LYS A 1 184 ? 5.777 46.156 11.18 1 95 184 LYS A CA 1
ATOM 1349 C C . LYS A 1 184 ? 4.477 45.75 11.875 1 95 184 LYS A C 1
ATOM 1351 O O . LYS A 1 184 ? 3.723 44.906 11.352 1 95 184 LYS A O 1
ATOM 1356 N N . GLY A 1 185 ? 4.199 46.25 12.961 1 95.44 185 GLY A N 1
ATOM 1357 C CA . GLY A 1 185 ? 2.982 45.969 13.719 1 95.44 185 GLY A CA 1
ATOM 1358 C C . GLY A 1 185 ? 1.72 46.219 12.906 1 95.44 185 GLY A C 1
ATOM 1359 O O . GLY A 1 185 ? 0.783 45.406 12.961 1 95.44 185 GLY A O 1
ATOM 1360 N N . VAL A 1 186 ? 1.722 47.312 12.172 1 95.56 186 VAL A N 1
ATOM 1361 C CA . VAL A 1 186 ? 0.551 47.656 11.383 1 95.56 186 VAL A CA 1
ATOM 1362 C C . VAL A 1 186 ? 0.303 46.594 10.305 1 95.56 186 VAL A C 1
ATOM 1364 O O . VAL A 1 186 ? -0.842 46.375 9.914 1 95.56 186 VAL A O 1
ATOM 1367 N N . ASP A 1 187 ? 1.351 46.094 9.758 1 94.75 187 ASP A N 1
ATOM 1368 C CA . ASP A 1 187 ? 1.226 45.031 8.75 1 94.75 187 ASP A CA 1
ATOM 1369 C C . ASP A 1 187 ? 0.669 43.75 9.352 1 94.75 187 ASP A C 1
ATOM 1371 O O . ASP A 1 187 ? -0.13 43.062 8.727 1 94.75 187 ASP A O 1
ATOM 1375 N N . ALA A 1 188 ? 1.135 43.406 10.531 1 96.69 188 ALA A N 1
ATOM 1376 C CA . ALA A 1 188 ? 0.608 42.25 11.242 1 96.69 188 ALA A CA 1
ATOM 1377 C C . ALA A 1 188 ? -0.896 42.375 11.461 1 96.69 188 ALA A C 1
ATOM 1379 O O . ALA A 1 188 ? -1.637 41.406 11.312 1 96.69 188 ALA A O 1
ATOM 1380 N N . GLU A 1 189 ? -1.307 43.562 11.805 1 96.56 189 GLU A N 1
ATOM 1381 C CA . GLU A 1 189 ? -2.73 43.812 12.008 1 96.56 189 GLU A CA 1
ATOM 1382 C C . GLU A 1 189 ? -3.516 43.594 10.711 1 96.56 189 GLU A C 1
ATOM 1384 O O . GLU A 1 189 ? -4.625 43.062 10.734 1 96.56 189 GLU A O 1
ATOM 1389 N N . LYS A 1 190 ? -3.004 44.062 9.672 1 96.12 190 LYS A N 1
ATOM 1390 C CA . LYS A 1 190 ? -3.645 43.875 8.367 1 96.12 190 LYS A CA 1
ATOM 1391 C C . LYS A 1 190 ? -3.779 42.375 8.031 1 96.12 190 LYS A C 1
ATOM 1393 O O . LYS A 1 190 ? -4.785 41.969 7.465 1 96.12 190 LYS A O 1
ATOM 1398 N N . VAL A 1 191 ? -2.707 41.625 8.328 1 96.62 191 VAL A N 1
ATOM 1399 C CA . VAL A 1 191 ? -2.721 40.188 8.094 1 96.62 191 VAL A CA 1
ATOM 1400 C C . VAL A 1 191 ? -3.859 39.562 8.883 1 96.62 191 VAL A C 1
ATOM 1402 O O . VAL A 1 191 ? -4.59 38.719 8.352 1 96.62 191 VAL A O 1
ATOM 1405 N N . ILE A 1 192 ? -4.023 39.938 10.125 1 97.62 192 ILE A N 1
ATOM 1406 C CA . ILE A 1 192 ? -5.043 39.375 11.008 1 97.62 192 ILE A CA 1
ATOM 1407 C C . ILE A 1 192 ? -6.434 39.688 10.461 1 97.62 192 ILE A C 1
ATOM 1409 O O . ILE A 1 192 ? -7.281 38.812 10.367 1 97.62 192 ILE A O 1
ATOM 1413 N N . ILE A 1 193 ? -6.645 40.938 10.07 1 96.94 193 ILE A N 1
ATOM 1414 C CA . ILE A 1 193 ? -7.938 41.375 9.555 1 96.94 193 ILE A CA 1
ATOM 1415 C C . ILE A 1 193 ? -8.266 40.594 8.273 1 96.94 193 ILE A C 1
ATOM 1417 O O . ILE A 1 193 ? -9.383 40.125 8.094 1 96.94 193 ILE A O 1
ATOM 1421 N N . THR A 1 194 ? -7.332 40.5 7.438 1 95.69 194 THR A N 1
ATOM 1422 C CA . THR A 1 194 ? -7.523 39.812 6.164 1 95.69 194 THR A CA 1
ATOM 1423 C C . THR A 1 194 ? -7.812 38.312 6.387 1 95.69 194 THR A C 1
ATOM 1425 O O . THR A 1 194 ? -8.695 37.75 5.742 1 95.69 194 THR A O 1
ATOM 1428 N N . ALA A 1 195 ? -7.027 37.688 7.238 1 96.38 195 ALA A N 1
ATOM 1429 C CA . ALA A 1 195 ? -7.211 36.25 7.52 1 96.38 195 ALA A CA 1
ATOM 1430 C C . ALA A 1 195 ? -8.586 36 8.125 1 96.38 195 ALA A C 1
ATOM 1432 O O . ALA A 1 195 ? -9.234 35 7.789 1 96.38 195 ALA A O 1
ATOM 1433 N N . ALA A 1 196 ? -9.008 36.875 9.039 1 96.44 196 ALA A N 1
ATOM 1434 C CA . ALA A 1 196 ? -10.328 36.75 9.648 1 96.44 196 ALA A CA 1
ATOM 1435 C C . ALA A 1 196 ? -11.43 36.844 8.602 1 96.44 196 ALA A C 1
ATOM 1437 O O . ALA A 1 196 ? -12.383 36.062 8.609 1 96.44 196 ALA A O 1
ATOM 1438 N N . ALA A 1 197 ? -11.312 37.781 7.734 1 95.06 197 ALA A N 1
ATOM 1439 C CA . ALA A 1 197 ? -12.297 37.969 6.668 1 95.06 197 ALA A CA 1
ATOM 1440 C C . ALA A 1 197 ? -12.32 36.781 5.723 1 95.06 197 ALA A C 1
ATOM 1442 O O . ALA A 1 197 ? -13.398 36.281 5.355 1 95.06 197 ALA A O 1
ATOM 1443 N N . ALA A 1 198 ? -11.188 36.281 5.336 1 91.69 198 ALA A N 1
ATOM 1444 C CA . ALA A 1 198 ? -11.07 35.188 4.383 1 91.69 198 ALA A CA 1
ATOM 1445 C C . ALA A 1 198 ? -11.625 33.906 4.965 1 91.69 198 ALA A C 1
ATOM 1447 O O . ALA A 1 198 ? -12.078 33.031 4.227 1 91.69 198 ALA A O 1
ATOM 1448 N N . SER A 1 199 ? -11.625 33.781 6.27 1 93.38 199 SER A N 1
ATOM 1449 C CA . SER A 1 199 ? -12.07 32.562 6.93 1 93.38 199 SER A CA 1
ATOM 1450 C C . SER A 1 199 ? -13.484 32.688 7.48 1 93.38 199 SER A C 1
ATOM 1452 O O . SER A 1 199 ? -13.992 31.797 8.156 1 93.38 199 SER A O 1
ATOM 1454 N N . GLY A 1 200 ? -14.062 33.844 7.27 1 93.56 200 GLY A N 1
ATOM 1455 C CA . GLY A 1 200 ? -15.414 34.094 7.758 1 93.56 200 GLY A CA 1
ATOM 1456 C C . GLY A 1 200 ? -15.477 34.25 9.266 1 93.56 200 GLY A C 1
ATOM 1457 O O . GLY A 1 200 ? -16.469 33.875 9.891 1 93.56 200 GLY A O 1
ATOM 1458 N N . LEU A 1 201 ? -14.406 34.781 9.867 1 96.19 201 LEU A N 1
ATOM 1459 C CA . LEU A 1 201 ? -14.32 34.844 11.328 1 96.19 201 LEU A CA 1
ATOM 1460 C C . LEU A 1 201 ? -14.195 36.281 11.789 1 96.19 201 LEU A C 1
ATOM 1462 O O . LEU A 1 201 ? -13.508 36.562 12.781 1 96.19 201 LEU A O 1
ATOM 1466 N N . GLN A 1 202 ? -14.805 37.188 11.07 1 95.81 202 GLN A N 1
ATOM 1467 C CA . GLN A 1 202 ? -14.734 38.594 11.43 1 95.81 202 GLN A CA 1
ATOM 1468 C C . GLN A 1 202 ? -15.32 38.844 12.812 1 95.81 202 GLN A C 1
ATOM 1470 O O . GLN A 1 202 ? -14.828 39.688 13.555 1 95.81 202 GLN A O 1
ATOM 1475 N N . ASN A 1 203 ? -16.375 38.094 13.141 1 95.44 203 ASN A N 1
ATOM 1476 C CA . ASN A 1 203 ? -17.016 38.25 14.445 1 95.44 203 ASN A CA 1
ATOM 1477 C C . ASN A 1 203 ? -16.234 37.531 15.539 1 95.44 203 ASN A C 1
ATOM 1479 O O . ASN A 1 203 ? -16.547 37.688 16.719 1 95.44 203 ASN A O 1
ATOM 1483 N N . GLU A 1 204 ? -15.273 36.781 15.164 1 96.19 204 GLU A N 1
ATOM 1484 C CA . GLU A 1 204 ? -14.398 36.062 16.094 1 96.19 204 GLU A CA 1
ATOM 1485 C C . GLU A 1 204 ? -12.938 36.5 15.906 1 96.19 204 GLU A C 1
ATOM 1487 O O . GLU A 1 204 ? -12.039 35.656 15.953 1 96.19 204 GLU A O 1
ATOM 1492 N N . ILE A 1 205 ? -12.727 37.75 15.617 1 96.38 205 ILE A N 1
ATOM 1493 C CA . ILE A 1 205 ? -11.414 38.281 15.234 1 96.38 205 ILE A CA 1
ATOM 1494 C C . ILE A 1 205 ? -10.43 38.094 16.391 1 96.38 205 ILE A C 1
ATOM 1496 O O . ILE A 1 205 ? -9.234 37.875 16.172 1 96.38 205 ILE A O 1
ATOM 1500 N N . GLU A 1 206 ? -10.867 38.094 17.594 1 96.5 206 GLU A N 1
ATOM 1501 C CA . GLU A 1 206 ? -9.992 37.906 18.75 1 96.5 206 GLU A CA 1
ATOM 1502 C C . GLU A 1 206 ? -9.344 36.531 18.734 1 96.5 206 GLU A C 1
ATOM 1504 O O . GLU A 1 206 ? -8.164 36.406 19.047 1 96.5 206 GLU A O 1
ATOM 1509 N N . ALA A 1 207 ? -10.141 35.531 18.375 1 96.19 207 ALA A N 1
ATOM 1510 C CA . ALA A 1 207 ? -9.609 34.156 18.266 1 96.19 207 ALA A CA 1
ATOM 1511 C C . ALA A 1 207 ? -8.555 34.062 17.172 1 96.19 207 ALA A C 1
ATOM 1513 O O . ALA A 1 207 ? -7.527 33.406 17.344 1 96.19 207 ALA A O 1
ATOM 1514 N N . VAL A 1 208 ? -8.781 34.719 16.062 1 97.5 208 VAL A N 1
ATOM 1515 C CA . VAL A 1 208 ? -7.859 34.75 14.93 1 97.5 208 VAL A CA 1
ATOM 1516 C C . VAL A 1 208 ? -6.559 35.438 15.336 1 97.5 208 VAL A C 1
ATOM 1518 O O . VAL A 1 208 ? -5.469 34.938 15.039 1 97.5 208 VAL A O 1
ATOM 1521 N N . GLU A 1 209 ? -6.738 36.531 16.016 1 97.88 209 GLU A N 1
ATOM 1522 C CA . GLU A 1 209 ? -5.574 37.312 16.469 1 97.88 209 GLU A CA 1
ATOM 1523 C C . GLU A 1 209 ? -4.719 36.5 17.438 1 97.88 209 GLU A C 1
ATOM 1525 O O . GLU A 1 209 ? -3.498 36.406 17.281 1 97.88 209 GLU A O 1
ATOM 1530 N N . GLU A 1 210 ? -5.352 35.906 18.391 1 96.94 210 GLU A N 1
ATOM 1531 C CA . GLU A 1 210 ? -4.621 35.125 19.359 1 96.94 210 GLU A CA 1
ATOM 1532 C C . GLU A 1 210 ? -3.83 34 18.672 1 96.94 210 GLU A C 1
ATOM 1534 O O . GLU A 1 210 ? -2.658 33.781 18.984 1 96.94 210 GLU A O 1
ATOM 1539 N N . PHE A 1 211 ? -4.465 33.344 17.812 1 96.94 211 PHE A N 1
ATOM 1540 C CA . PHE A 1 211 ? -3.832 32.219 17.109 1 96.94 211 PHE A CA 1
ATOM 1541 C C . PHE A 1 211 ? -2.682 32.719 16.25 1 96.94 211 PHE A C 1
ATOM 1543 O O . PHE A 1 211 ? -1.554 32.219 16.359 1 96.94 211 PHE A O 1
ATOM 1550 N N . LEU A 1 212 ? -2.889 33.75 15.391 1 97.88 212 LEU A N 1
ATOM 1551 C CA . LEU A 1 212 ? -1.883 34.219 14.43 1 97.88 212 LEU A CA 1
ATOM 1552 C C . LEU A 1 212 ? -0.708 34.875 15.148 1 97.88 212 LEU A C 1
ATOM 1554 O O . LEU A 1 212 ? 0.435 34.781 14.695 1 97.88 212 LEU A O 1
ATOM 1558 N N . MET A 1 213 ? -0.997 35.562 16.281 1 97.69 213 MET A N 1
ATOM 1559 C CA . MET A 1 213 ? 0.088 36.156 17.047 1 97.69 213 MET A CA 1
ATOM 1560 C C . MET A 1 213 ? 0.993 35.062 17.641 1 97.69 213 MET A C 1
ATOM 1562 O O . MET A 1 213 ? 2.207 35.25 17.734 1 97.69 213 MET A O 1
ATOM 1566 N N . GLY A 1 214 ? 0.4 33.969 17.984 1 95.44 214 GLY A N 1
ATOM 1567 C CA . GLY A 1 214 ? 1.164 32.875 18.547 1 95.44 214 GLY A CA 1
ATOM 1568 C C . GLY A 1 214 ? 1.773 31.969 17.5 1 95.44 214 GLY A C 1
ATOM 1569 O O . GLY A 1 214 ? 2.768 31.297 17.766 1 95.44 214 GLY A O 1
ATOM 1570 N N . GLY A 1 215 ? 1.079 31.891 16.328 1 94.06 215 GLY A N 1
ATOM 1571 C CA . GLY A 1 215 ? 1.572 31.062 15.234 1 94.06 215 GLY A CA 1
ATOM 1572 C C . GLY A 1 215 ? 1.099 29.625 15.32 1 94.06 215 GLY A C 1
ATOM 1573 O O . GLY A 1 215 ? 0.381 29.25 16.25 1 94.06 215 GLY A O 1
ATOM 1574 N N . ILE A 1 216 ? 1.541 28.828 14.383 1 91 216 ILE A N 1
ATOM 1575 C CA . ILE A 1 216 ? 1.157 27.422 14.266 1 91 216 ILE A CA 1
ATOM 1576 C C . ILE A 1 216 ? 1.631 26.641 15.492 1 91 216 ILE A C 1
ATOM 1578 O O . ILE A 1 216 ? 1.001 25.672 15.898 1 91 216 ILE A O 1
ATOM 1582 N N . ARG A 1 217 ? 2.656 27.031 16.094 1 90.38 217 ARG A N 1
ATOM 1583 C CA . ARG A 1 217 ? 3.215 26.312 17.25 1 90.38 217 ARG A CA 1
ATOM 1584 C C . ARG A 1 217 ? 2.215 26.266 18.391 1 90.38 217 ARG A C 1
ATOM 1586 O O . ARG A 1 217 ? 2.309 25.391 19.266 1 90.38 217 ARG A O 1
ATOM 1593 N N . VAL A 1 218 ? 1.203 27.141 18.422 1 91.69 218 VAL A N 1
ATOM 1594 C CA . VAL A 1 218 ? 0.224 27.109 19.5 1 91.69 218 VAL A CA 1
ATOM 1595 C C . VAL A 1 218 ? -1.028 26.359 19.047 1 91.69 218 VAL A C 1
ATOM 1597 O O . VAL A 1 218 ? -1.982 26.219 19.812 1 91.69 218 VAL A O 1
ATOM 1600 N N . GLN A 1 219 ? -1.052 25.922 17.859 1 90.44 219 GLN A N 1
ATOM 1601 C CA . GLN A 1 219 ? -2.205 25.25 17.266 1 90.44 219 GLN A CA 1
ATOM 1602 C C . GLN A 1 219 ? -2.674 24.094 18.156 1 90.44 219 GLN A C 1
ATOM 1604 O O . GLN A 1 219 ? -3.875 23.828 18.266 1 90.44 219 GLN A O 1
ATOM 1609 N N . PRO A 1 220 ? -1.779 23.312 18.797 1 88.38 220 PRO A N 1
ATOM 1610 C CA . PRO A 1 220 ? -2.221 22.188 19.625 1 88.38 220 PRO A CA 1
ATOM 1611 C C . PRO A 1 220 ? -3.188 22.625 20.734 1 88.38 220 PRO A C 1
ATOM 1613 O O . PRO A 1 220 ? -3.949 21.797 21.25 1 88.38 220 PRO A O 1
ATOM 1616 N N . HIS A 1 221 ? -3.166 23.906 21.062 1 90.81 221 HIS A N 1
ATOM 1617 C CA . HIS A 1 221 ? -4.078 24.422 22.078 1 90.81 221 HIS A CA 1
ATOM 1618 C C . HIS A 1 221 ? -5.531 24.312 21.625 1 90.81 221 HIS A C 1
ATOM 1620 O O . HIS A 1 221 ? -6.449 24.344 22.438 1 90.81 221 HIS A O 1
ATOM 1626 N N . TYR A 1 222 ? -5.699 24.188 20.375 1 93.25 222 TYR A N 1
ATOM 1627 C CA . TYR A 1 222 ? -7.051 24.172 19.828 1 93.25 222 TYR A CA 1
ATOM 1628 C C . TYR A 1 222 ? -7.465 22.75 19.453 1 93.25 222 TYR A C 1
ATOM 1630 O O . TYR A 1 222 ? -8.617 22.516 19.094 1 93.25 222 TYR A O 1
ATOM 1638 N N . ALA A 1 223 ? -6.551 21.797 19.547 1 91.69 223 ALA A N 1
ATOM 1639 C CA . ALA A 1 223 ? -6.867 20.391 19.266 1 91.69 223 ALA A CA 1
ATOM 1640 C C . ALA A 1 223 ? -7.875 19.844 20.266 1 91.69 223 ALA A C 1
ATOM 1642 O O . ALA A 1 223 ? -7.652 19.906 21.484 1 91.69 223 ALA A O 1
ATOM 1643 N N . ASN A 1 224 ? -8.945 19.312 19.734 1 93.62 224 ASN A N 1
ATOM 1644 C CA . ASN A 1 224 ? -10.008 18.703 20.531 1 93.62 224 ASN A CA 1
ATOM 1645 C C . ASN A 1 224 ? -10.633 19.703 21.5 1 93.62 224 ASN A C 1
ATOM 1647 O O . ASN A 1 224 ? -11.086 19.312 22.578 1 93.62 224 ASN A O 1
ATOM 1651 N N . ARG A 1 225 ? -10.469 20.969 21.172 1 92.5 225 ARG A N 1
ATOM 1652 C CA . ARG A 1 225 ? -11.109 22 21.969 1 92.5 225 ARG A CA 1
ATOM 1653 C C . ARG A 1 225 ? -12.578 22.156 21.594 1 92.5 225 ARG A C 1
ATOM 1655 O O . ARG A 1 225 ? -12.914 23 20.75 1 92.5 225 ARG A O 1
ATOM 1662 N N . GLN A 1 226 ? -13.414 21.5 22.344 1 90.25 226 GLN A N 1
ATOM 1663 C CA . GLN A 1 226 ? -14.844 21.484 22.047 1 90.25 226 GLN A CA 1
ATOM 1664 C C . GLN A 1 226 ? -15.461 22.875 22.156 1 90.25 226 GLN A C 1
ATOM 1666 O O . GLN A 1 226 ? -15.18 23.594 23.109 1 90.25 226 GLN A O 1
ATOM 1671 N N . GLY A 1 227 ? -16.188 23.266 21.172 1 88.19 227 GLY A N 1
ATOM 1672 C CA . GLY A 1 227 ? -16.969 24.5 21.25 1 88.19 227 GLY A CA 1
ATOM 1673 C C . GLY A 1 227 ? -16.203 25.719 20.766 1 88.19 227 GLY A C 1
ATOM 1674 O O . GLY A 1 227 ? -16.797 26.766 20.5 1 88.19 227 GLY A O 1
ATOM 1675 N N . HIS A 1 228 ? -14.969 25.672 20.703 1 91.81 228 HIS A N 1
ATOM 1676 C CA . HIS A 1 228 ? -14.188 26.797 20.219 1 91.81 228 HIS A CA 1
ATOM 1677 C C . HIS A 1 228 ? -14.195 26.859 18.688 1 91.81 228 HIS A C 1
ATOM 1679 O O . HIS A 1 228 ? -14.125 25.812 18.031 1 91.81 228 HIS A O 1
ATOM 1685 N N . VAL A 1 229 ? -14.203 28 18.109 1 93.19 229 VAL A N 1
ATOM 1686 C CA . VAL A 1 229 ? -14.391 28.219 16.688 1 93.19 229 VAL A CA 1
ATOM 1687 C C . VAL A 1 229 ? -13.203 27.656 15.914 1 93.19 229 VAL A C 1
ATOM 1689 O O . VAL A 1 229 ? -13.352 27.188 14.781 1 93.19 229 VAL A O 1
ATOM 1692 N N . LEU A 1 230 ? -12.031 27.625 16.531 1 94.81 230 LEU A N 1
ATOM 1693 C CA . LEU A 1 230 ? -10.828 27.109 15.859 1 94.81 230 LEU A CA 1
ATOM 1694 C C . LEU A 1 230 ? -10.516 25.688 16.312 1 94.81 230 LEU A C 1
ATOM 1696 O O . LEU A 1 230 ? -9.43 25.172 16.047 1 94.81 230 LEU A O 1
ATOM 1700 N N . GLY A 1 231 ? -11.414 25.125 17.031 1 93 231 GLY A N 1
ATOM 1701 C CA . GLY A 1 231 ? -11.227 23.75 17.484 1 93 231 GLY A CA 1
ATOM 1702 C C . GLY A 1 231 ? -11.312 22.734 16.359 1 93 231 GLY A C 1
ATOM 1703 O O . GLY A 1 231 ? -12.039 22.938 15.391 1 93 231 GLY A O 1
ATOM 1704 N N . TYR A 1 232 ? -10.602 21.625 16.5 1 92.5 232 TYR A N 1
ATOM 1705 C CA . TYR A 1 232 ? -10.625 20.578 15.492 1 92.5 232 TYR A CA 1
ATOM 1706 C C . TYR A 1 232 ? -10.328 19.219 16.125 1 92.5 232 TYR A C 1
ATOM 1708 O O . TYR A 1 232 ? -9.68 19.141 17.172 1 92.5 232 TYR A O 1
ATOM 1716 N N . ALA A 1 233 ? -10.781 18.156 15.523 1 93 233 ALA A N 1
ATOM 1717 C CA . ALA A 1 233 ? -10.562 16.797 16.031 1 93 233 ALA A CA 1
ATOM 1718 C C . ALA A 1 233 ? -9.164 16.297 15.672 1 93 233 ALA A C 1
ATOM 1720 O O . ALA A 1 233 ? -8.672 16.547 14.57 1 93 233 ALA A O 1
ATOM 1721 N N . SER A 1 234 ? -8.547 15.688 16.625 1 93.19 234 SER A N 1
ATOM 1722 C CA . SER A 1 234 ? -7.23 15.094 16.453 1 93.19 234 SER A CA 1
ATOM 1723 C C . SER A 1 234 ? -7.004 13.945 17.422 1 93.19 234 SER A C 1
ATOM 1725 O O . SER A 1 234 ? -7.602 13.906 18.5 1 93.19 234 SER A O 1
ATOM 1727 N N . ILE A 1 235 ? -6.258 12.961 16.938 1 96.5 235 ILE A N 1
ATOM 1728 C CA . ILE A 1 235 ? -5.805 11.891 17.812 1 96.5 235 ILE A CA 1
ATOM 1729 C C . ILE A 1 235 ? -4.445 12.242 18.406 1 96.5 235 ILE A C 1
ATOM 1731 O O . ILE A 1 235 ? -3.428 12.211 17.703 1 96.5 235 ILE A O 1
ATOM 1735 N N . ASN A 1 236 ? -4.395 12.609 19.734 1 94.56 236 ASN A N 1
ATOM 1736 C CA . ASN A 1 236 ? -3.156 13.203 20.234 1 94.56 236 ASN A CA 1
ATOM 1737 C C . ASN A 1 236 ? -2.895 12.828 21.688 1 94.56 236 ASN A C 1
ATOM 1739 O O . ASN A 1 236 ? -2.146 13.508 22.391 1 94.56 236 ASN A O 1
ATOM 1743 N N . GLY A 1 237 ? -3.529 11.828 22.172 1 94.19 237 GLY A N 1
ATOM 1744 C CA . GLY A 1 237 ? -3.314 11.391 23.531 1 94.19 237 GLY A CA 1
ATOM 1745 C C . GLY A 1 237 ? -4.309 11.977 24.516 1 94.19 237 GLY A C 1
ATOM 1746 O O . GLY A 1 237 ? -4.398 11.531 25.672 1 94.19 237 GLY A O 1
ATOM 1747 N N . GLY A 1 238 ? -5.02 13.023 24.141 1 93.06 238 GLY A N 1
ATOM 1748 C CA . GLY A 1 238 ? -6.07 13.602 24.969 1 93.06 238 GLY A CA 1
ATOM 1749 C C . GLY A 1 238 ? -7.449 13.055 24.656 1 93.06 238 GLY A C 1
ATOM 1750 O O . GLY A 1 238 ? -7.574 12.039 23.969 1 93.06 238 GLY A O 1
ATOM 1751 N N . MET A 1 239 ? -8.453 13.711 25.234 1 94.5 239 MET A N 1
ATOM 1752 C CA . MET A 1 239 ? -9.836 13.344 24.922 1 94.5 239 MET A CA 1
ATOM 1753 C C . MET A 1 239 ? -10.211 13.758 23.516 1 94.5 239 MET A C 1
ATOM 1755 O O . MET A 1 239 ? -10.055 14.922 23.141 1 94.5 239 MET A O 1
ATOM 1759 N N . VAL A 1 240 ? -10.742 12.766 22.766 1 94.62 240 VAL A N 1
ATOM 1760 C CA . VAL A 1 24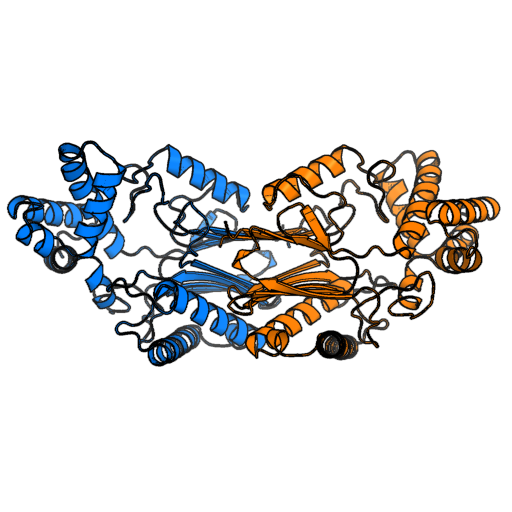0 ? -11.07 13.023 21.359 1 94.62 240 VAL A CA 1
ATOM 1761 C C . VAL A 1 240 ? -12.445 13.672 21.266 1 94.62 240 VAL A C 1
ATOM 1763 O O . VAL A 1 240 ? -13.414 13.172 21.844 1 94.62 240 VAL A O 1
ATOM 1766 N N . MET A 1 241 ? -12.508 14.742 20.609 1 92.44 241 MET A N 1
ATOM 1767 C CA . MET A 1 241 ? -13.805 15.398 20.453 1 92.44 241 MET A CA 1
ATOM 1768 C C . MET A 1 241 ? -14.641 14.703 19.375 1 92.44 241 MET A C 1
ATOM 1770 O O . MET A 1 241 ? -14.094 14.125 18.438 1 92.44 241 MET A O 1
ATOM 1774 N N . GLU A 1 242 ? -15.914 14.789 19.422 1 89.31 242 GLU A N 1
ATOM 1775 C CA . GLU A 1 242 ? -16.812 14.094 18.5 1 89.31 242 GLU A CA 1
ATOM 1776 C C . GLU A 1 242 ? -16.969 14.867 17.203 1 89.31 242 GLU A C 1
ATOM 1778 O O . GLU A 1 242 ? -17.047 14.273 16.125 1 89.31 242 GLU A O 1
ATOM 1783 N N . GLU A 1 243 ? -17.016 16.125 17.422 1 90.06 243 GLU A N 1
ATOM 1784 C CA . GLU A 1 243 ? -17.109 16.953 16.219 1 90.06 243 GLU A CA 1
ATOM 1785 C C . GLU A 1 243 ? -15.891 16.766 15.32 1 90.06 243 GLU A C 1
ATOM 1787 O O . GLU A 1 243 ? -14.758 16.828 15.797 1 90.06 243 GLU A O 1
ATOM 1792 N N . GLY A 1 244 ? -16.125 16.453 14.078 1 91.31 244 GLY A N 1
ATOM 1793 C CA . GLY A 1 244 ? -15.016 16.234 13.164 1 91.31 244 GLY A CA 1
ATOM 1794 C C . GLY A 1 244 ? -14.656 14.773 12.984 1 91.31 244 GLY A C 1
ATOM 1795 O O . GLY A 1 244 ? -13.586 14.453 12.461 1 91.31 244 GLY A O 1
ATOM 1796 N N . THR A 1 245 ? -15.508 13.898 13.492 1 95.19 245 THR A N 1
ATOM 1797 C CA . THR A 1 245 ? -15.289 12.469 13.297 1 95.19 245 THR A CA 1
ATOM 1798 C C . THR A 1 245 ? -16.422 11.852 12.492 1 95.19 245 THR A C 1
ATOM 1800 O O . THR A 1 245 ? -17.516 12.43 12.398 1 95.19 245 THR A O 1
ATOM 1803 N N . VAL A 1 246 ? -16.203 10.805 11.82 1 96.75 246 VAL A N 1
ATOM 1804 C CA . VAL A 1 246 ? -17.172 10.07 11.031 1 96.75 246 VAL A CA 1
ATOM 1805 C C . VAL A 1 246 ? -17.094 8.578 11.359 1 96.75 246 VAL A C 1
ATOM 1807 O O . VAL A 1 246 ? -16.016 8.047 11.594 1 96.75 246 VAL A O 1
ATOM 1810 N N . ASP A 1 247 ? -18.203 7.945 11.516 1 97.56 247 ASP A N 1
ATOM 1811 C CA . ASP A 1 247 ? -18.391 6.5 11.531 1 97.56 247 ASP A CA 1
ATOM 1812 C C . ASP A 1 247 ? -19.547 6.098 10.617 1 97.56 247 ASP A C 1
ATOM 1814 O O . ASP A 1 247 ? -20.719 6.285 10.969 1 97.56 247 ASP A O 1
ATOM 1818 N N . LEU A 1 248 ? -19.203 5.598 9.477 1 97.56 248 LEU A N 1
ATOM 1819 C CA . LEU A 1 248 ? -20.188 5.285 8.453 1 97.56 248 LEU A CA 1
ATOM 1820 C C . LEU A 1 248 ? -20.031 3.85 7.961 1 97.56 248 LEU A C 1
ATOM 1822 O O . LEU A 1 248 ? -18.906 3.377 7.766 1 97.56 248 LEU A O 1
ATOM 1826 N N . SER A 1 249 ? -21.094 3.131 7.832 1 97.31 249 SER A N 1
ATOM 1827 C CA . SER A 1 249 ? -21.078 1.788 7.262 1 97.31 249 SER A CA 1
ATOM 1828 C C . SER A 1 249 ? -21.734 1.771 5.883 1 97.31 249 SER A C 1
ATOM 1830 O O . SER A 1 249 ? -22.828 2.316 5.703 1 97.31 249 SER A O 1
ATOM 1832 N N . LEU A 1 250 ? -21.062 1.173 4.941 1 97.44 250 LEU A N 1
ATOM 1833 C CA . LEU A 1 250 ? -21.562 1.033 3.58 1 97.44 250 LEU A CA 1
ATOM 1834 C C . LEU A 1 250 ? -21.641 -0.435 3.174 1 97.44 250 LEU A C 1
ATOM 1836 O O . LEU A 1 250 ? -20.703 -1.197 3.426 1 97.44 250 LEU A O 1
ATOM 1840 N N . ALA A 1 251 ? -22.703 -0.842 2.498 1 96.94 251 ALA A N 1
ATOM 1841 C CA . ALA A 1 251 ? -22.75 -2.172 1.896 1 96.94 251 ALA A CA 1
ATOM 1842 C C . ALA A 1 251 ? -21.703 -2.305 0.785 1 96.94 251 ALA A C 1
ATOM 1844 O O . ALA A 1 251 ? -21.562 -1.409 -0.051 1 96.94 251 ALA A O 1
ATOM 1845 N N . LYS A 1 252 ? -20.984 -3.408 0.759 1 92.44 252 LYS A N 1
ATOM 1846 C CA . LYS A 1 252 ? -19.906 -3.598 -0.198 1 92.44 252 LYS A CA 1
ATOM 1847 C C . LYS A 1 252 ? -20.422 -3.535 -1.633 1 92.44 252 LYS A C 1
ATOM 1849 O O . LYS A 1 252 ? -19.719 -3.068 -2.531 1 92.44 252 LYS A O 1
ATOM 1854 N N . ASP A 1 253 ? -21.547 -3.973 -1.831 1 91.69 253 ASP A N 1
ATOM 1855 C CA . ASP A 1 253 ? -22.078 -4.055 -3.188 1 91.69 253 ASP A CA 1
ATOM 1856 C C . ASP A 1 253 ? -22.438 -2.67 -3.717 1 91.69 253 ASP A C 1
ATOM 1858 O O . ASP A 1 253 ? -22.703 -2.504 -4.91 1 91.69 253 ASP A O 1
ATOM 1862 N N . THR A 1 254 ? -22.438 -1.663 -2.848 1 94.81 254 THR A N 1
ATOM 1863 C CA . THR A 1 254 ? -22.734 -0.299 -3.271 1 94.81 254 THR A CA 1
ATOM 1864 C C . THR A 1 254 ? -21.453 0.477 -3.531 1 94.81 254 THR A C 1
ATOM 1866 O O . THR A 1 254 ? -21.484 1.635 -3.951 1 94.81 254 THR A O 1
ATOM 1869 N N . VAL A 1 255 ? -20.359 -0.097 -3.246 1 95.06 255 VAL A N 1
ATOM 1870 C CA . VAL A 1 255 ? -19.062 0.578 -3.355 1 95.06 255 VAL A CA 1
ATOM 1871 C C . VAL A 1 255 ? -18.344 0.099 -4.609 1 95.06 255 VAL A C 1
ATOM 1873 O O . VAL A 1 255 ? -18.016 -1.084 -4.73 1 95.06 255 VAL A O 1
ATOM 1876 N N . ASN A 1 256 ? -18.125 1.026 -5.504 1 95 256 ASN A N 1
ATOM 1877 C CA . ASN A 1 256 ? -17.328 0.739 -6.695 1 95 256 ASN A CA 1
ATOM 1878 C C . ASN A 1 256 ? -15.859 1.1 -6.484 1 95 256 ASN A C 1
ATOM 1880 O O . ASN A 1 256 ? -14.977 0.438 -7.027 1 95 256 ASN A O 1
ATOM 1884 N N . SER A 1 257 ? -15.68 2.176 -5.797 1 96 257 SER A N 1
ATOM 1885 C CA . SER A 1 257 ? -14.328 2.6 -5.465 1 96 257 SER A CA 1
ATOM 1886 C C . SER A 1 257 ? -14.297 3.357 -4.141 1 96 257 SER A C 1
ATOM 1888 O O . SER A 1 257 ? -15.305 3.936 -3.727 1 96 257 SER A O 1
ATOM 1890 N N . LEU A 1 258 ? -13.227 3.303 -3.512 1 97.38 258 LEU A N 1
ATOM 1891 C CA . LEU A 1 258 ? -12.945 4.047 -2.289 1 97.38 258 LEU A CA 1
ATOM 1892 C C . LEU A 1 258 ? -11.516 4.574 -2.291 1 97.38 258 LEU A C 1
ATOM 1894 O O . LEU A 1 258 ? -10.578 3.834 -2.59 1 97.38 258 LEU A O 1
ATOM 1898 N N . GLU A 1 259 ? -11.375 5.824 -2.066 1 98.62 259 GLU A N 1
ATOM 1899 C CA . GLU A 1 259 ? -10.062 6.438 -1.898 1 98.62 259 GLU A CA 1
ATOM 1900 C C . GLU A 1 259 ? -9.938 7.121 -0.541 1 98.62 259 GLU A C 1
ATOM 1902 O O . GLU A 1 259 ? -10.789 7.938 -0.173 1 98.62 259 GLU A O 1
ATOM 1907 N N . ILE A 1 260 ? -8.977 6.793 0.225 1 98.81 260 ILE A N 1
ATOM 1908 C CA . ILE A 1 260 ? -8.664 7.527 1.447 1 98.81 260 ILE A CA 1
ATOM 1909 C C . ILE A 1 260 ? -7.312 8.227 1.296 1 98.81 260 ILE A C 1
ATOM 1911 O O . ILE A 1 260 ? -6.398 7.699 0.659 1 98.81 260 ILE A O 1
ATOM 1915 N N . PHE A 1 261 ? -7.207 9.43 1.802 1 98.69 261 PHE A N 1
ATOM 1916 C CA . PHE A 1 261 ? -6.039 10.234 1.465 1 98.69 261 PHE A CA 1
ATOM 1917 C C . PHE A 1 261 ? -5.766 11.281 2.543 1 98.69 261 PHE A C 1
ATOM 1919 O O . PHE A 1 261 ? -6.66 11.617 3.322 1 98.69 261 PHE A O 1
ATOM 1926 N N . THR A 1 262 ? -4.547 11.75 2.652 1 97.69 262 THR A N 1
ATOM 1927 C CA . THR A 1 262 ? -4.172 12.797 3.592 1 97.69 262 THR A CA 1
ATOM 1928 C C . THR A 1 262 ? -4.254 14.172 2.934 1 97.69 262 THR A C 1
ATOM 1930 O O . THR A 1 262 ? -4.551 14.281 1.741 1 97.69 262 THR A O 1
ATOM 1933 N N . ASP A 1 263 ? -4.035 15.195 3.641 1 94.75 263 ASP A N 1
ATOM 1934 C CA . ASP A 1 263 ? -4.371 16.547 3.219 1 94.75 263 ASP A CA 1
ATOM 1935 C C . ASP A 1 263 ? -3.281 17.125 2.316 1 94.75 263 ASP A C 1
ATOM 1937 O O . ASP A 1 263 ? -3.326 18.312 1.958 1 94.75 263 ASP A O 1
ATOM 1941 N N . GLY A 1 264 ? -2.312 16.281 1.912 1 96.25 264 GLY A N 1
ATOM 1942 C CA . GLY A 1 264 ? -1.339 16.734 0.929 1 96.25 264 GLY A CA 1
ATOM 1943 C C . GLY A 1 264 ? -1.917 16.859 -0.467 1 96.25 264 GLY A C 1
ATOM 1944 O O . GLY A 1 264 ? -1.3 17.469 -1.348 1 96.25 264 GLY A O 1
ATOM 1945 N N . TYR A 1 265 ? -2.934 16.266 -0.695 1 97.81 265 TYR A N 1
ATOM 1946 C CA . TYR A 1 265 ? -3.674 16.438 -1.939 1 97.81 265 TYR A CA 1
ATOM 1947 C C . TYR A 1 265 ? -4.645 17.609 -1.833 1 97.81 265 TYR A C 1
ATOM 1949 O O . TYR A 1 265 ? -5.703 17.5 -1.209 1 97.81 265 TYR A O 1
ATOM 1957 N N . LEU A 1 266 ? -4.395 18.719 -2.568 1 97.06 266 LEU A N 1
ATOM 1958 C CA . LEU A 1 266 ? -5.152 19.953 -2.428 1 97.06 266 LEU A CA 1
ATOM 1959 C C . LEU A 1 266 ? -6.34 19.984 -3.383 1 97.06 266 LEU A C 1
ATOM 1961 O O . LEU A 1 266 ? -7.184 20.875 -3.309 1 97.06 266 LEU A O 1
ATOM 1965 N N . SER A 1 267 ? -6.363 19.047 -4.281 1 97.25 267 SER A N 1
ATOM 1966 C CA . SER A 1 267 ? -7.438 18.906 -5.254 1 97.25 267 SER A CA 1
ATOM 1967 C C . SER A 1 267 ? -7.738 17.438 -5.539 1 97.25 267 SER A C 1
ATOM 1969 O O . SER A 1 267 ? -6.852 16.594 -5.449 1 97.25 267 SER A O 1
ATOM 1971 N N . LEU A 1 268 ? -8.961 17.172 -5.836 1 97.81 268 LEU A N 1
ATOM 1972 C CA . LEU A 1 268 ? -9.391 15.812 -6.137 1 97.81 268 LEU A CA 1
ATOM 1973 C C . LEU A 1 268 ? -9.328 15.539 -7.637 1 97.81 268 LEU A C 1
ATOM 1975 O O . LEU A 1 268 ? -9.727 16.375 -8.445 1 97.81 268 LEU A O 1
ATOM 1979 N N . PRO A 1 269 ? -8.797 14.43 -8.016 1 98.38 269 PRO A N 1
ATOM 1980 C CA . PRO A 1 269 ? -8.82 14.062 -9.43 1 98.38 269 PRO A CA 1
ATOM 1981 C C . PRO A 1 269 ? -10.195 13.609 -9.906 1 98.38 269 PRO A C 1
ATOM 1983 O O . PRO A 1 269 ? -11.055 13.281 -9.086 1 98.38 269 PRO A O 1
ATOM 1986 N N . THR A 1 270 ? -10.32 13.609 -11.234 1 97.19 270 THR A N 1
ATOM 1987 C CA . THR A 1 270 ? -11.516 13.016 -11.812 1 97.19 270 THR A CA 1
ATOM 1988 C C . THR A 1 270 ? -11.492 11.5 -11.68 1 97.19 270 THR A C 1
ATOM 1990 O O . THR A 1 270 ? -12.516 10.875 -11.391 1 97.19 270 THR A O 1
ATOM 1993 N N . GLY A 1 271 ? -10.312 10.922 -11.867 1 97.31 271 GLY A N 1
ATOM 1994 C CA . GLY A 1 271 ? -10.18 9.477 -11.812 1 97.31 271 GLY A CA 1
ATOM 1995 C C . GLY A 1 271 ? -10.078 8.938 -10.398 1 97.31 271 GLY A C 1
ATOM 1996 O O . GLY A 1 271 ? -10.141 9.703 -9.43 1 97.31 271 GLY A O 1
ATOM 1997 N N . ILE A 1 272 ? -9.977 7.594 -10.281 1 96.19 272 ILE A N 1
ATOM 1998 C CA . ILE A 1 272 ? -10.086 6.965 -8.969 1 96.19 272 ILE A CA 1
ATOM 1999 C C . ILE A 1 272 ? -8.82 6.164 -8.672 1 96.19 272 ILE A C 1
ATOM 2001 O O . ILE A 1 272 ? -8.734 5.496 -7.637 1 96.19 272 ILE A O 1
ATOM 2005 N N . ASP A 1 273 ? -7.805 6.18 -9.531 1 95.31 273 ASP A N 1
ATOM 2006 C CA . ASP A 1 273 ? -6.582 5.402 -9.352 1 95.31 273 ASP A CA 1
ATOM 2007 C C . ASP A 1 273 ? -5.449 6.277 -8.812 1 95.31 273 ASP A C 1
ATOM 2009 O O . ASP A 1 273 ? -5.469 7.5 -8.984 1 95.31 273 ASP A O 1
ATOM 2013 N N . VAL A 1 274 ? -4.441 5.613 -8.219 1 97.19 274 VAL A N 1
ATOM 2014 C CA . VAL A 1 274 ? -3.289 6.344 -7.695 1 97.19 274 VAL A CA 1
ATOM 2015 C C . VAL A 1 274 ? -2.664 7.184 -8.805 1 97.19 274 VAL A C 1
ATOM 2017 O O . VAL A 1 274 ? -2.215 8.305 -8.562 1 97.19 274 VAL A O 1
ATOM 2020 N N . VAL A 1 275 ? -2.639 6.664 -10.008 1 95.75 275 VAL A N 1
ATOM 2021 C CA . VAL A 1 275 ? -2.061 7.395 -11.133 1 95.75 275 VAL A CA 1
ATOM 2022 C C . VAL A 1 275 ? -2.84 8.688 -11.367 1 95.75 275 VAL A C 1
ATOM 2024 O O . VAL A 1 275 ? -2.258 9.711 -11.719 1 95.75 275 VAL A O 1
ATOM 2027 N N . ASP A 1 276 ? -4.176 8.664 -11.227 1 97.62 276 ASP A N 1
ATOM 2028 C CA . ASP A 1 276 ? -5.008 9.852 -11.375 1 97.62 276 ASP A CA 1
ATOM 2029 C C . ASP A 1 276 ? -4.719 10.859 -10.266 1 97.62 276 ASP A C 1
ATOM 2031 O O . ASP A 1 276 ? -4.656 12.062 -10.523 1 97.62 276 ASP A O 1
ATOM 2035 N N . TRP A 1 277 ? -4.57 10.406 -9.07 1 98.25 277 TRP A N 1
ATOM 2036 C CA . TRP A 1 277 ? -4.273 11.266 -7.93 1 98.25 277 TRP A CA 1
ATOM 2037 C C . TRP A 1 277 ? -2.932 11.969 -8.109 1 98.25 277 TRP A C 1
ATOM 2039 O O . TRP A 1 277 ? -2.818 13.172 -7.879 1 98.25 277 TRP A O 1
ATOM 2049 N N . GLU A 1 278 ? -1.923 11.227 -8.578 1 97.56 278 GLU A N 1
ATOM 2050 C CA . GLU A 1 278 ? -0.597 11.812 -8.766 1 97.56 278 GLU A CA 1
ATOM 2051 C C . GLU A 1 278 ? -0.575 12.758 -9.961 1 97.56 278 GLU A C 1
ATOM 2053 O O . GLU A 1 278 ? 0.148 13.758 -9.953 1 97.56 278 GLU A O 1
ATOM 2058 N N . ALA A 1 279 ? -1.331 12.43 -10.961 1 98 279 ALA A N 1
ATOM 2059 C CA . ALA A 1 279 ? -1.45 13.352 -12.094 1 98 279 ALA A CA 1
ATOM 2060 C C . ALA A 1 279 ? -2.084 14.672 -11.656 1 98 279 ALA A C 1
ATOM 2062 O O . ALA A 1 279 ? -1.643 15.742 -12.07 1 98 279 ALA A O 1
ATOM 2063 N N . GLU A 1 280 ? -3.125 14.602 -10.922 1 98.56 280 GLU A N 1
ATOM 2064 C CA . GLU A 1 280 ? -3.77 15.805 -10.406 1 98.56 280 GLU A CA 1
ATOM 2065 C C . GLU A 1 280 ? -2.826 16.594 -9.5 1 98.56 280 GLU A C 1
ATOM 2067 O O . GLU A 1 280 ? -2.781 17.828 -9.555 1 98.56 280 GLU A O 1
ATOM 2072 N N . PHE A 1 281 ? -2.092 15.914 -8.703 1 98.44 281 PHE A N 1
ATOM 2073 C CA . PHE A 1 281 ? -1.093 16.578 -7.867 1 98.44 281 PHE A CA 1
ATOM 2074 C C . PHE A 1 281 ? -0.092 17.344 -8.727 1 98.44 281 PHE A C 1
ATOM 2076 O O . PHE A 1 281 ? 0.229 18.484 -8.43 1 98.44 281 PHE A O 1
ATOM 2083 N N . ALA A 1 282 ? 0.385 16.641 -9.688 1 98.06 282 ALA A N 1
ATOM 2084 C CA . ALA A 1 282 ? 1.351 17.266 -10.586 1 98.06 282 ALA A CA 1
ATOM 2085 C C . ALA A 1 282 ? 0.76 18.516 -11.242 1 98.06 282 ALA A C 1
ATOM 2087 O O . ALA A 1 282 ? 1.447 19.531 -11.398 1 98.06 282 ALA A O 1
ATOM 2088 N N . ARG A 1 283 ? -0.427 18.453 -11.625 1 98.31 283 ARG A N 1
ATOM 2089 C CA . ARG A 1 283 ? -1.107 19.609 -12.227 1 98.31 283 ARG A CA 1
ATOM 2090 C C . ARG A 1 283 ? -1.182 20.766 -11.25 1 98.31 283 ARG A C 1
ATOM 2092 O O . ARG A 1 283 ? -0.904 21.922 -11.625 1 98.31 283 ARG A O 1
ATOM 2099 N N . VAL A 1 284 ? -1.551 20.516 -10.031 1 98.38 284 VAL A N 1
ATOM 2100 C CA . VAL A 1 284 ? -1.649 21.547 -8.992 1 98.38 284 VAL A CA 1
ATOM 2101 C C . VAL A 1 284 ? -0.279 22.172 -8.758 1 98.38 284 VAL A C 1
ATOM 2103 O O . VAL A 1 284 ? -0.164 23.391 -8.633 1 98.38 284 VAL A O 1
ATOM 2106 N N . GLU A 1 285 ? 0.75 21.328 -8.711 1 97.88 285 GLU A N 1
ATOM 2107 C CA . GLU A 1 285 ? 2.117 21.797 -8.516 1 97.88 285 GLU A CA 1
ATOM 2108 C C . GLU A 1 285 ? 2.523 22.766 -9.625 1 97.88 285 GLU A C 1
ATOM 2110 O O . GLU A 1 285 ? 3.219 23.75 -9.367 1 97.88 285 GLU A O 1
ATOM 2115 N N . THR A 1 286 ? 2.135 22.469 -10.75 1 97.88 286 THR A N 1
ATOM 2116 C CA . THR A 1 286 ? 2.477 23.297 -11.898 1 97.88 286 THR A CA 1
ATOM 2117 C C . THR A 1 286 ? 1.646 24.578 -11.906 1 97.88 286 THR A C 1
ATOM 2119 O O . THR A 1 286 ? 2.172 25.672 -12.172 1 97.88 286 THR A O 1
ATOM 2122 N N . ALA A 1 287 ? 0.394 24.5 -11.609 1 98 287 ALA A N 1
ATOM 2123 C CA . ALA A 1 287 ? -0.555 25.609 -11.711 1 98 287 ALA A CA 1
ATOM 2124 C C . ALA A 1 287 ? -0.337 26.625 -10.602 1 98 287 ALA A C 1
ATOM 2126 O O . ALA A 1 287 ? -0.574 27.812 -10.789 1 98 287 ALA A O 1
ATOM 2127 N N . ASP A 1 288 ? 0.071 26.219 -9.438 1 97.81 288 ASP A N 1
ATOM 2128 C CA . ASP A 1 288 ? 0.201 27.062 -8.258 1 97.81 288 ASP A CA 1
ATOM 2129 C C . ASP A 1 288 ? 1.313 26.562 -7.34 1 97.81 288 ASP A C 1
ATOM 2131 O O . ASP A 1 288 ? 1.049 26.109 -6.23 1 97.81 288 ASP A O 1
ATOM 2135 N N . PHE A 1 289 ? 2.535 26.734 -7.789 1 97.62 289 PHE A N 1
ATOM 2136 C CA . PHE A 1 289 ? 3.721 26.156 -7.176 1 97.62 289 PHE A CA 1
ATOM 2137 C C . PHE A 1 289 ? 3.857 26.594 -5.723 1 97.62 289 PHE A C 1
ATOM 2139 O O . PHE A 1 289 ? 4.082 25.781 -4.836 1 97.62 289 PHE A O 1
ATOM 2146 N N . HIS A 1 290 ? 3.613 27.875 -5.453 1 96.88 290 HIS A N 1
ATOM 2147 C CA . HIS A 1 290 ? 3.781 28.406 -4.105 1 96.88 290 HIS A CA 1
ATOM 2148 C C . HIS A 1 290 ? 2.465 28.375 -3.334 1 96.88 290 HIS A C 1
ATOM 2150 O O . HIS A 1 290 ? 2.4 28.828 -2.188 1 96.88 290 HIS A O 1
ATOM 2156 N N . LYS A 1 291 ? 1.378 27.844 -3.957 1 98.12 291 LYS A N 1
ATOM 2157 C CA . LYS A 1 291 ? 0.08 27.672 -3.314 1 98.12 291 LYS A CA 1
ATOM 2158 C C . LYS A 1 291 ? -0.469 29 -2.803 1 98.12 291 LYS A C 1
ATOM 2160 O O . LYS A 1 291 ? -0.859 29.109 -1.638 1 98.12 291 LYS A O 1
ATOM 2165 N N . LEU A 1 292 ? -0.56 29.922 -3.662 1 97.12 292 LEU A N 1
ATOM 2166 C CA . LEU A 1 292 ? -0.958 31.266 -3.281 1 97.12 292 LEU A CA 1
ATOM 2167 C C . LEU A 1 292 ? -2.33 31.609 -3.854 1 97.12 292 LEU A C 1
ATOM 2169 O O . LEU A 1 292 ? -2.969 32.562 -3.412 1 97.12 292 LEU A O 1
ATOM 2173 N N . ASN A 1 293 ? -2.758 30.891 -4.832 1 95.81 293 ASN A N 1
ATOM 2174 C CA . ASN A 1 293 ? -3.92 31.312 -5.609 1 95.81 293 ASN A CA 1
ATOM 2175 C C . ASN A 1 293 ? -5 30.234 -5.625 1 95.81 293 ASN A C 1
ATOM 2177 O O . ASN A 1 293 ? -5.742 30.078 -4.652 1 95.81 293 ASN A O 1
ATOM 2181 N N . GLU A 1 294 ? -5.082 29.453 -6.668 1 96.62 294 GLU A N 1
ATOM 2182 C CA . GLU A 1 294 ? -6.168 28.516 -6.895 1 96.62 294 GLU A CA 1
ATOM 2183 C C . GLU A 1 294 ? -6.145 27.391 -5.855 1 96.62 294 GLU A C 1
ATOM 2185 O O . GLU A 1 294 ? -7.191 26.844 -5.5 1 96.62 294 GLU A O 1
ATOM 2190 N N . TYR A 1 295 ? -5 27.094 -5.379 1 97.25 295 TYR A N 1
ATOM 2191 C CA . TYR A 1 295 ? -4.852 25.984 -4.445 1 97.25 295 TYR A CA 1
ATOM 2192 C C . TYR A 1 295 ? -4.086 26.422 -3.201 1 97.25 295 TYR A C 1
ATOM 2194 O O . TYR A 1 295 ? -3.023 25.875 -2.896 1 97.25 295 TYR A O 1
ATOM 2202 N N . PRO A 1 296 ? -4.672 27.359 -2.436 1 96.25 296 PRO A N 1
ATOM 2203 C CA . PRO A 1 296 ? -3.982 27.891 -1.256 1 96.25 296 PRO A CA 1
ATOM 2204 C C . PRO A 1 296 ? -3.742 26.828 -0.184 1 96.25 296 PRO A C 1
ATOM 2206 O O . PRO A 1 296 ? -4.582 25.953 0.016 1 96.25 296 PRO A O 1
ATOM 2209 N N . SER A 1 297 ? -2.586 26.906 0.46 1 95.56 297 SER A N 1
ATOM 2210 C CA . SER A 1 297 ? -2.223 25.984 1.526 1 95.56 297 SER A CA 1
ATOM 2211 C C . SER A 1 297 ? -1.371 26.672 2.59 1 95.56 297 SER A C 1
ATOM 2213 O O . SER A 1 297 ? -0.881 27.781 2.379 1 95.56 297 SER A O 1
ATOM 2215 N N . VAL A 1 298 ? -1.219 26.031 3.68 1 93.19 298 VAL A N 1
ATOM 2216 C CA . VAL A 1 298 ? -0.491 26.562 4.82 1 93.19 298 VAL A CA 1
ATOM 2217 C C . VAL A 1 298 ? 1 26.641 4.5 1 93.19 298 VAL A C 1
ATOM 2219 O O . VAL A 1 298 ? 1.735 27.422 5.102 1 93.19 298 VAL A O 1
ATOM 2222 N N . LYS A 1 299 ? 1.473 25.844 3.586 1 94.31 299 LYS A N 1
ATOM 2223 C CA . LYS A 1 299 ? 2.846 25.812 3.088 1 94.31 299 LYS A CA 1
ATOM 2224 C C . LYS A 1 299 ? 2.877 25.734 1.564 1 94.31 299 LYS A C 1
ATOM 2226 O O . LYS A 1 299 ? 2.031 25.094 0.953 1 94.31 299 LYS A O 1
ATOM 2231 N N . GLY A 1 300 ? 3.873 26.375 1.002 1 97.06 300 GLY A N 1
ATOM 2232 C CA . GLY A 1 300 ? 4.102 26.25 -0.429 1 97.06 300 GLY A CA 1
ATOM 2233 C C . GLY A 1 300 ? 5.254 25.328 -0.772 1 97.06 300 GLY A C 1
ATOM 2234 O O . GLY A 1 300 ? 6.039 24.953 0.102 1 97.06 300 GLY A O 1
ATOM 2235 N N . SER A 1 301 ? 5.312 24.953 -2.039 1 97.56 301 SER A N 1
ATOM 2236 C CA . SER A 1 301 ? 6.414 24.109 -2.488 1 97.56 301 SER A CA 1
ATOM 2237 C C . SER A 1 301 ? 7.676 24.938 -2.73 1 97.56 301 SER A C 1
ATOM 2239 O O . SER A 1 301 ? 7.602 26.156 -2.928 1 97.56 301 SER A O 1
ATOM 2241 N N . THR A 1 302 ? 8.797 24.359 -2.605 1 97 302 THR A N 1
ATOM 2242 C CA . THR A 1 302 ? 10.102 24.906 -2.941 1 97 302 THR A CA 1
ATOM 2243 C C . THR A 1 302 ? 10.867 23.969 -3.871 1 97 302 THR A C 1
ATOM 2245 O O . THR A 1 302 ? 10.344 22.922 -4.277 1 97 302 THR A O 1
ATOM 2248 N N . SER A 1 303 ? 12.086 24.344 -4.164 1 95.94 303 SER A N 1
ATOM 2249 C CA . SER A 1 303 ? 12.922 23.516 -5.016 1 95.94 303 SER A CA 1
ATOM 2250 C C . SER A 1 303 ? 13.234 22.172 -4.34 1 95.94 303 SER A C 1
ATOM 2252 O O . SER A 1 303 ? 13.422 21.172 -5.016 1 95.94 303 SER A O 1
ATOM 2254 N N . SER A 1 304 ? 13.148 22.125 -3.037 1 95.25 304 SER A N 1
ATOM 2255 C CA . SER A 1 304 ? 13.594 20.938 -2.326 1 95.25 304 SER A CA 1
ATOM 2256 C C . SER A 1 304 ? 12.43 20.25 -1.614 1 95.25 304 SER A C 1
ATOM 2258 O O . SER A 1 304 ? 12.547 19.094 -1.19 1 95.25 304 SER A O 1
ATOM 2260 N N . GLU A 1 305 ? 11.305 20.969 -1.518 1 95.25 305 GLU A N 1
ATOM 2261 C CA . GLU A 1 305 ? 10.188 20.422 -0.755 1 95.25 305 GLU A CA 1
ATOM 2262 C C . GLU A 1 305 ? 8.859 20.641 -1.469 1 95.25 305 GLU A C 1
ATOM 2264 O O . GLU A 1 305 ? 8.648 21.703 -2.068 1 95.25 305 GLU A O 1
ATOM 2269 N N . PHE A 1 306 ? 8.055 19.625 -1.399 1 96.19 306 PHE A N 1
ATOM 2270 C CA . PHE A 1 306 ? 6.645 19.844 -1.688 1 96.19 306 PHE A CA 1
ATOM 2271 C C . PHE A 1 306 ? 5.961 20.562 -0.539 1 96.19 306 PHE A C 1
ATOM 2273 O O . PHE A 1 306 ? 6.555 20.75 0.526 1 96.19 306 PHE A O 1
ATOM 2280 N N . SER A 1 307 ? 4.746 21.031 -0.771 1 95.75 307 SER A N 1
ATOM 2281 C CA . SER A 1 307 ? 4.027 21.766 0.259 1 95.75 307 SER A CA 1
ATOM 2282 C C . SER A 1 307 ? 3.742 20.906 1.476 1 95.75 307 SER A C 1
ATOM 2284 O O . SER A 1 307 ? 3.666 21.391 2.6 1 95.75 307 SER A O 1
ATOM 2286 N N . ASP A 1 308 ? 3.504 19.594 1.272 1 95.19 308 ASP A N 1
ATOM 2287 C CA . ASP A 1 308 ? 3.193 18.672 2.359 1 95.19 308 ASP A CA 1
ATOM 2288 C C . ASP A 1 308 ? 3.463 17.234 1.944 1 95.19 308 ASP A C 1
ATOM 2290 O O . ASP A 1 308 ? 3.641 16.938 0.759 1 95.19 308 ASP A O 1
ATOM 2294 N N . ASP A 1 309 ? 3.527 16.359 2.996 1 95.81 309 ASP A N 1
ATOM 2295 C CA . ASP A 1 309 ? 3.459 14.938 2.688 1 95.81 309 ASP A CA 1
ATOM 2296 C C . ASP A 1 309 ? 2.104 14.57 2.086 1 95.81 309 ASP A C 1
ATOM 2298 O O . ASP A 1 309 ? 1.107 15.258 2.324 1 95.81 309 ASP A O 1
ATOM 2302 N N . ARG A 1 310 ? 2.164 13.523 1.284 1 97.06 310 ARG A N 1
ATOM 2303 C CA . ARG A 1 310 ? 0.88 13.055 0.772 1 97.06 310 ARG A CA 1
ATOM 2304 C C . ARG A 1 310 ? 0.836 11.531 0.718 1 97.06 310 ARG A C 1
ATOM 2306 O O . ARG A 1 310 ? 1.833 10.891 0.383 1 97.06 310 ARG A O 1
ATOM 2313 N N . THR A 1 311 ? -0.266 10.984 1.094 1 98.31 311 THR A N 1
ATOM 2314 C CA . THR A 1 311 ? -0.529 9.555 1.101 1 98.31 311 THR A CA 1
ATOM 2315 C C . THR A 1 311 ? -1.95 9.258 0.627 1 98.31 311 THR A C 1
ATOM 2317 O O . THR A 1 311 ? -2.891 9.969 0.998 1 98.31 311 THR A O 1
ATOM 2320 N N . VAL A 1 312 ? -2.098 8.219 -0.256 1 98.69 312 VAL A N 1
ATOM 2321 C CA . VAL A 1 312 ? -3.42 7.828 -0.729 1 98.69 312 VAL A CA 1
ATOM 2322 C C . VAL A 1 312 ? -3.492 6.309 -0.871 1 98.69 312 VAL A C 1
ATOM 2324 O O . VAL A 1 312 ? -2.494 5.66 -1.198 1 98.69 312 VAL A O 1
ATOM 2327 N N . VAL A 1 313 ? -4.551 5.727 -0.516 1 98.44 313 VAL A N 1
ATOM 2328 C CA . VAL A 1 313 ? -4.898 4.336 -0.793 1 98.44 313 VAL A CA 1
ATOM 2329 C C . VAL A 1 313 ? -6.172 4.277 -1.631 1 98.44 313 VAL A C 1
ATOM 2331 O O . VAL A 1 313 ? -7.184 4.895 -1.277 1 98.44 313 VAL A O 1
ATOM 2334 N N . CYS A 1 314 ? -6.113 3.611 -2.746 1 97.62 314 CYS A N 1
ATOM 2335 C CA . CYS A 1 314 ? -7.25 3.459 -3.643 1 97.62 314 CYS A CA 1
ATOM 2336 C C . CYS A 1 314 ? -7.695 2.002 -3.721 1 97.62 314 CYS A C 1
ATOM 2338 O O . CYS A 1 314 ? -6.871 1.108 -3.918 1 97.62 314 CYS A O 1
ATOM 2340 N N . MET A 1 315 ? -8.891 1.814 -3.525 1 95.44 315 MET A N 1
ATOM 2341 C CA . MET A 1 315 ? -9.5 0.5 -3.689 1 95.44 315 MET A CA 1
ATOM 2342 C C . MET A 1 315 ? -10.547 0.522 -4.797 1 95.44 315 MET A C 1
ATOM 2344 O O . MET A 1 315 ? -11.398 1.417 -4.84 1 95.44 315 MET A O 1
ATOM 2348 N N . LYS A 1 316 ? -10.461 -0.38 -5.703 1 92.69 316 LYS A N 1
ATOM 2349 C CA . LYS A 1 316 ? -11.438 -0.533 -6.773 1 92.69 316 LYS A CA 1
ATOM 2350 C C . LYS A 1 316 ? -12.148 -1.884 -6.688 1 92.69 316 LYS A C 1
ATOM 2352 O O . LYS A 1 316 ? -11.5 -2.932 -6.746 1 92.69 316 LYS A O 1
ATOM 2357 N N . ALA A 1 317 ? -13.438 -1.9 -6.543 1 85.19 317 ALA A N 1
ATOM 2358 C CA . ALA A 1 317 ? -14.211 -3.129 -6.406 1 85.19 317 ALA A CA 1
ATOM 2359 C C . ALA A 1 317 ? -14.82 -3.545 -7.742 1 85.19 317 ALA A C 1
ATOM 2361 O O . ALA A 1 317 ? -15.164 -4.715 -7.938 1 85.19 317 ALA A O 1
ATOM 2362 N N . ARG A 1 318 ? -15.195 -2.648 -8.633 1 75.56 318 ARG A N 1
ATOM 2363 C CA . ARG A 1 318 ? -15.828 -2.953 -9.914 1 75.56 318 ARG A CA 1
ATOM 2364 C C . ARG A 1 318 ? -15.375 -1.971 -10.992 1 75.56 318 ARG A C 1
ATOM 2366 O O . ARG A 1 318 ? -15 -0.836 -10.688 1 75.56 318 ARG A O 1
ATOM 2373 N N . MET B 1 1 ? 11.57 8.07 2.742 1 76.19 1 MET B N 1
ATOM 2374 C CA . MET B 1 1 ? 11.219 6.762 2.195 1 76.19 1 MET B CA 1
ATOM 2375 C C . MET B 1 1 ? 9.805 6.773 1.633 1 76.19 1 MET B C 1
ATOM 2377 O O . MET B 1 1 ? 8.859 7.145 2.328 1 76.19 1 MET B O 1
ATOM 2381 N N . ASN B 1 2 ? 9.75 6.527 0.37 1 87.5 2 ASN B N 1
ATOM 2382 C CA . ASN B 1 2 ? 8.477 6.457 -0.347 1 87.5 2 ASN B CA 1
ATOM 2383 C C . ASN B 1 2 ? 8.062 5.012 -0.604 1 87.5 2 ASN B C 1
ATOM 2385 O O . ASN B 1 2 ? 8.875 4.191 -1.027 1 87.5 2 ASN B O 1
ATOM 2389 N N . ILE B 1 3 ? 6.859 4.664 -0.274 1 92.81 3 ILE B N 1
ATOM 2390 C CA . ILE B 1 3 ? 6.367 3.307 -0.49 1 92.81 3 ILE B CA 1
ATOM 2391 C C . ILE B 1 3 ? 5.121 3.346 -1.372 1 92.81 3 ILE B C 1
ATOM 2393 O O . ILE B 1 3 ? 4.227 4.168 -1.158 1 92.81 3 ILE B O 1
ATOM 2397 N N . ALA B 1 4 ? 5.121 2.549 -2.371 1 95.62 4 ALA B N 1
ATOM 2398 C CA . ALA B 1 4 ? 3.971 2.367 -3.254 1 95.62 4 ALA B CA 1
ATOM 2399 C C . ALA B 1 4 ? 3.641 0.886 -3.424 1 95.62 4 ALA B C 1
ATOM 2401 O O . ALA B 1 4 ? 4.531 0.034 -3.369 1 95.62 4 ALA B O 1
ATOM 2402 N N . SER B 1 5 ? 2.436 0.538 -3.531 1 97.62 5 SER B N 1
ATOM 2403 C CA . SER B 1 5 ? 2.02 -0.841 -3.766 1 97.62 5 SER B CA 1
ATOM 2404 C C . SER B 1 5 ? 0.885 -0.911 -4.785 1 97.62 5 SER B C 1
ATOM 2406 O O . SER B 1 5 ? 0.132 0.051 -4.949 1 97.62 5 SER B O 1
ATOM 2408 N N . PHE B 1 6 ? 0.845 -1.962 -5.512 1 96.94 6 PHE B N 1
ATOM 2409 C CA . PHE B 1 6 ? -0.205 -2.225 -6.488 1 96.94 6 PHE B CA 1
ATOM 2410 C C . PHE B 1 6 ? -0.541 -3.711 -6.535 1 96.94 6 PHE B C 1
ATOM 2412 O O . PHE B 1 6 ? 0.356 -4.555 -6.605 1 96.94 6 PHE B O 1
ATOM 2419 N N . SER B 1 7 ? -1.797 -4.09 -6.426 1 96.62 7 SER B N 1
ATOM 2420 C CA . SER B 1 7 ? -2.293 -5.457 -6.547 1 96.62 7 SER B CA 1
ATOM 2421 C C . SER B 1 7 ? -3.477 -5.531 -7.508 1 96.62 7 SER B C 1
ATOM 2423 O O . SER B 1 7 ? -4.473 -4.828 -7.328 1 96.62 7 SER B O 1
ATOM 2425 N N . GLN B 1 8 ? -3.348 -6.375 -8.523 1 95.06 8 GLN B N 1
ATOM 2426 C CA . GLN B 1 8 ? -4.375 -6.535 -9.539 1 95.06 8 GLN B CA 1
ATOM 2427 C C . GLN B 1 8 ? -4.719 -8.008 -9.75 1 95.06 8 GLN B C 1
ATOM 2429 O O . GLN B 1 8 ? -3.83 -8.828 -9.992 1 95.06 8 GLN B O 1
ATOM 2434 N N . SER B 1 9 ? -6.004 -8.297 -9.672 1 94.12 9 SER B N 1
ATOM 2435 C CA . SER B 1 9 ? -6.516 -9.625 -9.992 1 94.12 9 SER B CA 1
ATOM 2436 C C . SER B 1 9 ? -6.301 -9.961 -11.461 1 94.12 9 SER B C 1
ATOM 2438 O O . SER B 1 9 ? -6.309 -9.07 -12.312 1 94.12 9 SER B O 1
ATOM 2440 N N . LYS B 1 10 ? -6.184 -11.266 -11.695 1 94.5 10 LYS B N 1
ATOM 2441 C CA . LYS B 1 10 ? -6.082 -11.695 -13.086 1 94.5 10 LYS B CA 1
ATOM 2442 C C . LYS B 1 10 ? -7.383 -11.438 -13.836 1 94.5 10 LYS B C 1
ATOM 2444 O O . LYS B 1 10 ? -7.398 -11.391 -15.07 1 94.5 10 LYS B O 1
ATOM 2449 N N . TYR B 1 11 ? -8.469 -11.383 -13.141 1 92.94 11 TYR B N 1
ATOM 2450 C CA . TYR B 1 11 ? -9.75 -11.078 -13.766 1 92.94 11 TYR B CA 1
ATOM 2451 C C . TYR B 1 11 ? -9.867 -9.594 -14.086 1 92.94 11 TYR B C 1
ATOM 2453 O O . TYR B 1 11 ? -9.75 -8.75 -13.195 1 92.94 11 TYR B O 1
ATOM 2461 N N . LYS B 1 12 ? -10.172 -9.328 -15.297 1 91.06 12 LYS B N 1
ATOM 2462 C CA . LYS B 1 12 ? -10.148 -7.949 -15.773 1 91.06 12 LYS B CA 1
ATOM 2463 C C . LYS B 1 12 ? -11.359 -7.172 -15.258 1 91.06 12 LYS B C 1
ATOM 2465 O O . LYS B 1 12 ? -11.336 -5.938 -15.219 1 91.06 12 LYS B O 1
ATOM 2470 N N . ASN B 1 13 ? -12.484 -7.781 -14.852 1 81 13 ASN B N 1
ATOM 2471 C CA . ASN B 1 13 ? -13.68 -7.109 -14.352 1 81 13 ASN B CA 1
ATOM 2472 C C . ASN B 1 13 ? -13.477 -6.617 -12.922 1 81 13 ASN B C 1
ATOM 2474 O O . ASN B 1 13 ? -14.32 -5.883 -12.391 1 81 13 ASN B O 1
ATOM 2478 N N . ALA B 1 14 ? -12.516 -6.75 -12.258 1 71.81 14 ALA B N 1
ATOM 2479 C CA . ALA B 1 14 ? -12.102 -6.301 -10.93 1 71.81 14 ALA B CA 1
ATOM 2480 C C . ALA B 1 14 ? -13.039 -6.844 -9.859 1 71.81 14 ALA B C 1
ATOM 2482 O O . ALA B 1 14 ? -12.797 -6.664 -8.664 1 71.81 14 ALA B O 1
ATOM 2483 N N . ALA B 1 15 ? -14.078 -7.477 -10.203 1 75.62 15 ALA B N 1
ATOM 2484 C CA . ALA B 1 15 ? -15.07 -7.922 -9.227 1 75.62 15 ALA B CA 1
ATOM 2485 C C . ALA B 1 15 ? -14.578 -9.148 -8.469 1 75.62 15 ALA B C 1
ATOM 2487 O O . ALA B 1 15 ? -14.945 -9.367 -7.312 1 75.62 15 ALA B O 1
ATOM 2488 N N . THR B 1 16 ? -13.734 -9.906 -9.086 1 83.38 16 THR B N 1
ATOM 2489 C CA . THR B 1 16 ? -13.195 -11.102 -8.453 1 83.38 16 THR B CA 1
ATOM 2490 C C . THR B 1 16 ? -11.789 -10.852 -7.934 1 83.38 16 THR B C 1
ATOM 2492 O O . THR B 1 16 ? -10.883 -10.523 -8.703 1 83.38 16 THR B O 1
ATOM 2495 N N . PRO B 1 17 ? -11.656 -11.016 -6.629 1 87.88 17 PRO B N 1
ATOM 2496 C CA . PRO B 1 17 ? -10.32 -10.766 -6.086 1 87.88 17 PRO B CA 1
ATOM 2497 C C . PRO B 1 17 ? -9.297 -11.805 -6.527 1 87.88 17 PRO B C 1
ATOM 2499 O O . PRO B 1 17 ? -9.625 -12.984 -6.664 1 87.88 17 PRO B O 1
ATOM 2502 N N . GLY B 1 18 ? -8.086 -11.367 -6.73 1 91.44 18 GLY B N 1
ATOM 2503 C CA . GLY B 1 18 ? -6.992 -12.273 -7.035 1 91.44 18 GLY B CA 1
ATOM 2504 C C . GLY B 1 18 ? -6.457 -12.992 -5.812 1 91.44 18 GLY B C 1
ATOM 2505 O O . GLY B 1 18 ? -6.832 -12.68 -4.684 1 91.44 18 GLY B O 1
ATOM 2506 N N . ASP B 1 19 ? -5.609 -13.898 -6.059 1 94.19 19 ASP B N 1
ATOM 2507 C CA . ASP B 1 19 ? -5.047 -14.711 -4.988 1 94.19 19 ASP B CA 1
ATOM 2508 C C . ASP B 1 19 ? -3.848 -14.023 -4.344 1 94.19 19 ASP B C 1
ATOM 2510 O O . ASP B 1 19 ? -3.414 -14.414 -3.256 1 94.19 19 ASP B O 1
ATOM 2514 N N . ASP B 1 20 ? -3.279 -13.016 -5.027 1 96.75 20 ASP B N 1
ATOM 2515 C CA . ASP B 1 20 ? -2.111 -12.312 -4.508 1 96.75 20 ASP B CA 1
ATOM 2516 C C . ASP B 1 20 ? -2.523 -11.188 -3.568 1 96.75 20 ASP B C 1
ATOM 2518 O O . ASP B 1 20 ? -3.518 -10.5 -3.811 1 96.75 20 ASP B O 1
ATOM 2522 N N . VAL B 1 21 ? -1.783 -11.031 -2.541 1 95.94 21 VAL B N 1
ATOM 2523 C CA . VAL B 1 21 ? -2.055 -9.906 -1.654 1 95.94 21 VAL B CA 1
ATOM 2524 C C . VAL B 1 21 ? -0.74 -9.273 -1.199 1 95.94 21 VAL B C 1
ATOM 2526 O O . VAL B 1 21 ? 0.311 -9.922 -1.242 1 95.94 21 VAL B O 1
ATOM 2529 N N . ALA B 1 22 ? -0.798 -8.031 -0.809 1 97.81 22 ALA B N 1
ATOM 2530 C CA . ALA B 1 22 ? 0.312 -7.32 -0.182 1 97.81 22 ALA B CA 1
ATOM 2531 C C . ALA B 1 22 ? -0.089 -6.773 1.187 1 97.81 22 ALA B C 1
ATOM 2533 O O . ALA B 1 22 ? -1.257 -6.453 1.415 1 97.81 22 ALA B O 1
ATOM 2534 N N . ILE B 1 23 ? 0.789 -6.707 2.057 1 98 23 ILE B N 1
ATOM 2535 C CA . ILE B 1 23 ? 0.569 -5.973 3.297 1 98 23 ILE B CA 1
ATOM 2536 C C . ILE B 1 23 ? 1.631 -4.883 3.447 1 98 23 ILE B C 1
ATOM 2538 O O . ILE B 1 23 ? 2.754 -5.035 2.963 1 98 23 ILE B O 1
ATOM 2542 N N . LEU B 1 24 ? 1.271 -3.812 4.035 1 97.62 24 LEU B N 1
ATOM 2543 C CA . LEU B 1 24 ? 2.137 -2.678 4.336 1 97.62 24 LEU B CA 1
ATOM 2544 C C . LEU B 1 24 ? 1.957 -2.227 5.781 1 97.62 24 LEU B C 1
ATOM 2546 O O . LEU B 1 24 ? 0.868 -1.802 6.172 1 97.62 24 LEU B O 1
ATOM 2550 N N . LEU B 1 25 ? 2.916 -2.371 6.559 1 95.69 25 LEU B N 1
ATOM 2551 C CA . LEU B 1 25 ? 3.041 -1.804 7.898 1 95.69 25 LEU B CA 1
ATOM 2552 C C . LEU B 1 25 ? 4.336 -1.014 8.039 1 95.69 25 LEU B C 1
ATOM 2554 O O . LEU B 1 25 ? 5.355 -1.558 8.469 1 95.69 25 LEU B O 1
ATOM 2558 N N . PRO B 1 26 ? 4.219 0.311 7.691 1 92 26 PRO B N 1
ATOM 2559 C CA . PRO B 1 26 ? 5.438 1.12 7.68 1 92 26 PRO B CA 1
ATOM 2560 C C . PRO B 1 26 ? 6.199 1.064 9 1 92 26 PRO B C 1
ATOM 2562 O O . PRO B 1 26 ? 5.586 1.104 10.07 1 92 26 PRO B O 1
ATOM 2565 N N . GLY B 1 27 ? 7.559 1.018 8.859 1 89.94 27 GLY B N 1
ATOM 2566 C CA . GLY B 1 27 ? 8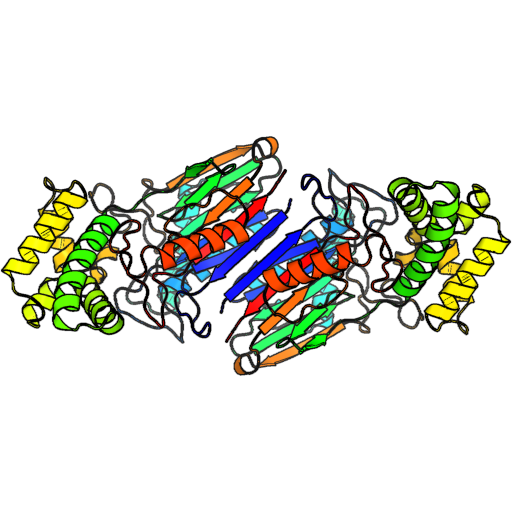.43 0.93 10.023 1 89.94 27 GLY B CA 1
ATOM 2567 C C . GLY B 1 27 ? 8.531 -0.473 10.586 1 89.94 27 GLY B C 1
ATOM 2568 O O . GLY B 1 27 ? 9.25 -0.705 11.562 1 89.94 27 GLY B O 1
ATOM 2569 N N . ARG B 1 28 ? 7.77 -1.396 9.961 1 94.88 28 ARG B N 1
ATOM 2570 C CA . ARG B 1 28 ? 7.785 -2.766 10.461 1 94.88 28 ARG B CA 1
ATOM 2571 C C . ARG B 1 28 ? 8.016 -3.762 9.336 1 94.88 28 ARG B C 1
ATOM 2573 O O . ARG B 1 28 ? 9.039 -4.445 9.297 1 94.88 28 ARG B O 1
ATOM 2580 N N . VAL B 1 29 ? 7 -3.811 8.43 1 97.5 29 VAL B N 1
ATOM 2581 C CA . VAL B 1 29 ? 7.102 -4.875 7.441 1 97.5 29 VAL B CA 1
ATOM 2582 C C . VAL B 1 29 ? 6.293 -4.508 6.199 1 97.5 29 VAL B C 1
ATOM 2584 O O . VAL B 1 29 ? 5.242 -3.871 6.301 1 97.5 29 VAL B O 1
ATOM 2587 N N . PHE B 1 30 ? 6.766 -4.793 5.039 1 97.25 30 PHE B N 1
ATOM 2588 C CA . PHE B 1 30 ? 5.945 -4.977 3.85 1 97.25 30 PHE B CA 1
ATOM 2589 C C . PHE B 1 30 ? 6.207 -6.332 3.211 1 97.25 30 PHE B C 1
ATOM 2591 O O . PHE B 1 30 ? 7.324 -6.855 3.289 1 97.25 30 PHE B O 1
ATOM 2598 N N . ALA B 1 31 ? 5.211 -6.941 2.607 1 98.69 31 ALA B N 1
ATOM 2599 C CA . ALA B 1 31 ? 5.305 -8.297 2.076 1 98.69 31 ALA B CA 1
ATOM 2600 C C . ALA B 1 31 ? 4.293 -8.523 0.957 1 98.69 31 ALA B C 1
ATOM 2602 O O . ALA B 1 31 ? 3.283 -7.816 0.875 1 98.69 31 ALA B O 1
ATOM 2603 N N . VAL B 1 32 ? 4.625 -9.422 0.081 1 98.75 32 VAL B N 1
ATOM 2604 C CA . VAL B 1 32 ? 3.684 -9.922 -0.915 1 98.75 32 VAL B CA 1
ATOM 2605 C C . VAL B 1 32 ? 3.523 -11.438 -0.762 1 98.75 32 VAL B C 1
ATOM 2607 O O . VAL B 1 32 ? 4.465 -12.125 -0.366 1 98.75 32 VAL B O 1
ATOM 2610 N N . PHE B 1 33 ? 2.361 -11.891 -1.034 1 98.31 33 PHE B N 1
ATOM 2611 C CA . PHE B 1 33 ? 2.008 -13.305 -0.976 1 98.31 33 PHE B CA 1
ATOM 2612 C C . PHE B 1 33 ? 1.315 -13.742 -2.262 1 98.31 33 PHE B C 1
ATOM 2614 O O . PHE B 1 33 ? 0.369 -13.102 -2.715 1 98.31 33 PHE B O 1
ATOM 2621 N N . ASP B 1 34 ? 1.783 -14.781 -2.799 1 96.88 34 ASP B N 1
ATOM 2622 C CA . ASP B 1 34 ? 1.203 -15.352 -4.012 1 96.88 34 ASP B CA 1
ATOM 2623 C C . ASP B 1 34 ? 0.465 -16.656 -3.705 1 96.88 34 ASP B C 1
ATOM 2625 O O . ASP B 1 34 ? 1.091 -17.703 -3.502 1 96.88 34 ASP B O 1
ATOM 2629 N N . GLY B 1 35 ? -0.837 -16.562 -3.703 1 95.38 35 GLY B N 1
ATOM 2630 C CA . GLY B 1 35 ? -1.654 -17.734 -3.453 1 95.38 35 GLY B CA 1
ATOM 2631 C C . GLY B 1 35 ? -1.679 -18.703 -4.621 1 95.38 35 GLY B C 1
ATOM 2632 O O . GLY B 1 35 ? -1.836 -18.281 -5.773 1 95.38 35 GLY B O 1
ATOM 2633 N N . ALA B 1 36 ? -1.572 -19.969 -4.309 1 90.31 36 ALA B N 1
ATOM 2634 C CA . ALA B 1 36 ? -1.52 -21 -5.34 1 90.31 36 ALA B CA 1
ATOM 2635 C C . ALA B 1 36 ? -2.92 -21.469 -5.715 1 90.31 36 ALA B C 1
ATOM 2637 O O . ALA B 1 36 ? -3.809 -21.531 -4.859 1 90.31 36 ALA B O 1
ATOM 2638 N N . THR B 1 37 ? -3.059 -21.781 -6.941 1 81.38 37 THR B N 1
ATOM 2639 C CA . THR B 1 37 ? -4.312 -22.328 -7.445 1 81.38 37 THR B CA 1
ATOM 2640 C C . THR B 1 37 ? -4.648 -23.641 -6.754 1 81.38 37 THR B C 1
ATOM 2642 O O . THR B 1 37 ? -3.762 -24.469 -6.523 1 81.38 37 THR B O 1
ATOM 2645 N N . ASP B 1 38 ? -5.938 -23.734 -6.465 1 79.75 38 ASP B N 1
ATOM 2646 C CA . ASP B 1 38 ? -6.414 -24.969 -5.848 1 79.75 38 ASP B CA 1
ATOM 2647 C C . ASP B 1 38 ? -6.48 -26.109 -6.863 1 79.75 38 ASP B C 1
ATOM 2649 O O . ASP B 1 38 ? -7.059 -25.953 -7.941 1 79.75 38 ASP B O 1
ATOM 2653 N N . PRO B 1 39 ? -5.938 -27.266 -6.559 1 78.75 39 PRO B N 1
ATOM 2654 C CA . PRO B 1 39 ? -5.949 -28.391 -7.496 1 78.75 39 PRO B CA 1
ATOM 2655 C C . PRO B 1 39 ? -7.355 -28.922 -7.762 1 78.75 39 PRO B C 1
ATOM 2657 O O . PRO B 1 39 ? -7.578 -29.609 -8.758 1 78.75 39 PRO B O 1
ATOM 2660 N N . THR B 1 40 ? -8.305 -28.578 -6.871 1 78.75 40 THR B N 1
ATOM 2661 C CA . THR B 1 40 ? -9.664 -29.078 -7.035 1 78.75 40 THR B CA 1
ATOM 2662 C C . THR B 1 40 ? -10.578 -28.016 -7.617 1 78.75 40 THR B C 1
ATOM 2664 O O . THR B 1 40 ? -11.719 -28.297 -7.984 1 78.75 40 THR B O 1
ATOM 2667 N N . GLY B 1 41 ? -10.094 -26.859 -7.734 1 75.75 41 GLY B N 1
ATOM 2668 C CA . GLY B 1 41 ? -10.93 -25.75 -8.164 1 75.75 41 GLY B CA 1
ATOM 2669 C C . GLY B 1 41 ? -11.945 -25.328 -7.121 1 75.75 41 GLY B C 1
ATOM 2670 O O . GLY B 1 41 ? -12.906 -24.625 -7.43 1 75.75 41 GLY B O 1
ATOM 2671 N N . ALA B 1 42 ? -11.719 -25.75 -5.938 1 77.62 42 ALA B N 1
ATOM 2672 C CA . ALA B 1 42 ? -12.664 -25.5 -4.855 1 77.62 42 ALA B CA 1
ATOM 2673 C C . ALA B 1 42 ? -12.742 -24.016 -4.516 1 77.62 42 ALA B C 1
ATOM 2675 O O . ALA B 1 42 ? -11.797 -23.266 -4.758 1 77.62 42 ALA B O 1
ATOM 2676 N N . ASN B 1 43 ? -13.93 -23.672 -4.066 1 81.5 43 ASN B N 1
ATOM 2677 C CA . ASN B 1 43 ? -14.242 -22.328 -3.576 1 81.5 43 ASN B CA 1
ATOM 2678 C C . ASN B 1 43 ? -14.812 -22.375 -2.16 1 81.5 43 ASN B C 1
ATOM 2680 O O . ASN B 1 43 ? -15.617 -23.25 -1.835 1 81.5 43 ASN B O 1
ATOM 2684 N N . TYR B 1 44 ? -14.32 -21.531 -1.389 1 82.81 44 TYR B N 1
ATOM 2685 C CA . TYR B 1 44 ? -14.742 -21.453 0.004 1 82.81 44 TYR B CA 1
ATOM 2686 C C . TYR B 1 44 ? -15.391 -20.094 0.302 1 82.81 44 TYR B C 1
ATOM 2688 O O . TYR B 1 44 ? -14.695 -19.141 0.63 1 82.81 44 TYR B O 1
ATOM 2696 N N . ASP B 1 45 ? -16.656 -20.031 0.282 1 79.75 45 ASP B N 1
ATOM 2697 C CA . ASP B 1 45 ? -17.438 -18.828 0.54 1 79.75 45 ASP B CA 1
ATOM 2698 C C . ASP B 1 45 ? -16.953 -17.672 -0.329 1 79.75 45 ASP B C 1
ATOM 2700 O O . ASP B 1 45 ? -16.656 -16.594 0.181 1 79.75 45 ASP B O 1
ATOM 2704 N N . GLY B 1 46 ? -16.656 -18.016 -1.549 1 80 46 GLY B N 1
ATOM 2705 C CA . GLY B 1 46 ? -16.312 -16.984 -2.51 1 80 46 GLY B CA 1
ATOM 2706 C C . GLY B 1 46 ? -14.82 -16.75 -2.639 1 80 46 GLY B C 1
ATOM 2707 O O . GLY B 1 46 ? -14.383 -15.969 -3.488 1 80 46 GLY B O 1
ATOM 2708 N N . LEU B 1 47 ? -14.109 -17.484 -1.824 1 86.06 47 LEU B N 1
ATOM 2709 C CA . LEU B 1 47 ? -12.664 -17.297 -1.882 1 86.06 47 LEU B CA 1
ATOM 2710 C C . LEU B 1 47 ? -11.977 -18.562 -2.369 1 86.06 47 LEU B C 1
ATOM 2712 O O . LEU B 1 47 ? -12.375 -19.672 -2.006 1 86.06 47 LEU B O 1
ATOM 2716 N N . SER B 1 48 ? -10.953 -18.312 -3.176 1 89.06 48 SER B N 1
ATOM 2717 C CA . SER B 1 48 ? -10.125 -19.438 -3.586 1 89.06 48 SER B CA 1
ATOM 2718 C C . SER B 1 48 ? -9.211 -19.891 -2.449 1 89.06 48 SER B C 1
ATOM 2720 O O . SER B 1 48 ? -8.93 -19.125 -1.524 1 89.06 48 SER B O 1
ATOM 2722 N N . SER B 1 49 ? -8.82 -21.172 -2.529 1 90.44 49 SER B N 1
ATOM 2723 C CA . SER B 1 49 ? -7.895 -21.688 -1.532 1 90.44 49 SER B CA 1
ATOM 2724 C C . SER B 1 49 ? -6.59 -20.906 -1.518 1 90.44 49 SER B C 1
ATOM 2726 O O . SER B 1 49 ? -6 -20.688 -0.457 1 90.44 49 SER B O 1
ATOM 2728 N N . GLY B 1 50 ? -6.109 -20.516 -2.695 1 92.62 50 GLY B N 1
ATOM 2729 C CA . GLY B 1 50 ? -4.902 -19.719 -2.785 1 92.62 50 GLY B CA 1
ATOM 2730 C C . GLY B 1 50 ? -5.02 -18.375 -2.074 1 92.62 50 GLY B C 1
ATOM 2731 O O . GLY B 1 50 ? -4.098 -17.953 -1.374 1 92.62 50 GLY B O 1
ATOM 2732 N N . ARG B 1 51 ? -6.145 -17.781 -2.273 1 93.19 51 ARG B N 1
ATOM 2733 C CA . ARG B 1 51 ? -6.355 -16.5 -1.611 1 93.19 51 ARG B CA 1
ATOM 2734 C C . ARG B 1 51 ? -6.438 -16.672 -0.099 1 93.19 51 ARG B C 1
ATOM 2736 O O . ARG B 1 51 ? -5.906 -15.852 0.655 1 93.19 51 ARG B O 1
ATOM 2743 N N . ILE B 1 52 ? -7.07 -17.656 0.344 1 93.31 52 ILE B N 1
ATOM 2744 C CA . ILE B 1 52 ? -7.176 -17.938 1.771 1 93.31 52 ILE B CA 1
ATOM 2745 C C . ILE B 1 52 ? -5.781 -18.141 2.365 1 93.31 52 ILE B C 1
ATOM 2747 O O . ILE B 1 52 ? -5.473 -17.609 3.434 1 93.31 52 ILE B O 1
ATOM 2751 N N . ALA B 1 53 ? -4.977 -18.875 1.671 1 95.19 53 ALA B N 1
ATOM 2752 C CA . ALA B 1 53 ? -3.605 -19.094 2.127 1 95.19 53 ALA B CA 1
ATOM 2753 C C . ALA B 1 53 ? -2.838 -17.781 2.209 1 95.19 53 ALA B C 1
ATOM 2755 O O . ALA B 1 53 ? -2.156 -17.516 3.203 1 95.19 53 ALA B O 1
ATOM 2756 N N . ALA B 1 54 ? -2.939 -17 1.157 1 96.38 54 ALA B N 1
ATOM 2757 C CA . ALA B 1 54 ? -2.238 -15.727 1.102 1 96.38 54 ALA B CA 1
ATOM 2758 C C . ALA B 1 54 ? -2.672 -14.812 2.244 1 96.38 54 ALA B C 1
ATOM 2760 O O . ALA B 1 54 ? -1.834 -14.195 2.912 1 96.38 54 ALA B O 1
ATOM 2761 N N . LEU B 1 55 ? -3.973 -14.742 2.477 1 94.5 55 LEU B N 1
ATOM 2762 C CA . LEU B 1 55 ? -4.508 -13.891 3.533 1 94.5 55 LEU B CA 1
ATOM 2763 C C . LEU B 1 55 ? -4.074 -14.391 4.906 1 94.5 55 LEU B C 1
ATOM 2765 O O . LEU B 1 55 ? -3.721 -13.594 5.781 1 94.5 55 LEU B O 1
ATOM 2769 N N . ALA B 1 56 ? -4.102 -15.664 5.094 1 94.94 56 ALA B N 1
ATOM 2770 C CA . ALA B 1 56 ? -3.674 -16.25 6.367 1 94.94 56 ALA B CA 1
ATOM 2771 C C . ALA B 1 56 ? -2.199 -15.953 6.633 1 94.94 56 ALA B C 1
ATOM 2773 O O . ALA B 1 56 ? -1.823 -15.586 7.75 1 94.94 56 ALA B O 1
ATOM 2774 N N . ALA B 1 57 ? -1.435 -16.172 5.641 1 97.31 57 ALA B N 1
ATOM 2775 C CA . ALA B 1 57 ? -0.01 -15.883 5.773 1 97.31 57 ALA B CA 1
ATOM 2776 C C . ALA B 1 57 ? 0.223 -14.398 6.051 1 97.31 57 ALA B C 1
ATOM 2778 O O . ALA B 1 57 ? 1.06 -14.039 6.883 1 97.31 57 ALA B O 1
ATOM 2779 N N . ALA B 1 58 ? -0.484 -13.57 5.34 1 96.94 58 ALA B N 1
ATOM 2780 C CA . ALA B 1 58 ? -0.388 -12.125 5.531 1 96.94 58 ALA B CA 1
ATOM 2781 C C . ALA B 1 58 ? -0.696 -11.742 6.973 1 96.94 58 ALA B C 1
ATOM 2783 O O . ALA B 1 58 ? 0.041 -10.961 7.586 1 96.94 58 ALA B O 1
ATOM 2784 N N . ASN B 1 59 ? -1.737 -12.266 7.473 1 94.94 59 ASN B N 1
ATOM 2785 C CA . ASN B 1 59 ? -2.123 -12 8.852 1 94.94 59 ASN B CA 1
ATOM 2786 C C . ASN B 1 59 ? -1.06 -12.477 9.836 1 94.94 59 ASN B C 1
ATOM 2788 O O . ASN B 1 59 ? -0.751 -11.789 10.812 1 94.94 59 ASN B O 1
ATOM 2792 N N . ALA B 1 60 ? -0.573 -13.625 9.586 1 96.06 60 ALA B N 1
ATOM 2793 C CA . ALA B 1 60 ? 0.466 -14.188 10.445 1 96.06 60 ALA B CA 1
ATOM 2794 C C . ALA B 1 60 ? 1.704 -13.297 10.461 1 96.06 60 ALA B C 1
ATOM 2796 O O . ALA B 1 60 ? 2.246 -13 11.531 1 96.06 60 ALA B O 1
ATOM 2797 N N . VAL B 1 61 ? 2.107 -12.883 9.336 1 97.69 61 VAL B N 1
ATOM 2798 C CA . VAL B 1 61 ? 3.309 -12.062 9.203 1 97.69 61 VAL B CA 1
ATOM 2799 C C . VAL B 1 61 ? 3.094 -10.711 9.891 1 97.69 61 VAL B C 1
ATOM 2801 O O . VAL B 1 61 ? 3.982 -10.211 10.578 1 97.69 61 VAL B O 1
ATOM 2804 N N . ALA B 1 62 ? 1.92 -10.117 9.664 1 96.12 62 ALA B N 1
ATOM 2805 C CA . ALA B 1 62 ? 1.593 -8.859 10.328 1 96.12 62 ALA B CA 1
ATOM 2806 C C . ALA B 1 62 ? 1.669 -9.008 11.844 1 96.12 62 ALA B C 1
ATOM 2808 O O . ALA B 1 62 ? 2.289 -8.188 12.523 1 96.12 62 ALA B O 1
ATOM 2809 N N . GLU B 1 63 ? 1.11 -10.055 12.336 1 94.44 63 GLU B N 1
ATOM 2810 C CA . GLU B 1 63 ? 1.108 -10.305 13.773 1 94.44 63 GLU B CA 1
ATOM 2811 C C . GLU B 1 63 ? 2.523 -10.539 14.297 1 94.44 63 GLU B C 1
ATOM 2813 O O . GLU B 1 63 ? 2.9 -10 15.336 1 94.44 63 GLU B O 1
ATOM 2818 N N . MET B 1 64 ? 3.264 -11.344 13.602 1 95.81 64 MET B N 1
ATOM 2819 C CA . MET B 1 64 ? 4.637 -11.641 14 1 95.81 64 MET B CA 1
ATOM 2820 C C . MET B 1 64 ? 5.492 -10.375 14 1 95.81 64 MET B C 1
ATOM 2822 O O . MET B 1 64 ? 6.387 -10.227 14.828 1 95.81 64 MET B O 1
ATOM 2826 N N . SER B 1 65 ? 5.238 -9.547 13.047 1 96.06 65 SER B N 1
ATOM 2827 C CA . SER B 1 65 ? 5.984 -8.297 12.969 1 96.06 65 SER B CA 1
ATOM 2828 C C . SER B 1 65 ? 5.676 -7.398 14.164 1 96.06 65 SER B C 1
ATOM 2830 O O . SER B 1 65 ? 6.582 -6.816 14.766 1 96.06 65 SER B O 1
ATOM 2832 N N . ILE B 1 66 ? 4.406 -7.234 14.492 1 91.75 66 ILE B N 1
ATOM 2833 C CA . ILE B 1 66 ? 3.973 -6.402 15.609 1 91.75 66 ILE B CA 1
ATOM 2834 C C . ILE B 1 66 ? 4.574 -6.93 16.906 1 91.75 66 ILE B C 1
ATOM 2836 O O . ILE B 1 66 ? 4.988 -6.148 17.766 1 91.75 66 ILE B O 1
ATOM 2840 N N . LYS B 1 67 ? 4.73 -8.227 16.984 1 92.12 67 LYS B N 1
ATOM 2841 C CA . LYS B 1 67 ? 5.25 -8.867 18.203 1 92.12 67 LYS B CA 1
ATOM 2842 C C . LYS B 1 67 ? 6.777 -8.883 18.188 1 92.12 67 LYS B C 1
ATOM 2844 O O . LYS B 1 67 ? 7.402 -9.234 19.188 1 92.12 67 LYS B O 1
ATOM 2849 N N . GLY B 1 68 ? 7.375 -8.602 17.078 1 93.25 68 GLY B N 1
ATOM 2850 C CA . GLY B 1 68 ? 8.82 -8.562 16.969 1 93.25 68 GLY B CA 1
ATOM 2851 C C . GLY B 1 68 ? 9.43 -9.898 16.578 1 93.25 68 GLY B C 1
ATOM 2852 O O . GLY B 1 68 ? 10.641 -9.992 16.344 1 93.25 68 GLY B O 1
ATOM 2853 N N . THR B 1 69 ? 8.633 -10.945 16.438 1 94.94 69 THR B N 1
ATOM 2854 C CA . THR B 1 69 ? 9.125 -12.281 16.125 1 94.94 69 THR B CA 1
ATOM 2855 C C . THR B 1 69 ? 9.656 -12.352 14.703 1 94.94 69 THR B C 1
ATOM 2857 O O . THR B 1 69 ? 10.602 -13.094 14.414 1 94.94 69 THR B O 1
ATOM 2860 N N . LEU B 1 70 ? 9.07 -11.641 13.812 1 95.31 70 LEU B N 1
ATOM 2861 C CA . LEU B 1 70 ? 9.531 -11.602 12.43 1 95.31 70 LEU B CA 1
ATOM 2862 C C . LEU B 1 70 ? 10.977 -11.125 12.352 1 95.31 70 LEU B C 1
ATOM 2864 O O . LEU B 1 70 ? 11.758 -11.609 11.531 1 95.31 70 LEU B O 1
ATOM 2868 N N . GLN B 1 71 ? 11.367 -10.219 13.242 1 94.06 71 GLN B N 1
ATOM 2869 C CA . GLN B 1 71 ? 12.688 -9.594 13.258 1 94.06 71 GLN B CA 1
ATOM 2870 C C . GLN B 1 71 ? 13.695 -10.461 14 1 94.06 71 GLN B C 1
ATOM 2872 O O . GLN B 1 71 ? 14.883 -10.477 13.656 1 94.06 71 GLN B O 1
ATOM 2877 N N . ASN B 1 72 ? 13.227 -11.25 14.93 1 93.69 72 ASN B N 1
ATOM 2878 C CA . ASN B 1 72 ? 14.18 -11.852 15.859 1 93.69 72 ASN B CA 1
ATOM 2879 C C . ASN B 1 72 ? 14.25 -13.367 15.695 1 93.69 72 ASN B C 1
ATOM 2881 O O . ASN B 1 72 ? 15.211 -14 16.141 1 93.69 72 ASN B O 1
ATOM 2885 N N . CYS B 1 73 ? 13.352 -13.992 15.031 1 95.12 73 CYS B N 1
ATOM 2886 C CA . CYS B 1 73 ? 13.258 -15.445 14.938 1 95.12 73 CYS B CA 1
ATOM 2887 C C . CYS B 1 73 ? 14.062 -15.969 13.75 1 95.12 73 CYS B C 1
ATOM 2889 O O . CYS B 1 73 ? 14.141 -15.312 12.711 1 95.12 73 CYS B O 1
ATOM 2891 N N . GLU B 1 74 ? 14.602 -17.156 13.961 1 96.06 74 GLU B N 1
ATOM 2892 C CA . GLU B 1 74 ? 15.297 -17.844 12.867 1 96.06 74 GLU B CA 1
ATOM 2893 C C . GLU B 1 74 ? 14.344 -18.109 11.703 1 96.06 74 GLU B C 1
ATOM 2895 O O . GLU B 1 74 ? 13.18 -18.469 11.914 1 96.06 74 GLU B O 1
ATOM 2900 N N . SER B 1 75 ? 14.93 -18 10.461 1 95.88 75 SER B N 1
ATOM 2901 C CA . SER B 1 75 ? 14.078 -18.047 9.273 1 95.88 75 SER B CA 1
ATOM 2902 C C . SER B 1 75 ? 13.375 -19.375 9.141 1 95.88 75 SER B C 1
ATOM 2904 O O . SER B 1 75 ? 12.195 -19.438 8.766 1 95.88 75 SER B O 1
ATOM 2906 N N . THR B 1 76 ? 14.094 -20.5 9.43 1 95.44 76 THR B N 1
ATOM 2907 C CA . THR B 1 76 ? 13.484 -21.828 9.312 1 95.44 76 THR B CA 1
ATOM 2908 C C . THR B 1 76 ? 12.281 -21.953 10.234 1 95.44 76 THR B C 1
ATOM 2910 O O . THR B 1 76 ? 11.227 -22.453 9.828 1 95.44 76 THR B O 1
ATOM 2913 N N . THR B 1 77 ? 12.453 -21.453 11.398 1 96.62 77 THR B N 1
ATOM 2914 C CA . THR B 1 77 ? 11.367 -21.484 12.383 1 96.62 77 THR B CA 1
ATOM 2915 C C . THR B 1 77 ? 10.234 -20.547 11.953 1 96.62 77 THR B C 1
ATOM 2917 O O . THR B 1 77 ? 9.062 -20.875 12.133 1 96.62 77 THR B O 1
ATOM 2920 N N . LEU B 1 78 ? 10.594 -19.469 11.438 1 96.94 78 LEU B N 1
ATOM 2921 C CA . LEU B 1 78 ? 9.609 -18.484 10.984 1 96.94 78 LEU B CA 1
ATOM 2922 C C . LEU B 1 78 ? 8.727 -19.078 9.883 1 96.94 78 LEU B C 1
ATOM 2924 O O . LEU B 1 78 ? 7.5 -19.031 9.977 1 96.94 78 LEU B O 1
ATOM 2928 N N . PHE B 1 79 ? 9.367 -19.641 8.875 1 97.5 79 PHE B N 1
ATOM 2929 C CA . PHE B 1 79 ? 8.625 -20.219 7.754 1 97.5 79 PHE B CA 1
ATOM 2930 C C . PHE B 1 79 ? 7.734 -21.359 8.227 1 97.5 79 PHE B C 1
ATOM 2932 O O . PHE B 1 79 ? 6.586 -21.469 7.801 1 97.5 79 PHE B O 1
ATOM 2939 N N . GLN B 1 80 ? 8.273 -22.156 9.102 1 97.12 80 GLN B N 1
ATOM 2940 C CA . GLN B 1 80 ? 7.492 -23.266 9.617 1 97.12 80 GLN B CA 1
ATOM 2941 C C . GLN B 1 80 ? 6.293 -22.781 10.422 1 97.12 80 GLN B C 1
ATOM 2943 O O . GLN B 1 80 ? 5.203 -23.344 10.336 1 97.12 80 GLN B O 1
ATOM 2948 N N . THR B 1 81 ? 6.504 -21.75 11.203 1 97.19 81 THR B N 1
ATOM 2949 C CA . THR B 1 81 ? 5.418 -21.172 12 1 97.19 81 THR B CA 1
ATOM 2950 C C . THR B 1 81 ? 4.293 -20.688 11.102 1 97.19 81 THR B C 1
ATOM 2952 O O . THR B 1 81 ? 3.115 -20.938 11.367 1 97.19 81 THR B O 1
ATOM 2955 N N . ILE B 1 82 ? 4.625 -19.953 10.062 1 97.38 82 ILE B N 1
ATOM 2956 C CA . ILE B 1 82 ? 3.613 -19.484 9.125 1 97.38 82 ILE B CA 1
ATOM 2957 C C . ILE B 1 82 ? 2.896 -20.672 8.492 1 97.38 82 ILE B C 1
ATOM 2959 O O . ILE B 1 82 ? 1.668 -20.672 8.367 1 97.38 82 ILE B O 1
ATOM 2963 N N . SER B 1 83 ? 3.689 -21.688 8.125 1 97.19 83 SER B N 1
ATOM 2964 C CA . SER B 1 83 ? 3.115 -22.891 7.535 1 97.19 83 SER B CA 1
ATOM 2965 C C . SER B 1 83 ? 2.146 -23.562 8.5 1 97.19 83 SER B C 1
ATOM 2967 O O . SER B 1 83 ? 1.073 -24.016 8.094 1 97.19 83 SER B O 1
ATOM 2969 N N . ASP B 1 84 ? 2.482 -23.641 9.719 1 96.75 84 ASP B N 1
ATOM 2970 C CA . ASP B 1 84 ? 1.623 -24.234 10.734 1 96.75 84 ASP B CA 1
ATOM 2971 C C . ASP B 1 84 ? 0.317 -23.469 10.883 1 96.75 84 ASP B C 1
ATOM 2973 O O . ASP B 1 84 ? -0.739 -24.047 11.117 1 96.75 84 ASP B O 1
ATOM 2977 N N . ILE B 1 85 ? 0.424 -22.219 10.789 1 95.06 85 ILE B N 1
ATOM 2978 C CA . ILE B 1 85 ? -0.767 -21.391 10.859 1 95.06 85 ILE B CA 1
ATOM 2979 C C . ILE B 1 85 ? -1.679 -21.688 9.672 1 95.06 85 ILE B C 1
ATOM 2981 O O . ILE B 1 85 ? -2.9 -21.766 9.828 1 95.06 85 ILE B O 1
ATOM 2985 N N . LEU B 1 86 ? -1.085 -21.859 8.5 1 94.88 86 LEU B N 1
ATOM 2986 C CA . LEU B 1 86 ? -1.874 -22.203 7.324 1 94.88 86 LEU B CA 1
ATOM 2987 C C . LEU B 1 86 ? -2.566 -23.547 7.504 1 94.88 86 LEU B C 1
ATOM 2989 O O . LEU B 1 86 ? -3.695 -23.734 7.051 1 94.88 86 LEU B O 1
ATOM 2993 N N . LYS B 1 87 ? -1.877 -24.438 8.117 1 94.81 87 LYS B N 1
ATOM 2994 C CA . LYS B 1 87 ? -2.471 -25.75 8.398 1 94.81 87 LYS B CA 1
ATOM 2995 C C . LYS B 1 87 ? -3.732 -25.609 9.242 1 94.81 87 LYS B C 1
ATOM 2997 O O . LYS B 1 87 ? -4.754 -26.234 8.953 1 94.81 87 LYS B O 1
ATOM 3002 N N . LYS B 1 88 ? -3.631 -24.812 10.234 1 94.19 88 LYS B N 1
ATOM 3003 C CA . LYS B 1 88 ? -4.785 -24.578 11.094 1 94.19 88 LYS B CA 1
ATOM 3004 C C . LYS B 1 88 ? -5.926 -23.922 10.32 1 94.19 88 LYS B C 1
ATOM 3006 O O . LYS B 1 88 ? -7.094 -24.266 10.531 1 94.19 88 LYS B O 1
ATOM 3011 N N . GLU B 1 89 ? -5.547 -23.016 9.492 1 90.94 89 GLU B N 1
ATOM 3012 C CA . GLU B 1 89 ? -6.559 -22.359 8.672 1 90.94 89 GLU B CA 1
ATOM 3013 C C . GLU B 1 89 ? -7.234 -23.359 7.734 1 90.94 89 GLU B C 1
ATOM 3015 O O . GLU B 1 89 ? -8.445 -23.297 7.52 1 90.94 89 GLU B O 1
ATOM 3020 N N . ALA B 1 90 ? -6.457 -24.188 7.133 1 89.88 90 ALA B N 1
ATOM 3021 C CA . ALA B 1 90 ? -6.988 -25.234 6.25 1 89.88 90 ALA B CA 1
ATOM 3022 C C . ALA B 1 90 ? -7.984 -26.125 6.988 1 89.88 90 ALA B C 1
ATOM 3024 O O . ALA B 1 90 ? -9.023 -26.484 6.438 1 89.88 90 ALA B O 1
ATOM 3025 N N . GLU B 1 91 ? -7.664 -26.453 8.156 1 92.06 91 GLU B N 1
ATOM 3026 C CA . GLU B 1 91 ? -8.555 -27.266 8.977 1 92.06 91 GLU B CA 1
ATOM 3027 C C . GLU B 1 91 ? -9.844 -26.531 9.305 1 92.06 91 GLU B C 1
ATOM 3029 O O . GLU B 1 91 ? -10.93 -27.109 9.266 1 92.06 91 GLU B O 1
ATOM 3034 N N . ARG B 1 92 ? -9.688 -25.344 9.609 1 88.94 92 ARG B N 1
ATOM 3035 C CA . ARG B 1 92 ? -10.836 -24.516 9.961 1 88.94 92 ARG B CA 1
ATOM 3036 C C . ARG B 1 92 ? -11.852 -24.469 8.82 1 88.94 92 ARG B C 1
ATOM 3038 O O . ARG B 1 92 ? -13.055 -24.547 9.055 1 88.94 92 ARG B O 1
ATOM 3045 N N . ILE B 1 93 ? -11.422 -24.406 7.574 1 86.69 93 ILE B N 1
ATOM 3046 C CA . ILE B 1 93 ? -12.336 -24.266 6.445 1 86.69 93 ILE B CA 1
ATOM 3047 C C . ILE B 1 93 ? -12.625 -25.641 5.84 1 86.69 93 ILE B C 1
ATOM 3049 O O . ILE B 1 93 ? -13.266 -25.75 4.793 1 86.69 93 ILE B O 1
ATOM 3053 N N . ASN B 1 94 ? -12.086 -26.672 6.336 1 87.38 94 ASN B N 1
ATOM 3054 C CA . ASN B 1 94 ? -12.242 -28.047 5.859 1 87.38 94 ASN B CA 1
ATOM 3055 C C . ASN B 1 94 ? -11.773 -28.188 4.418 1 87.38 94 ASN B C 1
ATOM 3057 O O . ASN B 1 94 ? -12.5 -28.719 3.572 1 87.38 94 ASN B O 1
ATOM 3061 N N . ALA B 1 95 ? -10.586 -27.688 4.234 1 84.69 95 ALA B N 1
ATOM 3062 C CA . ALA B 1 95 ? -10.008 -27.797 2.896 1 84.69 95 ALA B CA 1
ATOM 3063 C C . ALA B 1 95 ? -9.5 -29.203 2.625 1 84.69 95 ALA B C 1
ATOM 3065 O O . ALA B 1 95 ? -8.844 -29.812 3.479 1 84.69 95 ALA B O 1
ATOM 3066 N N . SER B 1 96 ? -9.844 -29.75 1.479 1 78.69 96 SER B N 1
ATOM 3067 C CA . SER B 1 96 ? -9.391 -31.094 1.097 1 78.69 96 SER B CA 1
ATOM 3068 C C . SER B 1 96 ? -7.902 -31.094 0.778 1 78.69 96 SER B C 1
ATOM 3070 O O . SER B 1 96 ? -7.227 -32.125 0.953 1 78.69 96 SER B O 1
ATOM 3072 N N . HIS B 1 97 ? -7.434 -30.016 0.273 1 81.25 97 HIS B N 1
ATOM 3073 C CA . HIS B 1 97 ? -6.016 -29.812 -0.01 1 81.25 97 HIS B CA 1
ATOM 3074 C C . HIS B 1 97 ? -5.473 -28.594 0.722 1 81.25 97 HIS B C 1
ATOM 3076 O O . HIS B 1 97 ? -6.164 -27.578 0.847 1 81.25 97 HIS B O 1
ATOM 3082 N N . PRO B 1 98 ? -4.285 -28.766 1.093 1 82.69 98 PRO B N 1
ATOM 3083 C CA . PRO B 1 98 ? -3.734 -27.641 1.842 1 82.69 98 PRO B CA 1
ATOM 3084 C C . PRO B 1 98 ? -3.545 -26.391 0.977 1 82.69 98 PRO B C 1
ATOM 3086 O O . PRO B 1 98 ? -2.869 -26.453 -0.054 1 82.69 98 PRO B O 1
ATOM 3089 N N . PRO B 1 99 ? -4.16 -25.297 1.43 1 89.81 99 PRO B N 1
ATOM 3090 C CA . PRO B 1 99 ? -3.873 -24.047 0.728 1 89.81 99 PRO B CA 1
ATOM 3091 C C . PRO B 1 99 ? -2.395 -23.672 0.782 1 89.81 99 PRO B C 1
ATOM 3093 O O . PRO B 1 99 ? -1.701 -24 1.745 1 89.81 99 PRO B O 1
ATOM 3096 N N . SER B 1 100 ? -1.92 -23.094 -0.282 1 93.38 100 SER B N 1
ATOM 3097 C CA . SER B 1 100 ? -0.493 -22.812 -0.399 1 93.38 100 SER B CA 1
ATOM 3098 C C . SER B 1 100 ? -0.253 -21.375 -0.881 1 93.38 100 SER B C 1
ATOM 3100 O O . SER B 1 100 ? -1.103 -20.797 -1.557 1 93.38 100 SER B O 1
ATOM 3102 N N . THR B 1 101 ? 0.839 -20.828 -0.445 1 96.38 101 THR B N 1
ATOM 3103 C CA . THR B 1 101 ? 1.25 -19.516 -0.893 1 96.38 101 THR B CA 1
ATOM 3104 C C . THR B 1 101 ? 2.771 -19.375 -0.88 1 96.38 101 THR B C 1
ATOM 3106 O O . THR B 1 101 ? 3.457 -20.141 -0.194 1 96.38 101 THR B O 1
ATOM 3109 N N . THR B 1 102 ? 3.314 -18.594 -1.714 1 96.25 102 THR B N 1
ATOM 3110 C CA . THR B 1 102 ? 4.691 -18.125 -1.611 1 96.25 102 THR B CA 1
ATOM 3111 C C . THR B 1 102 ? 4.75 -16.766 -0.939 1 96.25 102 THR B C 1
ATOM 3113 O O . THR B 1 102 ? 3.715 -16.141 -0.684 1 96.25 102 THR B O 1
ATOM 3116 N N . LEU B 1 103 ? 5.961 -16.344 -0.592 1 97.81 103 LEU B N 1
ATOM 3117 C CA . LEU B 1 103 ? 6.027 -15.055 0.079 1 97.81 103 LEU B CA 1
ATOM 3118 C C . LEU B 1 103 ? 7.367 -14.375 -0.187 1 97.81 103 LEU B C 1
ATOM 3120 O O . LEU B 1 103 ? 8.383 -15.047 -0.381 1 97.81 103 LEU B O 1
ATOM 3124 N N . ALA B 1 104 ? 7.383 -13.102 -0.259 1 98.56 104 ALA B N 1
ATOM 3125 C CA . ALA B 1 104 ? 8.516 -12.188 -0.182 1 98.56 104 ALA B CA 1
ATOM 3126 C C . ALA B 1 104 ? 8.281 -11.102 0.866 1 98.56 104 ALA B C 1
ATOM 3128 O O . ALA B 1 104 ? 7.297 -10.359 0.79 1 98.56 104 ALA B O 1
ATOM 3129 N N . ILE B 1 105 ? 9.148 -11.023 1.858 1 98.56 105 ILE B N 1
ATOM 3130 C CA . ILE B 1 105 ? 8.953 -10.172 3.025 1 98.56 105 ILE B CA 1
ATOM 3131 C C . ILE B 1 105 ? 10.164 -9.25 3.201 1 98.56 105 ILE B C 1
ATOM 3133 O O . ILE B 1 105 ? 11.305 -9.688 3.055 1 98.56 105 ILE B O 1
ATOM 3137 N N . VAL B 1 106 ? 9.922 -8.023 3.457 1 98.25 106 VAL B N 1
ATOM 3138 C CA . VAL B 1 106 ? 10.93 -7.074 3.916 1 98.25 106 VAL B CA 1
ATOM 3139 C C . VAL B 1 106 ? 10.586 -6.598 5.324 1 98.25 106 VAL B C 1
ATOM 3141 O O . VAL B 1 106 ? 9.555 -5.949 5.535 1 98.25 106 VAL B O 1
ATOM 3144 N N . ALA B 1 107 ? 11.375 -6.93 6.25 1 97.94 107 ALA B N 1
ATOM 3145 C CA . ALA B 1 107 ? 11.188 -6.516 7.641 1 97.94 107 ALA B CA 1
ATOM 3146 C C . ALA B 1 107 ? 12.172 -5.422 8.031 1 97.94 107 ALA B C 1
ATOM 3148 O O . ALA B 1 107 ? 13.375 -5.543 7.773 1 97.94 107 ALA B O 1
ATOM 3149 N N . ASP B 1 108 ? 11.68 -4.379 8.602 1 95.69 108 ASP B N 1
ATOM 3150 C CA . ASP B 1 108 ? 12.516 -3.291 9.102 1 95.69 108 ASP B CA 1
ATOM 3151 C C . ASP B 1 108 ? 13.141 -3.656 10.445 1 95.69 108 ASP B C 1
ATOM 3153 O O . ASP B 1 108 ? 12.438 -3.873 11.43 1 95.69 108 ASP B O 1
ATOM 3157 N N . MET B 1 109 ? 14.438 -3.621 10.453 1 95 109 MET B N 1
ATOM 3158 C CA . MET B 1 109 ? 15.172 -4 11.656 1 95 109 MET B CA 1
ATOM 3159 C C . MET B 1 109 ? 15.781 -2.775 12.328 1 95 109 MET B C 1
ATOM 3161 O O . MET B 1 109 ? 16.672 -2.902 13.164 1 95 109 MET B O 1
ATOM 3165 N N . GLY B 1 110 ? 15.352 -1.621 11.984 1 90.75 110 GLY B N 1
ATOM 3166 C CA . GLY B 1 110 ? 15.977 -0.386 12.43 1 90.75 110 GLY B CA 1
ATOM 3167 C C . GLY B 1 110 ? 17.078 0.095 11.5 1 90.75 110 GLY B C 1
ATOM 3168 O O . GLY B 1 110 ? 16.812 0.804 10.531 1 90.75 110 GLY B O 1
ATOM 3169 N N . ASP B 1 111 ? 18.312 -0.432 11.664 1 92.62 111 ASP B N 1
ATOM 3170 C CA . ASP B 1 111 ? 19.438 0.012 10.852 1 92.62 111 ASP B CA 1
ATOM 3171 C C . ASP B 1 111 ? 19.625 -0.886 9.633 1 92.62 111 ASP B C 1
ATOM 3173 O O . ASP B 1 111 ? 20.453 -0.596 8.766 1 92.62 111 ASP B O 1
ATOM 3177 N N . SER B 1 112 ? 18.906 -1.948 9.633 1 96.19 112 SER B N 1
ATOM 3178 C CA . SER B 1 112 ? 18.984 -2.887 8.516 1 96.19 112 SER B CA 1
ATOM 3179 C C . SER B 1 112 ? 17.594 -3.354 8.078 1 96.19 112 SER B C 1
ATOM 3181 O O . SER B 1 112 ? 16.594 -3.055 8.742 1 96.19 112 SER B O 1
ATOM 3183 N N . LEU B 1 113 ? 17.562 -3.938 6.871 1 97.12 113 LEU B N 1
ATOM 3184 C CA . LEU B 1 113 ? 16.375 -4.602 6.344 1 97.12 113 LEU B CA 1
ATOM 3185 C C . LEU B 1 113 ? 16.609 -6.105 6.23 1 97.12 113 LEU B C 1
ATOM 3187 O O . LEU B 1 113 ? 17.641 -6.547 5.723 1 97.12 113 LEU B O 1
ATOM 3191 N N . ARG B 1 114 ? 15.734 -6.855 6.766 1 98.12 114 ARG B N 1
ATOM 3192 C CA . ARG B 1 114 ? 15.758 -8.305 6.613 1 98.12 114 ARG B CA 1
ATOM 3193 C C . ARG B 1 114 ? 14.859 -8.75 5.461 1 98.12 114 ARG B C 1
ATOM 3195 O O . ARG B 1 114 ? 13.68 -8.398 5.414 1 98.12 114 ARG B O 1
ATOM 3202 N N . LEU B 1 115 ? 15.43 -9.461 4.488 1 98.56 115 LEU B N 1
ATOM 3203 C CA . LEU B 1 115 ? 14.719 -9.969 3.32 1 98.56 115 LEU B CA 1
ATOM 3204 C C . LEU B 1 115 ? 14.469 -11.469 3.453 1 98.56 115 LEU B C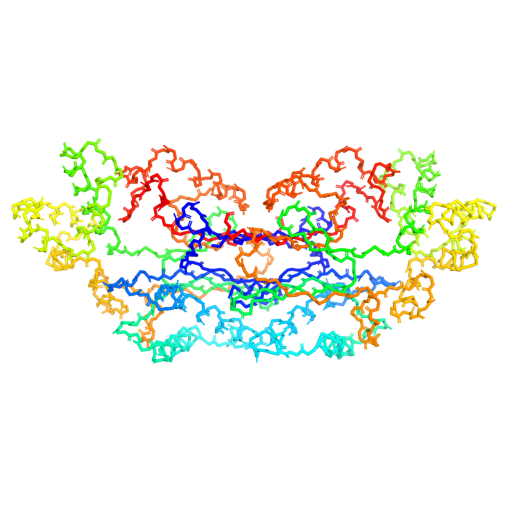 1
ATOM 3206 O O . LEU B 1 115 ? 15.406 -12.242 3.658 1 98.56 115 LEU B O 1
ATOM 3210 N N . LEU B 1 116 ? 13.258 -11.859 3.424 1 98.38 116 LEU B N 1
ATOM 3211 C CA . LEU B 1 116 ? 12.852 -13.258 3.494 1 98.38 116 LEU B CA 1
ATOM 3212 C C . LEU B 1 116 ? 12.078 -13.672 2.242 1 98.38 116 LEU B C 1
ATOM 3214 O O . LEU B 1 116 ? 11.195 -12.938 1.786 1 98.38 116 LEU B O 1
ATOM 3218 N N . LEU B 1 117 ? 12.438 -14.797 1.688 1 97.69 117 LEU B N 1
ATOM 3219 C CA . LEU B 1 117 ? 11.805 -15.297 0.476 1 97.69 117 LEU B CA 1
ATOM 3220 C C . LEU B 1 117 ? 11.555 -16.797 0.573 1 97.69 117 LEU B C 1
ATOM 3222 O O . LEU B 1 117 ? 12.414 -17.547 1.044 1 97.69 117 LEU B O 1
ATOM 3226 N N . ALA B 1 118 ? 10.391 -17.234 0.247 1 96.31 118 ALA B N 1
ATOM 3227 C CA . ALA B 1 118 ? 10.062 -18.641 0.053 1 96.31 118 ALA B CA 1
ATOM 3228 C C . ALA B 1 118 ? 9.188 -18.828 -1.184 1 96.31 118 ALA B C 1
ATOM 3230 O O . ALA B 1 118 ? 8.07 -18.312 -1.249 1 96.31 118 ALA B O 1
ATOM 3231 N N . GLY B 1 119 ? 9.695 -19.609 -2.16 1 94 119 GLY B N 1
ATOM 3232 C CA . GLY B 1 119 ? 8.961 -19.844 -3.391 1 94 119 GLY B CA 1
ATOM 3233 C C . GLY B 1 119 ? 9.375 -18.938 -4.527 1 94 119 GLY B C 1
ATOM 3234 O O . GLY B 1 119 ? 10.547 -18.547 -4.625 1 94 119 GLY B O 1
ATOM 3235 N N . ASP B 1 120 ? 8.398 -18.625 -5.449 1 93.62 120 ASP B N 1
ATOM 3236 C CA . ASP B 1 120 ? 8.805 -18.016 -6.707 1 93.62 120 ASP B CA 1
ATOM 3237 C C . ASP B 1 120 ? 8.414 -16.531 -6.742 1 93.62 120 ASP B C 1
ATOM 3239 O O . ASP B 1 120 ? 8.336 -15.93 -7.816 1 93.62 120 ASP B O 1
ATOM 3243 N N . SER B 1 121 ? 8.023 -15.938 -5.633 1 96.38 121 SER B N 1
ATOM 3244 C CA . SER B 1 121 ? 8.016 -14.477 -5.555 1 96.38 121 SER B CA 1
ATOM 3245 C C . SER B 1 121 ? 9.43 -13.906 -5.648 1 96.38 121 SER B C 1
ATOM 3247 O O . SER B 1 121 ? 10.406 -14.656 -5.586 1 96.38 121 SER B O 1
ATOM 3249 N N . GLY B 1 122 ? 9.523 -12.57 -5.887 1 97.75 122 GLY B N 1
ATOM 3250 C CA . GLY B 1 122 ? 10.852 -12.023 -6.117 1 97.75 122 GLY B CA 1
ATOM 3251 C C . GLY B 1 122 ? 11.141 -10.773 -5.309 1 97.75 122 GLY B C 1
ATOM 3252 O O . GLY B 1 122 ? 10.211 -10.117 -4.832 1 97.75 122 GLY B O 1
ATOM 3253 N N . ILE B 1 123 ? 12.367 -10.516 -5.094 1 98.5 123 ILE B N 1
ATOM 3254 C CA . ILE B 1 123 ? 12.898 -9.289 -4.504 1 98.5 123 ILE B CA 1
ATOM 3255 C C . ILE B 1 123 ? 13.969 -8.695 -5.422 1 98.5 123 ILE B C 1
ATOM 3257 O O . ILE B 1 123 ? 14.914 -9.383 -5.809 1 98.5 123 ILE B O 1
ATOM 3261 N N . ARG B 1 124 ? 13.812 -7.473 -5.812 1 98.62 124 ARG B N 1
ATOM 3262 C CA . ARG B 1 124 ? 14.836 -6.762 -6.57 1 98.62 124 ARG B CA 1
ATOM 3263 C C . ARG B 1 124 ? 15.43 -5.617 -5.754 1 98.62 124 ARG B C 1
ATOM 3265 O O . ARG B 1 124 ? 14.695 -4.793 -5.207 1 98.62 124 ARG B O 1
ATOM 3272 N N . ILE B 1 125 ? 16.719 -5.625 -5.605 1 98.19 125 ILE B N 1
ATOM 3273 C CA . ILE B 1 125 ? 17.453 -4.664 -4.781 1 98.19 125 ILE B CA 1
ATOM 3274 C C . ILE B 1 125 ? 18.156 -3.645 -5.672 1 98.19 125 ILE B C 1
ATOM 3276 O O . ILE B 1 125 ? 18.906 -4.016 -6.574 1 98.19 125 ILE B O 1
ATOM 3280 N N . ASN B 1 126 ? 17.906 -2.408 -5.445 1 97.56 126 ASN B N 1
ATOM 3281 C CA . ASN B 1 126 ? 18.562 -1.291 -6.117 1 97.56 126 ASN B CA 1
ATOM 3282 C C . ASN B 1 126 ? 18.422 -1.393 -7.637 1 97.56 126 ASN B C 1
ATOM 3284 O O . ASN B 1 126 ? 19.375 -1.1 -8.367 1 97.56 126 ASN B O 1
ATOM 3288 N N . GLY B 1 127 ? 17.344 -1.959 -8.109 1 96.19 127 GLY B N 1
ATOM 3289 C CA . GLY B 1 127 ? 17 -1.979 -9.523 1 96.19 127 GLY B CA 1
ATOM 3290 C C . GLY B 1 127 ? 17.766 -3.027 -10.312 1 96.19 127 GLY B C 1
ATOM 3291 O O . GLY B 1 127 ? 17.5 -3.227 -11.5 1 96.19 127 GLY B O 1
ATOM 3292 N N . ASP B 1 128 ? 18.578 -3.768 -9.648 1 94.75 128 ASP B N 1
ATOM 3293 C CA . ASP B 1 128 ? 19.469 -4.617 -10.438 1 94.75 128 ASP B CA 1
ATOM 3294 C C . ASP B 1 128 ? 19.609 -6.004 -9.812 1 94.75 128 ASP B C 1
ATOM 3296 O O . ASP B 1 128 ? 19.453 -7.016 -10.5 1 94.75 128 ASP B O 1
ATOM 3300 N N . ARG B 1 129 ? 19.969 -6.156 -8.547 1 97.31 129 ARG B N 1
ATOM 3301 C CA . ARG B 1 129 ? 20.188 -7.449 -7.898 1 97.31 129 ARG B CA 1
ATOM 3302 C C . ARG B 1 129 ? 18.859 -8.156 -7.633 1 97.31 129 ARG B C 1
ATOM 3304 O O . ARG B 1 129 ? 18.031 -7.66 -6.871 1 97.31 129 ARG B O 1
ATOM 3311 N N . LEU B 1 130 ? 18.719 -9.32 -8.273 1 97.75 130 LEU B N 1
ATOM 3312 C CA . LEU B 1 130 ? 17.453 -10.031 -8.203 1 97.75 130 LEU B CA 1
ATOM 3313 C C . LEU B 1 130 ? 17.578 -11.297 -7.359 1 97.75 130 LEU B C 1
ATOM 3315 O O . LEU B 1 130 ? 18.5 -12.094 -7.57 1 97.75 130 LEU B O 1
ATOM 3319 N N . LEU B 1 131 ? 16.719 -11.438 -6.336 1 97.38 131 LEU B N 1
ATOM 3320 C CA . LEU B 1 131 ? 16.516 -12.68 -5.594 1 97.38 131 LEU B CA 1
ATOM 3321 C C . LEU B 1 131 ? 15.195 -13.336 -5.969 1 97.38 131 LEU B C 1
ATOM 3323 O O . LEU B 1 131 ? 14.133 -12.883 -5.547 1 97.38 131 LEU B O 1
ATOM 3327 N N . GLN B 1 132 ? 15.266 -14.383 -6.707 1 95 132 GLN B N 1
ATOM 3328 C CA . GLN B 1 132 ? 14.062 -15.094 -7.125 1 95 132 GLN B CA 1
ATOM 3329 C C . GLN B 1 132 ? 14.383 -16.531 -7.5 1 95 132 GLN B C 1
ATOM 3331 O O . GLN B 1 132 ? 15.383 -16.797 -8.164 1 95 132 GLN B O 1
ATOM 3336 N N . HIS B 1 133 ? 13.555 -17.406 -7.02 1 90.81 133 HIS B N 1
ATOM 3337 C CA . HIS B 1 133 ? 13.688 -18.812 -7.395 1 90.81 133 HIS B CA 1
ATOM 3338 C C . HIS B 1 133 ? 12.703 -19.172 -8.5 1 90.81 133 HIS B C 1
ATOM 3340 O O . HIS B 1 133 ? 11.562 -18.703 -8.5 1 90.81 133 HIS B O 1
ATOM 3346 N N . SER B 1 134 ? 13.18 -19.844 -9.445 1 84.44 134 SER B N 1
ATOM 3347 C CA . SER B 1 134 ? 12.289 -20.391 -10.461 1 84.44 134 SER B CA 1
ATOM 3348 C C . SER B 1 134 ? 11.898 -21.828 -10.148 1 84.44 134 SER B C 1
ATOM 3350 O O . SER B 1 134 ? 12.688 -22.578 -9.57 1 84.44 134 SER B O 1
ATOM 3352 N N . LYS B 1 135 ? 10.727 -22.141 -10.477 1 86.69 135 LYS B N 1
ATOM 3353 C CA . LYS B 1 135 ? 10.227 -23.516 -10.352 1 86.69 135 LYS B CA 1
ATOM 3354 C C . LYS B 1 135 ? 10.352 -24.266 -11.68 1 86.69 135 LYS B C 1
ATOM 3356 O O . LYS B 1 135 ? 9.641 -23.953 -12.641 1 86.69 135 LYS B O 1
ATOM 3361 N N . LEU B 1 136 ? 11.219 -25.312 -11.688 1 89.62 136 LEU B N 1
ATOM 3362 C CA . LEU B 1 136 ? 11.383 -26.094 -12.906 1 89.62 136 LEU B CA 1
ATOM 3363 C C . LEU B 1 136 ? 10.047 -26.656 -13.375 1 89.62 136 LEU B C 1
ATOM 3365 O O . LEU B 1 136 ? 9.797 -26.781 -14.57 1 89.62 136 LEU B O 1
ATOM 3369 N N . ILE B 1 137 ? 9.242 -26.953 -12.438 1 93.44 137 ILE B N 1
ATOM 3370 C CA . ILE B 1 137 ? 7.949 -27.562 -12.742 1 93.44 137 ILE B CA 1
ATOM 3371 C C . ILE B 1 137 ? 7.109 -26.578 -13.562 1 93.44 137 ILE B C 1
ATOM 3373 O O . ILE B 1 137 ? 6.336 -27 -14.43 1 93.44 137 ILE B O 1
ATOM 3377 N N . ASP B 1 138 ? 7.258 -25.344 -13.336 1 92.94 138 ASP B N 1
ATOM 3378 C CA . ASP B 1 138 ? 6.539 -24.344 -14.117 1 92.94 138 ASP B CA 1
ATOM 3379 C C . ASP B 1 138 ? 7.055 -24.281 -15.555 1 92.94 138 ASP B C 1
ATOM 3381 O O . ASP B 1 138 ? 6.281 -24.062 -16.484 1 92.94 138 ASP B O 1
ATOM 3385 N N . ARG B 1 139 ? 8.289 -24.484 -15.672 1 93.88 139 ARG B N 1
ATOM 3386 C CA . ARG B 1 139 ? 8.844 -24.516 -17.016 1 93.88 139 ARG B CA 1
ATOM 3387 C C . ARG B 1 139 ? 8.305 -25.688 -17.812 1 93.88 139 ARG B C 1
ATOM 3389 O O . ARG B 1 139 ? 8.023 -25.562 -19.016 1 93.88 139 ARG B O 1
ATOM 3396 N N . VAL B 1 140 ? 8.258 -26.75 -17.156 1 96.31 140 VAL B N 1
ATOM 3397 C CA . VAL B 1 140 ? 7.691 -27.953 -17.766 1 96.31 140 VAL B CA 1
ATOM 3398 C C . VAL B 1 140 ? 6.25 -27.672 -18.188 1 96.31 140 VAL B C 1
ATOM 3400 O O . VAL B 1 140 ? 5.879 -27.891 -19.344 1 96.31 140 VAL B O 1
ATOM 3403 N N . SER B 1 141 ? 5.461 -27.156 -17.297 1 96 141 SER B N 1
ATOM 3404 C CA . SER B 1 141 ? 4.066 -26.844 -17.594 1 96 141 SER B CA 1
ATOM 3405 C C . SER B 1 141 ? 3.943 -25.828 -18.719 1 96 141 SER B C 1
ATOM 3407 O O . SER B 1 141 ? 3.059 -25.938 -19.578 1 96 141 SER B O 1
ATOM 3409 N N . THR B 1 142 ? 4.75 -24.844 -18.672 1 96.31 142 THR B N 1
ATOM 3410 C CA . THR B 1 142 ? 4.727 -23.797 -19.672 1 96.31 142 THR B CA 1
ATOM 3411 C C . THR B 1 142 ? 4.984 -24.359 -21.078 1 96.31 142 THR B C 1
ATOM 3413 O O . THR B 1 142 ? 4.27 -24.031 -22.016 1 96.31 142 THR B O 1
ATOM 3416 N N . SER B 1 143 ? 5.992 -25.172 -21.188 1 96.19 143 SER B N 1
ATOM 3417 C CA . SER B 1 143 ? 6.309 -25.781 -22.469 1 96.19 143 SER B CA 1
ATOM 3418 C C . SER B 1 143 ? 5.148 -26.641 -22.984 1 96.19 143 SER B C 1
ATOM 3420 O O . SER B 1 143 ? 4.781 -26.547 -24.156 1 96.19 143 SER B O 1
ATOM 3422 N N . ALA B 1 144 ? 4.656 -27.422 -22.125 1 96.69 144 ALA B N 1
ATOM 3423 C CA . ALA B 1 144 ? 3.51 -28.234 -22.5 1 96.69 144 ALA B CA 1
ATOM 3424 C C . ALA B 1 144 ? 2.33 -27.375 -22.938 1 96.69 144 ALA B C 1
ATOM 3426 O O . ALA B 1 144 ? 1.683 -27.672 -23.938 1 96.69 144 ALA B O 1
ATOM 3427 N N . ARG B 1 145 ? 2.041 -26.359 -22.188 1 97.25 145 ARG B N 1
ATOM 3428 C CA . ARG B 1 145 ? 0.934 -25.453 -22.484 1 97.25 145 ARG B CA 1
ATOM 3429 C C . ARG B 1 145 ? 1.064 -24.859 -23.875 1 97.25 145 ARG B C 1
ATOM 3431 O O . ARG B 1 145 ? 0.09 -24.812 -24.625 1 97.25 145 ARG B O 1
ATOM 3438 N N . ILE B 1 146 ? 2.209 -24.375 -24.172 1 96.88 146 ILE B N 1
ATOM 3439 C CA . ILE B 1 146 ? 2.447 -23.703 -25.453 1 96.88 146 ILE B CA 1
ATOM 3440 C C . ILE B 1 146 ? 2.162 -24.688 -26.594 1 96.88 146 ILE B C 1
ATOM 3442 O O . ILE B 1 146 ? 1.492 -24.328 -27.562 1 96.88 146 ILE B O 1
ATOM 3446 N N . HIS B 1 147 ? 2.607 -25.922 -26.484 1 94.88 147 HIS B N 1
ATOM 3447 C CA . HIS B 1 147 ? 2.367 -26.938 -27.5 1 94.88 147 HIS B CA 1
ATOM 3448 C C . HIS B 1 147 ? 0.877 -27.219 -27.641 1 94.88 147 HIS B C 1
ATOM 3450 O O . HIS B 1 147 ? 0.356 -27.266 -28.766 1 94.88 147 HIS B O 1
ATOM 3456 N N . VAL B 1 148 ? 0.233 -27.406 -26.562 1 95.69 148 VAL B N 1
ATOM 3457 C CA . VAL B 1 148 ? -1.191 -27.719 -26.562 1 95.69 148 VAL B CA 1
ATOM 3458 C C . VAL B 1 148 ? -1.984 -26.547 -27.125 1 95.69 148 VAL B C 1
ATOM 3460 O O . VAL B 1 148 ? -2.896 -26.75 -27.938 1 95.69 148 VAL B O 1
ATOM 3463 N N . PHE B 1 149 ? -1.654 -25.359 -26.703 1 97.12 149 PHE B N 1
ATOM 3464 C CA . PHE B 1 149 ? -2.35 -24.172 -27.188 1 97.12 149 PHE B CA 1
ATOM 3465 C C . PHE B 1 149 ? -2.254 -24.078 -28.703 1 97.12 149 PHE B C 1
ATOM 3467 O O . PHE B 1 149 ? -3.258 -23.844 -29.391 1 97.12 149 PHE B O 1
ATOM 3474 N N . LYS B 1 150 ? -1.055 -24.219 -29.234 1 95.19 150 LYS B N 1
ATOM 3475 C CA . LYS B 1 150 ? -0.849 -24.109 -30.672 1 95.19 150 LYS B CA 1
ATOM 3476 C C . LYS B 1 150 ? -1.69 -25.141 -31.438 1 95.19 150 LYS B C 1
ATOM 3478 O O . LYS B 1 150 ? -2.291 -24.812 -32.469 1 95.19 150 LYS B O 1
ATOM 3483 N N . GLN B 1 151 ? -1.745 -26.297 -30.938 1 92.5 151 GLN B N 1
ATOM 3484 C CA . GLN B 1 151 ? -2.559 -27.344 -31.547 1 92.5 151 GLN B CA 1
ATOM 3485 C C . GLN B 1 151 ? -4.039 -26.969 -31.516 1 92.5 151 GLN B C 1
ATOM 3487 O O . GLN B 1 151 ? -4.73 -27.078 -32.531 1 92.5 151 GLN B O 1
ATOM 3492 N N . LEU B 1 152 ? -4.523 -26.531 -30.375 1 93.25 152 LEU B N 1
ATOM 3493 C CA . LEU B 1 152 ? -5.941 -26.234 -30.203 1 93.25 152 LEU B CA 1
ATOM 3494 C C . LEU B 1 152 ? -6.324 -24.969 -30.938 1 93.25 152 LEU B C 1
ATOM 3496 O O . LEU B 1 152 ? -7.445 -24.844 -31.453 1 93.25 152 LEU B O 1
ATOM 3500 N N . PHE B 1 153 ? -5.461 -24.047 -30.938 1 94.81 153 PHE B N 1
ATOM 3501 C CA . PHE B 1 153 ? -5.723 -22.812 -31.656 1 94.81 153 PHE B CA 1
ATOM 3502 C C . PHE B 1 153 ? -5.91 -23.078 -33.156 1 94.81 153 PHE B C 1
ATOM 3504 O O . PHE B 1 153 ? -6.742 -22.453 -33.812 1 94.81 153 PHE B O 1
ATOM 3511 N N . ALA B 1 154 ? -5.074 -23.953 -33.688 1 92.19 154 ALA B N 1
ATOM 3512 C CA . ALA B 1 154 ? -5.207 -24.344 -35.094 1 92.19 154 ALA B CA 1
ATOM 3513 C C . ALA B 1 154 ? -6.586 -24.938 -35.344 1 92.19 154 ALA B C 1
ATOM 3515 O O . ALA B 1 154 ? -7.137 -24.766 -36.438 1 92.19 154 ALA B O 1
ATOM 3516 N N . SER B 1 155 ? -7.152 -25.547 -34.438 1 88.44 155 SER B N 1
ATOM 3517 C CA . SER B 1 155 ? -8.453 -26.203 -34.594 1 88.44 155 SER B CA 1
ATOM 3518 C C . SER B 1 155 ? -9.594 -25.234 -34.344 1 88.44 155 SER B C 1
ATOM 3520 O O . SER B 1 155 ? -10.602 -25.25 -35.031 1 88.44 155 SER B O 1
ATOM 3522 N N . PHE B 1 156 ? -9.539 -24.359 -33.281 1 89 156 PHE B N 1
ATOM 3523 C CA . PHE B 1 156 ? -10.633 -23.5 -32.844 1 89 156 PHE B CA 1
ATOM 3524 C C . PHE B 1 156 ? -10.625 -22.172 -33.594 1 89 156 PHE B C 1
ATOM 3526 O O . PHE B 1 156 ? -11.68 -21.562 -33.812 1 89 156 PHE B O 1
ATOM 3533 N N . GLY B 1 157 ? -9.477 -21.688 -33.906 1 88.69 157 GLY B N 1
ATOM 3534 C CA . GLY B 1 157 ? -9.336 -20.406 -34.562 1 88.69 157 GLY B CA 1
ATOM 3535 C C . GLY B 1 157 ? -9.656 -19.219 -33.656 1 88.69 157 GLY B C 1
ATOM 3536 O O . GLY B 1 157 ? -9.641 -18.078 -34.094 1 88.69 157 GLY B O 1
ATOM 3537 N N . ASP B 1 158 ? -10.078 -19.5 -32.5 1 93.38 158 ASP B N 1
ATOM 3538 C CA . ASP B 1 158 ? -10.422 -18.484 -31.5 1 93.38 158 ASP B CA 1
ATOM 3539 C C . ASP B 1 158 ? -9.484 -18.562 -30.297 1 93.38 158 ASP B C 1
ATOM 3541 O O . ASP B 1 158 ? -9.406 -19.609 -29.641 1 93.38 158 ASP B O 1
ATOM 3545 N N . GLY B 1 159 ? -8.789 -17.438 -30.047 1 94.81 159 GLY B N 1
ATOM 3546 C CA . GLY B 1 159 ? -7.762 -17.422 -29.016 1 94.81 159 GLY B CA 1
ATOM 3547 C C . GLY B 1 159 ? -8.312 -17.688 -27.625 1 94.81 159 GLY B C 1
ATOM 3548 O O . GLY B 1 159 ? -7.703 -18.422 -26.844 1 94.81 159 GLY B O 1
ATOM 3549 N N . ASP B 1 160 ? -9.406 -17.062 -27.297 1 96.38 160 ASP B N 1
ATOM 3550 C CA . ASP B 1 160 ? -10.008 -17.25 -25.969 1 96.38 160 ASP B CA 1
ATOM 3551 C C . ASP B 1 160 ? -10.461 -18.703 -25.781 1 96.38 160 ASP B C 1
ATOM 3553 O O . ASP B 1 160 ? -10.219 -19.281 -24.719 1 96.38 160 ASP B O 1
ATOM 3557 N N . ALA B 1 161 ? -11.141 -19.266 -26.75 1 95.19 161 ALA B N 1
ATOM 3558 C CA . ALA B 1 161 ? -11.594 -20.656 -26.672 1 95.19 161 ALA B CA 1
ATOM 3559 C C . ALA B 1 161 ? -10.414 -21.609 -26.594 1 95.19 161 ALA B C 1
ATOM 3561 O O . ALA B 1 161 ? -10.445 -22.578 -25.828 1 95.19 161 ALA B O 1
ATOM 3562 N N . ALA B 1 162 ? -9.438 -21.375 -27.406 1 96.25 162 ALA B N 1
ATOM 3563 C CA . ALA B 1 162 ? -8.227 -22.203 -27.375 1 96.25 162 ALA B CA 1
ATOM 3564 C C . ALA B 1 162 ? -7.566 -22.141 -26 1 96.25 162 ALA B C 1
ATOM 3566 O O . ALA B 1 162 ? -7.148 -23.172 -25.453 1 96.25 162 ALA B O 1
ATOM 3567 N N . GLU B 1 163 ? -7.477 -20.938 -25.453 1 96.75 163 GLU B N 1
ATOM 3568 C CA . GLU B 1 163 ? -6.84 -20.781 -24.156 1 96.75 163 GLU B CA 1
ATOM 3569 C C . GLU B 1 163 ? -7.637 -21.484 -23.062 1 96.75 163 GLU B C 1
ATOM 3571 O O . GLU B 1 163 ? -7.062 -22.141 -22.188 1 96.75 163 GLU B O 1
ATOM 3576 N N . ALA B 1 164 ? -8.93 -21.344 -23.078 1 94.88 164 ALA B N 1
ATOM 3577 C CA . ALA B 1 164 ? -9.773 -22 -22.094 1 94.88 164 ALA B CA 1
ATOM 3578 C C . ALA B 1 164 ? -9.57 -23.516 -22.109 1 94.88 164 ALA B C 1
ATOM 3580 O O . ALA B 1 164 ? -9.422 -24.141 -21.062 1 94.88 164 ALA B O 1
ATOM 3581 N N . LYS B 1 165 ? -9.57 -24.062 -23.266 1 94.75 165 LYS B N 1
ATOM 3582 C CA . LYS B 1 165 ? -9.398 -25.516 -23.406 1 94.75 165 LYS B CA 1
ATOM 3583 C C . LYS B 1 165 ? -7.977 -25.922 -23.031 1 94.75 165 LYS B C 1
ATOM 3585 O O . LYS B 1 165 ? -7.766 -27.016 -22.484 1 94.75 165 LYS B O 1
ATOM 3590 N N . THR B 1 166 ? -7.031 -25.141 -23.422 1 96.56 166 THR B N 1
ATOM 3591 C CA . THR B 1 166 ? -5.641 -25.406 -23.078 1 96.56 166 THR B CA 1
ATOM 3592 C C . THR B 1 166 ? -5.465 -25.453 -21.562 1 96.56 166 THR B C 1
ATOM 3594 O O . THR B 1 166 ? -4.871 -26.391 -21.016 1 96.56 166 THR B O 1
ATOM 3597 N N . ARG B 1 167 ? -6.008 -24.453 -20.875 1 94.5 167 ARG B N 1
ATOM 3598 C CA . ARG B 1 167 ? -5.922 -24.406 -19.422 1 94.5 167 ARG B CA 1
ATOM 3599 C C . ARG B 1 167 ? -6.523 -25.656 -18.797 1 94.5 167 ARG B C 1
ATOM 3601 O O . ARG B 1 167 ? -5.945 -26.234 -17.875 1 94.5 167 ARG B O 1
ATOM 3608 N N . ALA B 1 168 ? -7.641 -26 -19.297 1 93.94 168 ALA B N 1
ATOM 3609 C CA . ALA B 1 168 ? -8.305 -27.188 -18.781 1 93.94 168 ALA B CA 1
ATOM 3610 C C . ALA B 1 168 ? -7.445 -28.438 -19 1 93.94 168 ALA B C 1
ATOM 3612 O O . ALA B 1 168 ? -7.359 -29.297 -18.141 1 93.94 168 ALA B O 1
ATOM 3613 N N . THR B 1 169 ? -6.859 -28.516 -20.141 1 95.56 169 THR B N 1
ATOM 3614 C CA . THR B 1 169 ? -6.043 -29.656 -20.516 1 95.56 169 THR B CA 1
ATOM 3615 C C . THR B 1 169 ? -4.805 -29.766 -19.625 1 95.56 169 THR B C 1
ATOM 3617 O O . THR B 1 169 ? -4.492 -30.844 -19.109 1 95.56 169 THR B O 1
ATOM 3620 N N . ILE B 1 170 ? -4.133 -28.672 -19.453 1 95.12 170 ILE B N 1
ATOM 3621 C CA . ILE B 1 170 ? -2.895 -28.656 -18.688 1 95.12 170 ILE B CA 1
ATOM 3622 C C . ILE B 1 170 ? -3.211 -28.875 -17.203 1 95.12 170 ILE B C 1
ATOM 3624 O O . ILE B 1 170 ? -2.438 -29.516 -16.484 1 95.12 170 ILE B O 1
ATOM 3628 N N . PHE B 1 171 ? -4.34 -28.422 -16.797 1 93.25 171 PHE B N 1
ATOM 3629 C CA . PHE B 1 171 ? -4.758 -28.594 -15.406 1 93.25 171 PHE B CA 1
ATOM 3630 C C . PHE B 1 171 ? -5.062 -30.047 -15.102 1 93.25 171 PHE B C 1
ATOM 3632 O O . PHE B 1 171 ? -4.59 -30.594 -14.102 1 93.25 171 PHE B O 1
ATOM 3639 N N . SER B 1 172 ? -5.816 -30.672 -15.969 1 94.44 172 SER B N 1
ATOM 3640 C CA . SER B 1 172 ? -6.297 -32.031 -15.734 1 94.44 172 SER B CA 1
ATOM 3641 C C . SER B 1 172 ? -5.234 -33.062 -16.094 1 94.44 172 SER B C 1
ATOM 3643 O O . SER B 1 172 ? -5.281 -34.188 -15.625 1 94.44 172 SER B O 1
ATOM 3645 N N . GLY B 1 173 ? -4.312 -32.656 -17.016 1 96.75 173 GLY B N 1
ATOM 3646 C CA . GLY B 1 173 ? -3.25 -33.562 -17.422 1 96.75 173 GLY B CA 1
ATOM 3647 C C . GLY B 1 173 ? -3.488 -34.156 -18.797 1 96.75 173 GLY B C 1
ATOM 3648 O O . GLY B 1 173 ? -4.625 -34.219 -19.266 1 96.75 173 GLY B O 1
ATOM 3649 N N . LEU B 1 174 ? -2.439 -34.625 -19.422 1 97.56 174 LEU B N 1
ATOM 3650 C CA . LEU B 1 174 ? -2.477 -35.156 -20.781 1 97.56 174 LEU B CA 1
ATOM 3651 C C . LEU B 1 174 ? -3.203 -36.5 -20.828 1 97.56 174 LEU B C 1
ATOM 3653 O O . LEU B 1 174 ? -3.807 -36.812 -21.859 1 97.56 174 LEU B O 1
ATOM 3657 N N . ARG B 1 175 ? -3.164 -37.219 -19.703 1 97.56 175 ARG B N 1
ATOM 3658 C CA . ARG B 1 175 ? -3.898 -38.469 -19.656 1 97.56 175 ARG B CA 1
ATOM 3659 C C . ARG B 1 175 ? -5.391 -38.25 -19.875 1 97.56 175 ARG B C 1
ATOM 3661 O O . ARG B 1 175 ? -6.012 -38.938 -20.703 1 97.56 175 ARG B O 1
ATOM 3668 N N . ALA B 1 176 ? -5.871 -37.312 -19.141 1 96.69 176 ALA B N 1
ATOM 3669 C CA . ALA B 1 176 ? -7.289 -36.969 -19.281 1 96.69 176 ALA B CA 1
ATOM 3670 C C . ALA B 1 176 ? -7.598 -36.469 -20.672 1 96.69 176 ALA B C 1
ATOM 3672 O O . ALA B 1 176 ? -8.672 -36.75 -21.219 1 96.69 176 ALA B O 1
ATOM 3673 N N . ALA B 1 177 ? -6.742 -35.719 -21.234 1 96.06 177 ALA B N 1
ATOM 3674 C CA . ALA B 1 177 ? -6.934 -35.156 -22.578 1 96.06 177 ALA B CA 1
ATOM 3675 C C . ALA B 1 177 ? -7.016 -36.281 -23.625 1 96.06 177 ALA B C 1
ATOM 3677 O O . ALA B 1 177 ? -7.859 -36.219 -24.531 1 96.06 177 ALA B O 1
ATOM 3678 N N . VAL B 1 178 ? -6.176 -37.219 -23.5 1 96.56 178 VAL B N 1
ATOM 3679 C CA . VAL B 1 178 ? -6.168 -38.344 -24.438 1 96.56 178 VAL B CA 1
ATOM 3680 C C . VAL B 1 178 ? -7.453 -39.156 -24.281 1 96.56 178 VAL B C 1
ATOM 3682 O O . VAL B 1 178 ? -8.102 -39.5 -25.266 1 96.56 178 VAL B O 1
ATOM 3685 N N . LYS B 1 179 ? -7.77 -39.406 -23.047 1 97.06 179 LYS B N 1
ATOM 3686 C CA . LYS B 1 179 ? -8.984 -40.156 -22.766 1 97.06 179 LYS B CA 1
ATOM 3687 C C . LYS B 1 179 ? -10.219 -39.469 -23.328 1 97.06 179 LYS B C 1
ATOM 3689 O O . LYS B 1 179 ? -11.141 -40.125 -23.812 1 97.06 179 LYS B O 1
ATOM 3694 N N . ALA B 1 180 ? -10.188 -38.188 -23.25 1 95.06 180 ALA B N 1
ATOM 3695 C CA . ALA B 1 180 ? -11.336 -37.375 -23.688 1 95.06 180 ALA B CA 1
ATOM 3696 C C . ALA B 1 180 ? -11.297 -37.156 -25.203 1 95.06 180 ALA B C 1
ATOM 3698 O O . ALA B 1 180 ? -12.211 -36.562 -25.766 1 95.06 180 ALA B O 1
ATOM 3699 N N . GLY B 1 181 ? -10.227 -37.5 -25.859 1 92.62 181 GLY B N 1
ATOM 3700 C CA . GLY B 1 181 ? -10.102 -37.375 -27.297 1 92.62 181 GLY B CA 1
ATOM 3701 C C . GLY B 1 181 ? -9.695 -35.969 -27.734 1 92.62 181 GLY B C 1
ATOM 3702 O O . GLY B 1 181 ? -9.836 -35.594 -28.891 1 92.62 181 GLY B O 1
ATOM 3703 N N . ILE B 1 182 ? -9.273 -35.219 -26.812 1 91.19 182 ILE B N 1
ATOM 3704 C CA . ILE B 1 182 ? -8.836 -33.844 -27.094 1 91.19 182 ILE B CA 1
ATOM 3705 C C . ILE B 1 182 ? -7.527 -33.875 -27.891 1 91.19 182 ILE B C 1
ATOM 3707 O O . ILE B 1 182 ? -7.293 -33.031 -28.75 1 91.19 182 ILE B O 1
ATOM 3711 N N . MET B 1 183 ? -6.754 -34.938 -27.578 1 92.44 183 MET B N 1
ATOM 3712 C CA . MET B 1 183 ? -5.496 -35.156 -28.297 1 92.44 183 MET B CA 1
ATOM 3713 C C . MET B 1 183 ? -5.172 -36.625 -28.422 1 92.44 183 MET B C 1
ATOM 3715 O O . MET B 1 183 ? -5.668 -37.438 -27.656 1 92.44 183 MET B O 1
ATOM 3719 N N . LYS B 1 184 ? -4.375 -37 -29.359 1 95.06 184 LYS B N 1
ATOM 3720 C CA . LYS B 1 184 ? -3.951 -38.375 -29.547 1 95.06 184 LYS B CA 1
ATOM 3721 C C . LYS B 1 184 ? -2.795 -38.719 -28.625 1 95.06 184 LYS B C 1
ATOM 3723 O O . LYS B 1 184 ? -2.033 -37.844 -28.203 1 95.06 184 LYS B O 1
ATOM 3728 N N . GLY B 1 185 ? -2.645 -39.906 -28.297 1 95.5 185 GLY B N 1
ATOM 3729 C CA . GLY B 1 185 ? -1.569 -40.406 -27.453 1 95.5 185 GLY B CA 1
ATOM 3730 C C . GLY B 1 185 ? -0.19 -40.031 -27.953 1 95.5 185 GLY B C 1
ATOM 3731 O O . GLY B 1 185 ? 0.671 -39.594 -27.172 1 95.5 185 GLY B O 1
ATOM 3732 N N . VAL B 1 186 ? -0.001 -40.156 -29.234 1 95.69 186 VAL B N 1
ATOM 3733 C CA . VAL B 1 186 ? 1.292 -39.844 -29.844 1 95.69 186 VAL B CA 1
ATOM 3734 C C . VAL B 1 186 ? 1.619 -38.375 -29.672 1 95.69 186 VAL B C 1
ATOM 3736 O O . VAL B 1 186 ? 2.787 -38 -29.531 1 95.69 186 VAL B O 1
ATOM 3739 N N . ASP B 1 187 ? 0.619 -37.531 -29.766 1 94.88 187 ASP B N 1
ATOM 3740 C CA . ASP B 1 187 ? 0.815 -36.094 -29.578 1 94.88 187 ASP B CA 1
ATOM 3741 C C . ASP B 1 187 ? 1.188 -35.781 -28.125 1 94.88 187 ASP B C 1
ATOM 3743 O O . ASP B 1 187 ? 2.025 -34.906 -27.875 1 94.88 187 ASP B O 1
ATOM 3747 N N . ALA B 1 188 ? 0.533 -36.438 -27.203 1 96.75 188 ALA B N 1
ATOM 3748 C CA . ALA B 1 188 ? 0.873 -36.281 -25.797 1 96.75 188 ALA B CA 1
ATOM 3749 C C . ALA B 1 188 ? 2.336 -36.625 -25.531 1 96.75 188 ALA B C 1
ATOM 3751 O O . ALA B 1 188 ? 3.021 -35.938 -24.781 1 96.75 188 ALA B O 1
ATOM 3752 N N . GLU B 1 189 ? 2.768 -37.688 -26.172 1 96.62 189 GLU B N 1
ATOM 3753 C CA . GLU B 1 189 ? 4.164 -38.094 -26.031 1 96.62 189 GLU B CA 1
ATOM 3754 C C . GLU B 1 189 ? 5.109 -37.031 -26.578 1 96.62 189 GLU B C 1
ATOM 3756 O O . GLU B 1 189 ? 6.16 -36.75 -25.984 1 96.62 189 GLU B O 1
ATOM 3761 N N . LYS B 1 190 ? 4.777 -36.469 -27.656 1 96.19 190 LYS B N 1
ATOM 3762 C CA . LYS B 1 190 ? 5.582 -35.375 -28.219 1 96.19 190 LYS B CA 1
ATOM 3763 C C . LYS B 1 190 ? 5.66 -34.188 -27.266 1 96.19 190 LYS B C 1
ATOM 3765 O O . LYS B 1 190 ? 6.711 -33.562 -27.156 1 96.19 190 LYS B O 1
ATOM 3770 N N . VAL B 1 191 ? 4.512 -33.875 -26.672 1 96.62 191 VAL B N 1
ATOM 3771 C CA . VAL B 1 191 ? 4.461 -32.781 -25.703 1 96.62 191 VAL B CA 1
ATOM 3772 C C . VAL B 1 191 ? 5.434 -33.062 -24.562 1 96.62 191 VAL B C 1
ATOM 3774 O O . VAL B 1 191 ? 6.172 -32.156 -24.141 1 96.62 191 VAL B O 1
ATOM 3777 N N . ILE B 1 192 ? 5.449 -34.25 -24.062 1 97.62 192 ILE B N 1
ATOM 3778 C CA . ILE B 1 192 ? 6.289 -34.656 -22.938 1 97.62 192 ILE B CA 1
ATOM 3779 C C . ILE B 1 192 ? 7.762 -34.531 -23.312 1 97.62 192 ILE B C 1
ATOM 3781 O O . ILE B 1 192 ? 8.555 -33.938 -22.578 1 97.62 192 ILE B O 1
ATOM 3785 N N . ILE B 1 193 ? 8.109 -35.031 -24.469 1 96.94 193 ILE B N 1
ATOM 3786 C CA . ILE B 1 193 ? 9.484 -35 -24.953 1 96.94 193 ILE B CA 1
ATOM 3787 C C . ILE B 1 193 ? 9.938 -33.531 -25.125 1 96.94 193 ILE B C 1
ATOM 3789 O O . ILE B 1 193 ? 11.039 -33.188 -24.703 1 96.94 193 ILE B O 1
ATOM 3793 N N . THR B 1 194 ? 9.133 -32.781 -25.688 1 95.75 194 THR B N 1
ATOM 3794 C CA . THR B 1 194 ? 9.461 -31.375 -25.938 1 95.75 194 THR B CA 1
ATOM 3795 C C . THR B 1 194 ? 9.617 -30.609 -24.609 1 95.75 194 THR B C 1
ATOM 3797 O O . THR B 1 194 ? 10.547 -29.828 -24.453 1 95.75 194 THR B O 1
ATOM 3800 N N . ALA B 1 195 ? 8.672 -30.812 -23.703 1 96.44 195 ALA B N 1
ATOM 3801 C CA . ALA B 1 195 ? 8.719 -30.141 -22.406 1 96.44 195 ALA B CA 1
ATOM 3802 C C . ALA B 1 195 ? 9.969 -30.531 -21.625 1 96.44 195 ALA B C 1
ATOM 3804 O O . ALA B 1 195 ? 10.594 -29.688 -20.984 1 96.44 195 ALA B O 1
ATOM 3805 N N . ALA B 1 196 ? 10.328 -31.812 -21.672 1 96.5 196 ALA B N 1
ATOM 3806 C CA . ALA B 1 196 ? 11.531 -32.281 -21 1 96.5 196 ALA B CA 1
ATOM 3807 C C . ALA B 1 196 ? 12.781 -31.625 -21.578 1 96.5 196 ALA B C 1
ATOM 3809 O O . ALA B 1 196 ? 13.664 -31.203 -20.828 1 96.5 196 ALA B O 1
ATOM 3810 N N . ALA B 1 197 ? 12.844 -31.531 -22.844 1 95.06 197 ALA B N 1
ATOM 3811 C CA . ALA B 1 197 ? 13.977 -30.906 -23.516 1 95.06 197 ALA B CA 1
ATOM 3812 C C . ALA B 1 197 ? 14.062 -29.422 -23.188 1 95.06 197 ALA B C 1
ATOM 3814 O O . ALA B 1 197 ? 15.141 -28.906 -22.875 1 95.06 197 ALA B O 1
ATOM 3815 N N . ALA B 1 198 ? 12.953 -28.75 -23.219 1 91.62 198 ALA B N 1
ATOM 3816 C CA . ALA B 1 198 ? 12.898 -27.312 -22.984 1 91.62 198 ALA B CA 1
ATOM 3817 C C . ALA B 1 198 ? 13.281 -26.969 -21.547 1 91.62 198 ALA B C 1
ATOM 3819 O O . ALA B 1 198 ? 13.773 -25.875 -21.266 1 91.62 198 ALA B O 1
ATOM 3820 N N . SER B 1 199 ? 13.094 -27.891 -20.641 1 93.38 199 SER B N 1
ATOM 3821 C CA . SER B 1 199 ? 13.352 -27.656 -19.234 1 93.38 199 SER B CA 1
ATOM 3822 C C . SER B 1 199 ? 14.68 -2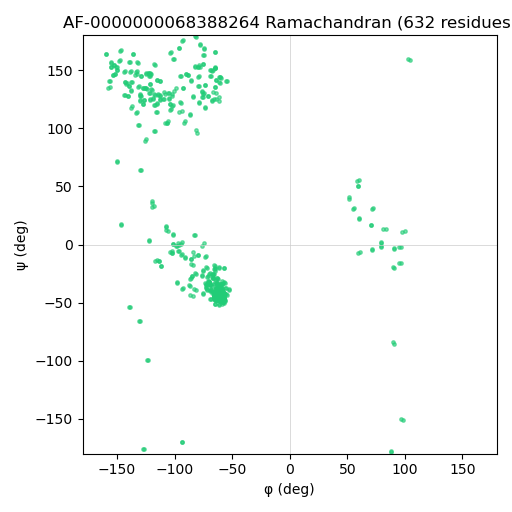8.266 -18.797 1 93.38 199 SER B C 1
ATOM 3824 O O . SER B 1 199 ? 15.016 -28.266 -17.609 1 93.38 199 SER B O 1
ATOM 3826 N N . GLY B 1 200 ? 15.367 -28.875 -19.734 1 93.56 200 GLY B N 1
ATOM 3827 C CA . GLY B 1 200 ? 16.641 -29.516 -19.438 1 93.56 200 GLY B CA 1
ATOM 3828 C C . GLY B 1 200 ? 16.5 -30.781 -18.625 1 93.56 200 GLY B C 1
ATOM 3829 O O . GLY B 1 200 ? 17.359 -31.078 -17.797 1 93.56 200 GLY B O 1
ATOM 3830 N N . LEU B 1 201 ? 15.383 -31.5 -18.781 1 96.25 201 LEU B N 1
ATOM 3831 C CA . LEU B 1 201 ? 15.094 -32.656 -17.953 1 96.25 201 LEU B CA 1
ATOM 3832 C C . LEU B 1 201 ? 15 -33.938 -18.797 1 96.25 201 LEU B C 1
ATOM 3834 O O . LEU B 1 201 ? 14.195 -34.812 -18.5 1 96.25 201 LEU B O 1
ATOM 3838 N N . GLN B 1 202 ? 15.773 -33.969 -19.828 1 95.81 202 GLN B N 1
ATOM 3839 C CA . GLN B 1 202 ? 15.742 -35.125 -20.703 1 95.81 202 GLN B CA 1
ATOM 3840 C C . GLN B 1 202 ? 16.141 -36.406 -19.953 1 95.81 202 GLN B C 1
ATOM 3842 O O . GLN B 1 202 ? 15.609 -37.469 -20.219 1 95.81 202 GLN B O 1
ATOM 3847 N N . ASN B 1 203 ? 17.078 -36.25 -19.031 1 95.38 203 ASN B N 1
ATOM 3848 C CA . ASN B 1 203 ? 17.531 -37.406 -18.25 1 95.38 203 ASN B CA 1
ATOM 3849 C C . ASN B 1 203 ? 16.562 -37.75 -17.125 1 95.38 203 ASN B C 1
ATOM 3851 O O . ASN B 1 203 ? 16.719 -38.75 -16.438 1 95.38 203 ASN B O 1
ATOM 3855 N N . GLU B 1 204 ? 15.609 -36.906 -16.906 1 96.25 204 GLU B N 1
ATOM 3856 C CA . GLU B 1 204 ? 14.562 -37.094 -15.898 1 96.25 204 GLU B CA 1
ATOM 3857 C C . GLU B 1 204 ? 13.18 -37.125 -16.547 1 96.25 204 GLU B C 1
ATOM 3859 O O . GLU B 1 204 ? 12.227 -36.562 -16.016 1 96.25 204 GLU B O 1
ATOM 3864 N N . ILE B 1 205 ? 13.094 -37.719 -17.719 1 96.38 205 ILE B N 1
ATOM 3865 C CA . ILE B 1 205 ? 11.883 -37.656 -18.547 1 96.38 205 ILE B CA 1
ATOM 3866 C C . ILE B 1 205 ? 10.734 -38.344 -17.812 1 96.38 205 ILE B C 1
ATOM 3868 O O . ILE B 1 205 ? 9.578 -37.969 -17.969 1 96.38 205 ILE B O 1
ATOM 3872 N N . GLU B 1 206 ? 11 -39.312 -17.031 1 96.5 206 GLU B N 1
ATOM 3873 C CA . GLU B 1 206 ? 9.961 -40.031 -16.297 1 96.5 206 GLU B CA 1
ATOM 3874 C C . GLU B 1 206 ? 9.227 -39.094 -15.328 1 96.5 206 GLU B C 1
ATOM 3876 O O . GLU B 1 206 ? 8.008 -39.156 -15.188 1 96.5 206 GLU B O 1
ATOM 3881 N N . ALA B 1 207 ? 9.992 -38.219 -14.656 1 96.19 207 ALA B N 1
ATOM 3882 C CA . ALA B 1 207 ? 9.391 -37.25 -13.758 1 96.19 207 ALA B CA 1
ATOM 3883 C C . ALA B 1 207 ? 8.508 -36.25 -14.516 1 96.19 207 ALA B C 1
ATOM 3885 O O . ALA B 1 207 ? 7.422 -35.906 -14.055 1 96.19 207 ALA B O 1
ATOM 3886 N N . VAL B 1 208 ? 8.938 -35.844 -15.68 1 97.56 208 VAL B N 1
ATOM 3887 C CA . VAL B 1 208 ? 8.188 -34.906 -16.531 1 97.56 208 VAL B CA 1
ATOM 3888 C C . VAL B 1 208 ? 6.891 -35.594 -16.984 1 97.56 208 VAL B C 1
ATOM 3890 O O . VAL B 1 208 ? 5.824 -34.969 -16.953 1 97.56 208 VAL B O 1
ATOM 3893 N N . GLU B 1 209 ? 7.051 -36.812 -17.375 1 97.88 209 GLU B N 1
ATOM 3894 C CA . GLU B 1 209 ? 5.887 -37.562 -17.859 1 97.88 209 GLU B CA 1
ATOM 3895 C C . GLU B 1 209 ? 4.848 -37.75 -16.75 1 97.88 209 GLU B C 1
ATOM 3897 O O . GLU B 1 209 ? 3.66 -37.5 -16.969 1 97.88 209 GLU B O 1
ATOM 3902 N N . GLU B 1 210 ? 5.305 -38.156 -15.625 1 97 210 GLU B N 1
ATOM 3903 C CA . GLU B 1 210 ? 4.387 -38.344 -14.508 1 97 210 GLU B CA 1
ATOM 3904 C C . GLU B 1 210 ? 3.631 -37.031 -14.195 1 97 210 GLU B C 1
ATOM 3906 O O . GLU B 1 210 ? 2.412 -37.062 -14.008 1 97 210 GLU B O 1
ATOM 3911 N N . PHE B 1 211 ? 4.328 -36 -14.125 1 97.06 211 PHE B N 1
ATOM 3912 C CA . PHE B 1 211 ? 3.729 -34.719 -13.797 1 97.06 211 PHE B CA 1
ATOM 3913 C C . PHE B 1 211 ? 2.75 -34.281 -14.891 1 97.06 211 PHE B C 1
ATOM 3915 O O . PHE B 1 211 ? 1.588 -34 -14.602 1 97.06 211 PHE B O 1
ATOM 3922 N N . LEU B 1 212 ? 3.148 -34.281 -16.188 1 97.94 212 LEU B N 1
ATOM 3923 C CA . LEU B 1 212 ? 2.324 -33.781 -17.281 1 97.94 212 LEU B CA 1
ATOM 3924 C C . LEU B 1 212 ? 1.104 -34.656 -17.5 1 97.94 212 LEU B C 1
ATOM 3926 O O . LEU B 1 212 ? 0.035 -34.156 -17.875 1 97.94 212 LEU B O 1
ATOM 3930 N N . MET B 1 213 ? 1.282 -36 -17.297 1 97.75 213 MET B N 1
ATOM 3931 C CA . MET B 1 213 ? 0.139 -36.875 -17.422 1 97.75 213 MET B CA 1
ATOM 3932 C C . MET B 1 213 ? -0.913 -36.594 -16.359 1 97.75 213 MET B C 1
ATOM 3934 O O . MET B 1 213 ? -2.113 -36.688 -16.625 1 97.75 213 MET B O 1
ATOM 3938 N N . GLY B 1 214 ? -0.458 -36.188 -15.234 1 95.62 214 GLY B N 1
ATOM 3939 C CA . GLY B 1 214 ? -1.371 -35.875 -14.141 1 95.62 214 GLY B CA 1
ATOM 3940 C C . GLY B 1 214 ? -1.879 -34.469 -14.18 1 95.62 214 GLY B C 1
ATOM 3941 O O . GLY B 1 214 ? -2.945 -34.156 -13.641 1 95.62 214 GLY B O 1
ATOM 3942 N N . GLY B 1 215 ? -1.025 -33.562 -14.75 1 94.31 215 GLY B N 1
ATOM 3943 C CA . GLY B 1 215 ? -1.408 -32.156 -14.859 1 94.31 215 GLY B CA 1
ATOM 3944 C C . GLY B 1 215 ? -1.051 -31.328 -13.633 1 94.31 215 GLY B C 1
ATOM 3945 O O . GLY B 1 215 ? -0.496 -31.859 -12.672 1 94.31 215 GLY B O 1
ATOM 3946 N N . ILE B 1 216 ? -1.408 -30.078 -13.664 1 91.19 216 ILE B N 1
ATOM 3947 C CA . ILE B 1 216 ? -1.102 -29.109 -12.609 1 91.19 216 ILE B CA 1
ATOM 3948 C C . ILE B 1 216 ? -1.786 -29.531 -11.312 1 91.19 216 ILE B C 1
ATOM 3950 O O . ILE B 1 216 ? -1.276 -29.266 -10.219 1 91.19 216 ILE B O 1
ATOM 3954 N N . ARG B 1 217 ? -2.85 -30.188 -11.367 1 90.75 217 ARG B N 1
ATOM 3955 C CA . ARG B 1 217 ? -3.607 -30.578 -10.18 1 90.75 217 ARG B CA 1
ATOM 3956 C C . ARG B 1 217 ? -2.785 -31.484 -9.281 1 90.75 217 ARG B C 1
ATOM 3958 O O . ARG B 1 217 ? -3.062 -31.609 -8.086 1 90.75 217 ARG B O 1
ATOM 3965 N N . VAL B 1 218 ? -1.738 -32.125 -9.797 1 92 218 VAL B N 1
ATOM 3966 C CA . VAL B 1 218 ? -0.925 -33 -8.969 1 92 218 VAL B CA 1
ATOM 3967 C C . VAL B 1 218 ? 0.324 -32.281 -8.5 1 92 218 VAL B C 1
ATOM 3969 O O . VAL B 1 218 ? 1.147 -32.844 -7.77 1 92 218 VAL B O 1
ATOM 3972 N N . GLN B 1 219 ? 0.483 -31.094 -8.891 1 90.75 219 GLN B N 1
ATOM 3973 C CA . GLN B 1 219 ? 1.658 -30.281 -8.57 1 90.75 219 GLN B CA 1
ATOM 3974 C C . GLN B 1 219 ? 1.916 -30.266 -7.062 1 90.75 219 GLN B C 1
ATOM 3976 O O . GLN B 1 219 ? 3.068 -30.266 -6.629 1 90.75 219 GLN B O 1
ATOM 3981 N N . PRO B 1 220 ? 0.883 -30.203 -6.188 1 88.75 220 PRO B N 1
ATOM 3982 C CA . PRO B 1 220 ? 1.126 -30.156 -4.746 1 88.75 220 PRO B CA 1
ATOM 3983 C C . PRO B 1 220 ? 1.946 -31.344 -4.246 1 88.75 220 PRO B C 1
ATOM 3985 O O . PRO B 1 220 ? 2.568 -31.266 -3.184 1 88.75 220 PRO B O 1
ATOM 3988 N N . HIS B 1 221 ? 1.974 -32.406 -5.023 1 91.19 221 HIS B N 1
ATOM 3989 C CA . HIS B 1 221 ? 2.762 -33.562 -4.652 1 91.19 221 HIS B CA 1
ATOM 3990 C C . HIS B 1 221 ? 4.254 -33.25 -4.641 1 91.19 221 HIS B C 1
ATOM 3992 O O . HIS B 1 221 ? 5.043 -33.969 -4.02 1 91.19 221 HIS B O 1
ATOM 3998 N N . TYR B 1 222 ? 4.594 -32.25 -5.312 1 93.5 222 TYR B N 1
ATOM 3999 C CA . TYR B 1 222 ? 6.008 -31.906 -5.445 1 93.5 222 TYR B CA 1
ATOM 4000 C C . TYR B 1 222 ? 6.379 -30.75 -4.531 1 93.5 222 TYR B C 1
ATOM 4002 O O . TYR B 1 222 ? 7.555 -30.406 -4.41 1 93.5 222 TYR B O 1
ATOM 4010 N N . ALA B 1 223 ? 5.395 -30.156 -3.865 1 92.12 223 ALA B N 1
ATOM 4011 C CA . ALA B 1 223 ? 5.652 -29.062 -2.93 1 92.12 223 ALA B CA 1
ATOM 4012 C C . ALA B 1 223 ? 6.461 -29.547 -1.729 1 92.12 223 ALA B C 1
ATOM 4014 O O . ALA B 1 223 ? 6.07 -30.5 -1.054 1 92.12 223 ALA B O 1
ATOM 4015 N N . ASN B 1 224 ? 7.562 -28.875 -1.501 1 93.81 224 ASN B N 1
ATOM 4016 C CA . ASN B 1 224 ? 8.453 -29.156 -0.383 1 93.81 224 ASN B CA 1
ATOM 4017 C C . ASN B 1 224 ? 9 -30.578 -0.449 1 93.81 224 ASN B C 1
ATOM 4019 O O . ASN B 1 224 ? 9.273 -31.188 0.585 1 93.81 224 ASN B O 1
ATOM 4023 N N . ARG B 1 225 ? 8.984 -31.125 -1.649 1 92.75 225 ARG B N 1
ATOM 4024 C CA . ARG B 1 225 ? 9.578 -32.438 -1.846 1 92.75 225 ARG B CA 1
ATOM 4025 C C . ARG B 1 225 ? 11.086 -32.344 -2.012 1 92.75 225 ARG B C 1
ATOM 4027 O O . ARG B 1 225 ? 11.586 -32.25 -3.135 1 92.75 225 ARG B O 1
ATOM 4034 N N . GLN B 1 226 ? 11.766 -32.594 -0.927 1 90.38 226 GLN B N 1
ATOM 4035 C CA . GLN B 1 226 ? 13.219 -32.438 -0.897 1 90.38 226 GLN B CA 1
ATOM 4036 C C . GLN B 1 226 ? 13.891 -33.469 -1.812 1 90.38 226 GLN B C 1
ATOM 4038 O O . GLN B 1 226 ? 13.539 -34.625 -1.809 1 90.38 226 GLN B O 1
ATOM 4043 N N . GLY B 1 227 ? 14.781 -33 -2.635 1 88.19 227 GLY B N 1
ATOM 4044 C CA . GLY B 1 227 ? 15.617 -33.906 -3.428 1 88.19 227 GLY B CA 1
ATOM 4045 C C . GLY B 1 227 ? 15.008 -34.25 -4.773 1 88.19 227 GLY B C 1
ATOM 4046 O O . GLY B 1 227 ? 15.695 -34.75 -5.656 1 88.19 227 GLY B O 1
ATOM 4047 N N . HIS B 1 228 ? 13.789 -34.094 -4.938 1 91.88 228 HIS B N 1
ATOM 4048 C CA . HIS B 1 228 ? 13.156 -34.375 -6.227 1 91.88 228 HIS B CA 1
ATOM 4049 C C . HIS B 1 228 ? 13.398 -33.219 -7.215 1 91.88 228 HIS B C 1
ATOM 4051 O O . HIS B 1 228 ? 13.352 -32.062 -6.84 1 91.88 228 HIS B O 1
ATOM 4057 N N . VAL B 1 229 ? 13.555 -33.531 -8.461 1 93.19 229 VAL B N 1
ATOM 4058 C CA . VAL B 1 229 ? 13.969 -32.562 -9.492 1 93.19 229 VAL B CA 1
ATOM 4059 C C . VAL B 1 229 ? 12.859 -31.531 -9.711 1 93.19 229 VAL B C 1
ATOM 4061 O O . VAL B 1 229 ? 13.141 -30.375 -10.031 1 93.19 229 VAL B O 1
ATOM 4064 N N . LEU B 1 230 ? 11.617 -31.906 -9.469 1 94.88 230 LEU B N 1
ATOM 4065 C CA . LEU B 1 230 ? 10.5 -30.984 -9.664 1 94.88 230 LEU B CA 1
ATOM 4066 C C . LEU B 1 230 ? 10.031 -30.406 -8.328 1 94.88 230 LEU B C 1
ATOM 4068 O O . LEU B 1 230 ? 8.969 -29.781 -8.258 1 94.88 230 LEU B O 1
ATOM 4072 N N . GLY B 1 231 ? 10.773 -30.672 -7.309 1 93.12 231 GLY B N 1
ATOM 4073 C CA . GLY B 1 231 ? 10.438 -30.141 -6.004 1 93.12 231 GLY B CA 1
ATOM 4074 C C . GLY B 1 231 ? 10.609 -28.625 -5.91 1 93.12 231 GLY B C 1
ATOM 4075 O O . GLY B 1 231 ? 11.492 -28.062 -6.562 1 93.12 231 GLY B O 1
ATOM 4076 N N . TYR B 1 232 ? 9.812 -27.984 -5.074 1 92.62 232 TYR B N 1
ATOM 4077 C CA . TYR B 1 232 ? 9.898 -26.547 -4.887 1 92.62 232 TYR B CA 1
ATOM 4078 C C . TYR B 1 232 ? 9.422 -26.141 -3.492 1 92.62 232 TYR B C 1
ATOM 4080 O O . TYR B 1 232 ? 8.633 -26.859 -2.873 1 92.62 232 TYR B O 1
ATOM 4088 N N . ALA B 1 233 ? 9.883 -25.016 -2.98 1 93.12 233 ALA B N 1
ATOM 4089 C CA . ALA B 1 233 ? 9.5 -24.516 -1.662 1 93.12 233 ALA B CA 1
ATOM 4090 C C . ALA B 1 233 ? 8.133 -23.844 -1.705 1 93.12 233 ALA B C 1
ATOM 4092 O O . ALA B 1 233 ? 7.816 -23.125 -2.656 1 93.12 233 ALA B O 1
ATOM 4093 N N . SER B 1 234 ? 7.352 -24.141 -0.726 1 93.06 234 SER B N 1
ATOM 4094 C CA . SER B 1 234 ? 6.027 -23.547 -0.581 1 93.06 234 SER B CA 1
ATOM 4095 C C . SER B 1 234 ? 5.594 -23.516 0.881 1 93.06 234 SER B C 1
ATOM 4097 O O . SER B 1 234 ? 6.02 -24.344 1.68 1 93.06 234 SER B O 1
ATOM 4099 N N . ILE B 1 235 ? 4.867 -22.469 1.206 1 96.62 235 ILE B N 1
ATOM 4100 C CA . ILE B 1 235 ? 4.219 -22.391 2.512 1 96.62 235 ILE B CA 1
ATOM 4101 C C . ILE B 1 235 ? 2.809 -22.969 2.42 1 96.62 235 ILE B C 1
ATOM 4103 O O . ILE B 1 235 ? 1.905 -22.328 1.875 1 96.62 235 ILE B O 1
ATOM 4107 N N . ASN B 1 236 ? 2.592 -24.219 2.955 1 94.62 236 ASN B N 1
ATOM 4108 C CA . ASN B 1 236 ? 1.333 -24.875 2.639 1 94.62 236 ASN B CA 1
ATOM 4109 C C . ASN B 1 236 ? 0.84 -25.734 3.807 1 94.62 236 ASN B C 1
ATOM 4111 O O . ASN B 1 236 ? 0.032 -26.641 3.619 1 94.62 236 ASN B O 1
ATOM 4115 N N . GLY B 1 237 ? 1.353 -25.531 4.953 1 94.31 237 GLY B N 1
ATOM 4116 C CA . GLY B 1 237 ? 0.915 -26.266 6.121 1 94.31 237 GLY B CA 1
ATOM 4117 C C . GLY B 1 237 ? 1.798 -27.469 6.43 1 94.31 237 GLY B C 1
ATOM 4118 O O . GLY B 1 237 ? 1.692 -28.062 7.504 1 94.31 237 GLY B O 1
ATOM 4119 N N . GLY B 1 238 ? 2.623 -27.906 5.492 1 93.12 238 GLY B N 1
ATOM 4120 C CA . GLY B 1 238 ? 3.582 -28.984 5.715 1 93.12 238 GLY B CA 1
ATOM 4121 C C . GLY B 1 238 ? 4.949 -28.469 6.137 1 93.12 238 GLY B C 1
ATOM 4122 O O . GLY B 1 238 ? 5.102 -27.312 6.504 1 93.12 238 GLY B O 1
ATOM 4123 N N . MET B 1 239 ? 5.895 -29.406 6.145 1 94.56 239 MET B N 1
ATOM 4124 C CA . MET B 1 239 ? 7.277 -29.031 6.434 1 94.56 239 MET B CA 1
ATOM 4125 C C . MET B 1 239 ? 7.879 -28.234 5.285 1 94.56 239 MET B C 1
ATOM 4127 O O . MET B 1 239 ? 7.855 -28.672 4.133 1 94.56 239 MET B O 1
ATOM 4131 N N . VAL B 1 240 ? 8.438 -27.062 5.66 1 94.69 240 VAL B N 1
ATOM 4132 C CA . VAL B 1 240 ? 8.977 -26.172 4.633 1 94.69 240 VAL B CA 1
ATOM 4133 C C . VAL B 1 240 ? 10.398 -26.594 4.273 1 94.69 240 VAL B C 1
ATOM 4135 O O . VAL B 1 240 ? 11.242 -26.781 5.152 1 94.69 240 VAL B O 1
ATOM 4138 N N . MET B 1 241 ? 10.625 -26.781 3.055 1 92.44 241 MET B N 1
ATOM 4139 C CA . MET B 1 241 ? 11.969 -27.156 2.629 1 92.44 241 MET B CA 1
ATOM 4140 C C . MET B 1 241 ? 12.891 -25.938 2.607 1 92.44 241 MET B C 1
ATOM 4142 O O . MET B 1 241 ? 12.445 -24.828 2.336 1 92.44 241 MET B O 1
ATOM 4146 N N . GLU B 1 242 ? 14.141 -26.109 2.781 1 89.62 242 GLU B N 1
ATOM 4147 C CA . GLU B 1 242 ? 15.109 -25.016 2.865 1 89.62 242 GLU B CA 1
ATOM 4148 C C . GLU B 1 242 ? 15.508 -24.531 1.478 1 89.62 242 GLU B C 1
ATOM 4150 O O . GLU B 1 242 ? 15.711 -23.328 1.268 1 89.62 242 GLU B O 1
ATOM 4155 N N . GLU B 1 243 ? 15.633 -25.516 0.665 1 90.19 243 GLU B N 1
ATOM 4156 C CA . GLU B 1 243 ? 15.953 -25.141 -0.708 1 90.19 243 GLU B CA 1
ATOM 4157 C C . GLU B 1 243 ? 14.852 -24.281 -1.313 1 90.19 243 GLU B C 1
ATOM 4159 O O . GLU B 1 243 ? 13.672 -24.625 -1.251 1 90.19 243 GLU B O 1
ATOM 4164 N N . GLY B 1 244 ? 15.211 -23.109 -1.777 1 91.56 244 GLY B N 1
ATOM 4165 C CA . GLY B 1 244 ? 14.227 -22.203 -2.35 1 91.56 244 GLY B CA 1
ATOM 4166 C C . GLY B 1 244 ? 13.797 -21.109 -1.396 1 91.56 244 GLY B C 1
ATOM 4167 O O . GLY B 1 244 ? 12.789 -20.438 -1.626 1 91.56 244 GLY B O 1
ATOM 4168 N N . THR B 1 245 ? 14.523 -20.984 -0.294 1 95.25 245 THR B N 1
ATOM 4169 C CA . THR B 1 245 ? 14.242 -19.906 0.643 1 95.25 245 THR B CA 1
ATOM 4170 C C . THR B 1 245 ? 15.445 -18.969 0.765 1 95.25 245 THR B C 1
ATOM 4172 O O . THR B 1 245 ? 16.562 -19.344 0.409 1 95.25 245 THR B O 1
ATOM 4175 N N . VAL B 1 246 ? 15.242 -17.766 1.126 1 96.75 246 VAL B N 1
ATOM 4176 C CA . VAL B 1 246 ? 16.266 -16.75 1.327 1 96.75 246 VAL B CA 1
ATOM 4177 C C . VAL B 1 246 ? 16.047 -16.047 2.662 1 96.75 246 VAL B C 1
ATOM 4179 O O . VAL B 1 246 ? 14.906 -15.805 3.061 1 96.75 246 VAL B O 1
ATOM 4182 N N . ASP B 1 247 ? 17.062 -15.844 3.404 1 97.56 247 ASP B N 1
ATOM 4183 C CA . ASP B 1 247 ? 17.156 -14.945 4.547 1 97.56 247 ASP B CA 1
ATOM 4184 C C . ASP B 1 247 ? 18.406 -14.07 4.453 1 97.56 247 ASP B C 1
ATOM 4186 O O . ASP B 1 247 ? 19.516 -14.539 4.688 1 97.56 247 ASP B O 1
ATOM 4190 N N . LEU B 1 248 ? 18.188 -12.852 4.066 1 97.56 248 LEU B N 1
ATOM 4191 C CA . LEU B 1 248 ? 19.281 -11.93 3.803 1 97.56 248 LEU B CA 1
ATOM 4192 C C . LEU B 1 248 ? 19.094 -10.633 4.578 1 97.56 248 LEU B C 1
ATOM 4194 O O . LEU B 1 248 ? 17.984 -10.102 4.664 1 97.56 248 LEU B O 1
ATOM 4198 N N . SER B 1 249 ? 20.109 -10.141 5.195 1 97.31 249 SER B N 1
ATOM 4199 C CA . SER B 1 249 ? 20.109 -8.852 5.867 1 97.31 249 SER B CA 1
ATOM 4200 C C . SER B 1 249 ? 20.938 -7.824 5.113 1 97.31 249 SER B C 1
ATOM 4202 O O . SER B 1 249 ? 22.078 -8.109 4.738 1 97.31 249 SER B O 1
ATOM 4204 N N . LEU B 1 250 ? 20.359 -6.68 4.883 1 97.38 250 LEU B N 1
ATOM 4205 C CA . LEU B 1 250 ? 21.047 -5.582 4.211 1 97.38 250 LEU B CA 1
ATOM 4206 C C . LEU B 1 250 ? 21.078 -4.34 5.094 1 97.38 250 LEU B C 1
ATOM 4208 O O . LEU B 1 250 ? 20.062 -3.986 5.707 1 97.38 250 LEU B O 1
ATOM 4212 N N . ALA B 1 251 ? 22.203 -3.65 5.141 1 96.94 251 ALA B N 1
ATOM 4213 C CA . ALA B 1 251 ? 22.234 -2.342 5.793 1 96.94 251 ALA B CA 1
ATOM 4214 C C . ALA B 1 251 ? 21.359 -1.335 5.055 1 96.94 251 ALA B C 1
ATOM 4216 O O . ALA B 1 251 ? 21.406 -1.249 3.824 1 96.94 251 ALA B O 1
ATOM 4217 N N . LYS B 1 252 ? 20.578 -0.557 5.777 1 92.38 252 LYS B N 1
ATOM 4218 C CA . LYS B 1 252 ? 19.641 0.373 5.172 1 92.38 252 LYS B CA 1
ATOM 4219 C C . LYS B 1 252 ? 20.359 1.401 4.301 1 92.38 252 LYS B C 1
ATOM 4221 O O . LYS B 1 252 ? 19.812 1.843 3.283 1 92.38 252 LYS B O 1
ATOM 4226 N N . ASP B 1 253 ? 21.453 1.768 4.672 1 91.62 253 ASP B N 1
ATOM 4227 C CA . ASP B 1 253 ? 22.172 2.826 3.965 1 91.62 253 ASP B CA 1
ATOM 4228 C C . ASP B 1 253 ? 22.703 2.326 2.627 1 91.62 253 ASP B C 1
ATOM 4230 O O . ASP B 1 253 ? 23.156 3.119 1.798 1 91.62 253 ASP B O 1
ATOM 4234 N N . THR B 1 254 ? 22.641 1.019 2.389 1 94.81 254 THR B N 1
ATOM 4235 C CA . THR B 1 254 ? 23.094 0.455 1.12 1 94.81 254 THR B CA 1
ATOM 4236 C C . THR B 1 254 ? 21.906 0.246 0.173 1 94.81 254 THR B C 1
ATOM 4238 O O . THR B 1 254 ? 22.094 -0.171 -0.972 1 94.81 254 THR B O 1
ATOM 4241 N N . VAL B 1 255 ? 20.75 0.467 0.637 1 95.06 255 VAL B N 1
ATOM 4242 C CA . VAL B 1 255 ? 19.547 0.209 -0.14 1 95.06 255 VAL B CA 1
ATOM 4243 C C . VAL B 1 255 ? 18.969 1.526 -0.656 1 95.06 255 VAL B C 1
ATOM 4245 O O . VAL B 1 255 ? 18.578 2.391 0.132 1 95.06 255 VAL B O 1
ATOM 4248 N N . ASN B 1 256 ? 18.969 1.645 -1.958 1 95.06 256 ASN B N 1
ATOM 4249 C CA . ASN B 1 256 ? 18.328 2.797 -2.59 1 95.06 256 ASN B CA 1
ATOM 4250 C C . ASN B 1 256 ? 16.875 2.51 -2.953 1 95.06 256 ASN B C 1
ATOM 4252 O O . ASN B 1 256 ? 16.031 3.408 -2.916 1 95.06 256 ASN B O 1
ATOM 4256 N N . SER B 1 257 ? 16.672 1.306 -3.367 1 96.06 257 SER B N 1
ATOM 4257 C CA . SER B 1 257 ? 15.312 0.871 -3.682 1 96.06 257 SER B CA 1
ATOM 4258 C C . SER B 1 257 ? 15.148 -0.626 -3.445 1 96.06 257 SER B C 1
ATOM 4260 O O . SER B 1 257 ? 16.125 -1.38 -3.482 1 96.06 257 SER B O 1
ATOM 4262 N N . LEU B 1 258 ? 13.992 -1.008 -3.17 1 97.44 258 LEU B N 1
ATOM 4263 C CA . LEU B 1 258 ? 13.594 -2.402 -3.016 1 97.44 258 LEU B CA 1
ATOM 4264 C C . LEU B 1 258 ? 12.219 -2.643 -3.623 1 97.44 258 LEU B C 1
ATOM 4266 O O . LEU B 1 258 ? 11.281 -1.877 -3.377 1 97.44 258 LEU B O 1
ATOM 4270 N N . GLU B 1 259 ? 12.125 -3.605 -4.461 1 98.62 259 GLU B N 1
ATOM 4271 C CA . GLU B 1 259 ? 10.844 -4.039 -5.008 1 98.62 259 GLU B CA 1
ATOM 4272 C C . GLU B 1 259 ? 10.578 -5.508 -4.699 1 98.62 259 GLU B C 1
ATOM 4274 O O . GLU B 1 259 ? 11.422 -6.367 -4.969 1 98.62 259 GLU B O 1
ATOM 4279 N N . ILE B 1 260 ? 9.492 -5.82 -4.105 1 98.81 260 ILE B N 1
ATOM 4280 C CA . ILE B 1 260 ? 9.055 -7.203 -3.947 1 98.81 260 ILE B CA 1
ATOM 4281 C C . ILE B 1 260 ? 7.793 -7.441 -4.777 1 98.81 260 ILE B C 1
ATOM 4283 O O . ILE B 1 260 ? 6.949 -6.555 -4.902 1 98.81 260 ILE B O 1
ATOM 4287 N N . PHE B 1 261 ? 7.703 -8.594 -5.402 1 98.69 261 PHE B N 1
ATOM 4288 C CA . PHE B 1 261 ? 6.648 -8.766 -6.398 1 98.69 261 PHE B CA 1
ATOM 4289 C C . PHE B 1 261 ? 6.301 -10.242 -6.566 1 98.69 261 PHE B C 1
ATOM 4291 O O . PHE B 1 261 ? 7.09 -11.117 -6.211 1 98.69 261 PHE B O 1
ATOM 4298 N N . THR B 1 262 ? 5.109 -10.539 -7.043 1 97.69 262 THR B N 1
ATOM 4299 C CA . THR B 1 262 ? 4.672 -11.906 -7.316 1 97.69 262 THR B CA 1
ATOM 4300 C C . THR B 1 262 ? 4.945 -12.281 -8.773 1 97.69 262 THR B C 1
ATOM 4302 O O . THR B 1 262 ? 5.402 -11.445 -9.555 1 97.69 262 THR B O 1
ATOM 4305 N N . ASP B 1 263 ? 4.703 -13.461 -9.141 1 94.81 263 ASP B N 1
ATOM 4306 C CA . ASP B 1 263 ? 5.18 -14.023 -10.398 1 94.81 263 ASP B CA 1
ATOM 4307 C C . ASP B 1 263 ? 4.266 -13.625 -11.562 1 94.81 263 ASP B C 1
ATOM 4309 O O . ASP B 1 263 ? 4.438 -14.102 -12.68 1 94.81 263 ASP B O 1
ATOM 4313 N N . GLY B 1 264 ? 3.312 -12.727 -11.297 1 96.38 264 GLY B N 1
ATOM 4314 C CA . GLY B 1 264 ? 2.52 -12.188 -12.391 1 96.38 264 GLY B CA 1
ATOM 4315 C C . GLY B 1 264 ? 3.297 -11.234 -13.281 1 96.38 264 GLY B C 1
ATOM 4316 O O . GLY B 1 264 ? 2.852 -10.906 -14.383 1 96.38 264 GLY B O 1
ATOM 4317 N N . TYR B 1 265 ? 4.297 -10.742 -12.82 1 97.88 265 TYR B N 1
ATOM 4318 C CA . TYR B 1 265 ? 5.219 -9.953 -13.633 1 97.88 265 TYR B CA 1
ATOM 4319 C C . TYR B 1 265 ? 6.242 -10.852 -14.32 1 97.88 265 TYR B C 1
ATOM 4321 O O . TYR B 1 265 ? 7.184 -11.328 -13.688 1 97.88 265 TYR B O 1
ATOM 4329 N N . LEU B 1 266 ? 6.184 -10.969 -15.664 1 97.12 266 LEU B N 1
ATOM 4330 C CA . LEU B 1 266 ? 6.992 -11.922 -16.422 1 97.12 266 LEU B CA 1
ATOM 4331 C C . LEU B 1 266 ? 8.305 -11.281 -16.859 1 97.12 266 LEU B C 1
ATOM 4333 O O . LEU B 1 266 ? 9.188 -11.969 -17.391 1 97.12 266 LEU B O 1
ATOM 4337 N N . SER B 1 267 ? 8.398 -10.008 -16.719 1 97.38 267 SER B N 1
ATOM 4338 C CA . SER B 1 267 ? 9.594 -9.242 -17.047 1 97.38 267 SER B CA 1
ATOM 4339 C C . SER B 1 267 ? 9.828 -8.109 -16.062 1 97.38 267 SER B C 1
ATOM 4341 O O . SER B 1 267 ? 8.875 -7.578 -15.484 1 97.38 267 SER B O 1
ATOM 4343 N N . LEU B 1 268 ? 11.055 -7.789 -15.867 1 97.81 268 LEU B N 1
ATOM 4344 C CA . LEU B 1 268 ? 11.43 -6.715 -14.945 1 97.81 268 LEU B CA 1
ATOM 4345 C C . LEU B 1 268 ? 11.555 -5.387 -15.688 1 97.81 268 LEU B C 1
ATOM 4347 O O . LEU B 1 268 ? 12.117 -5.332 -16.781 1 97.81 268 LEU B O 1
ATOM 4351 N N . PRO B 1 269 ? 11.016 -4.352 -15.141 1 98.38 269 PRO B N 1
ATOM 4352 C CA . PRO B 1 269 ? 11.219 -3.035 -15.75 1 98.38 269 PRO B CA 1
ATOM 4353 C C . PRO B 1 269 ? 12.617 -2.477 -15.492 1 98.38 269 PRO B C 1
ATOM 4355 O O . PRO B 1 269 ? 13.336 -2.963 -14.609 1 98.38 269 PRO B O 1
ATOM 4358 N N . THR B 1 270 ? 12.93 -1.473 -16.312 1 97.19 270 THR B N 1
ATOM 4359 C CA . THR B 1 270 ? 14.164 -0.734 -16.047 1 97.19 270 THR B CA 1
ATOM 4360 C C . THR B 1 270 ? 14.016 0.138 -14.805 1 97.19 270 THR B C 1
ATOM 4362 O O . THR B 1 270 ? 14.938 0.244 -14 1 97.19 270 THR B O 1
ATOM 4365 N N . GLY B 1 271 ? 12.828 0.726 -14.648 1 97.31 271 GLY B N 1
ATOM 4366 C CA . GLY B 1 271 ? 12.594 1.614 -13.523 1 97.31 271 GLY B CA 1
ATOM 4367 C C . GLY B 1 271 ? 12.25 0.876 -12.242 1 97.31 271 GLY B C 1
ATOM 4368 O O . GLY B 1 271 ? 12.242 -0.356 -12.211 1 97.31 271 GLY B O 1
ATOM 4369 N N . ILE B 1 272 ? 12.031 1.659 -11.156 1 96.25 272 ILE B N 1
ATOM 4370 C CA . ILE B 1 272 ? 11.906 1.047 -9.836 1 96.25 272 ILE B CA 1
ATOM 4371 C C . ILE B 1 272 ? 10.562 1.418 -9.219 1 96.25 272 ILE B C 1
ATOM 4373 O O . ILE B 1 272 ? 10.281 1.062 -8.07 1 96.25 272 ILE B O 1
ATOM 4377 N N . ASP B 1 273 ? 9.68 2.131 -9.906 1 95.31 273 ASP B N 1
ATOM 4378 C CA . ASP B 1 273 ? 8.391 2.572 -9.375 1 95.31 273 ASP B CA 1
ATOM 4379 C C . ASP B 1 273 ? 7.258 1.68 -9.875 1 95.31 273 ASP B C 1
ATOM 4381 O O . ASP B 1 273 ? 7.387 1.03 -10.914 1 95.31 273 ASP B O 1
ATOM 4385 N N . VAL B 1 274 ? 6.125 1.708 -9.141 1 97.19 274 VAL B N 1
ATOM 4386 C CA . VAL B 1 274 ? 4.965 0.923 -9.547 1 97.19 274 VAL B CA 1
ATOM 4387 C C . VAL B 1 274 ? 4.57 1.283 -10.977 1 97.19 274 VAL B C 1
ATOM 4389 O O . VAL B 1 274 ? 4.168 0.414 -11.75 1 97.19 274 VAL B O 1
ATOM 4392 N N . VAL B 1 275 ? 4.68 2.541 -11.328 1 95.81 275 VAL B N 1
ATOM 4393 C CA . VAL B 1 275 ? 4.324 2.98 -12.672 1 95.81 275 VAL B CA 1
ATOM 4394 C C . VAL B 1 275 ? 5.215 2.277 -13.695 1 95.81 275 VAL B C 1
ATOM 4396 O O . VAL B 1 275 ? 4.758 1.934 -14.789 1 95.81 275 VAL B O 1
ATOM 4399 N N . ASP B 1 276 ? 6.516 2.107 -13.398 1 97.69 276 ASP B N 1
ATOM 4400 C CA . ASP B 1 276 ? 7.441 1.402 -14.281 1 97.69 276 ASP B CA 1
ATOM 4401 C C . ASP B 1 276 ? 7.062 -0.072 -14.406 1 97.69 276 ASP B C 1
ATOM 4403 O O . ASP B 1 276 ? 7.113 -0.641 -15.5 1 97.69 276 ASP B O 1
ATOM 4407 N N . TRP B 1 277 ? 6.719 -0.694 -13.336 1 98.25 277 TRP B N 1
ATOM 4408 C CA . TRP B 1 277 ? 6.32 -2.098 -13.32 1 98.25 277 TRP B CA 1
ATOM 4409 C C . TRP B 1 277 ? 5.07 -2.318 -14.164 1 98.25 277 TRP B C 1
ATOM 4411 O O . TRP B 1 277 ? 5.008 -3.26 -14.961 1 98.25 277 TRP B O 1
ATOM 4421 N N . GLU B 1 278 ? 4.086 -1.423 -14.031 1 97.62 278 GLU B N 1
ATOM 4422 C CA . GLU B 1 278 ? 2.846 -1.565 -14.781 1 97.62 278 GLU B CA 1
ATOM 4423 C C . GLU B 1 278 ? 3.055 -1.249 -16.266 1 97.62 278 GLU B C 1
ATOM 4425 O O . GLU B 1 278 ? 2.408 -1.843 -17.125 1 97.62 278 GLU B O 1
ATOM 4430 N N . ALA B 1 279 ? 3.928 -0.326 -16.531 1 98.06 279 ALA B N 1
ATOM 4431 C CA . ALA B 1 279 ? 4.27 -0.06 -17.938 1 98.06 279 ALA B CA 1
ATOM 4432 C C . ALA B 1 279 ? 4.922 -1.277 -18.578 1 98.06 279 ALA B C 1
ATOM 4434 O O . ALA B 1 279 ? 4.617 -1.618 -19.719 1 98.06 279 ALA B O 1
ATOM 4435 N N . GLU B 1 280 ? 5.836 -1.869 -17.906 1 98.56 280 GLU B N 1
ATOM 4436 C CA . GLU B 1 280 ? 6.48 -3.076 -18.422 1 98.56 280 GLU B CA 1
ATOM 4437 C C . GLU B 1 280 ? 5.473 -4.211 -18.594 1 98.56 280 GLU B C 1
ATOM 4439 O O . GLU B 1 280 ? 5.52 -4.949 -19.578 1 98.56 280 GLU B O 1
ATOM 4444 N N . PHE B 1 281 ? 4.59 -4.34 -17.672 1 98.44 281 PHE B N 1
ATOM 4445 C CA . PHE B 1 281 ? 3.529 -5.332 -17.797 1 98.44 281 PHE B CA 1
ATOM 4446 C C . PHE B 1 281 ? 2.715 -5.102 -19.062 1 98.44 281 PHE B C 1
ATOM 4448 O O . PHE B 1 281 ? 2.438 -6.039 -19.812 1 98.44 281 PHE B O 1
ATOM 4455 N N . ALA B 1 282 ? 2.332 -3.883 -19.203 1 98.06 282 ALA B N 1
ATOM 4456 C CA . ALA B 1 282 ? 1.548 -3.533 -20.391 1 98.06 282 ALA B CA 1
ATOM 4457 C C . ALA B 1 282 ? 2.309 -3.865 -21.672 1 98.06 282 ALA B C 1
ATOM 4459 O O . ALA B 1 282 ? 1.721 -4.344 -22.641 1 98.06 282 ALA B O 1
ATOM 4460 N N . ARG B 1 283 ? 3.537 -3.617 -21.703 1 98.38 283 ARG B N 1
ATOM 4461 C CA . ARG B 1 283 ? 4.371 -3.93 -22.859 1 98.38 283 ARG B CA 1
ATOM 4462 C C . ARG B 1 283 ? 4.387 -5.43 -23.125 1 98.38 283 ARG B C 1
ATOM 4464 O O . ARG B 1 283 ? 4.242 -5.859 -24.281 1 98.38 283 ARG B O 1
ATOM 4471 N N . VAL B 1 284 ? 4.559 -6.223 -22.125 1 98.38 284 VAL B N 1
ATOM 4472 C CA . VAL B 1 284 ? 4.582 -7.676 -22.234 1 98.38 284 VAL B CA 1
ATOM 4473 C C . VAL B 1 284 ? 3.238 -8.172 -22.766 1 98.38 284 VAL B C 1
ATOM 4475 O O . VAL B 1 284 ? 3.189 -9.039 -23.641 1 98.38 284 VAL B O 1
ATOM 4478 N N . GLU B 1 285 ? 2.154 -7.609 -22.25 1 97.88 285 GLU B N 1
ATOM 4479 C CA . GLU B 1 285 ? 0.81 -7.969 -22.688 1 97.88 285 GLU B CA 1
ATOM 4480 C C . GLU B 1 285 ? 0.631 -7.715 -24.172 1 97.88 285 GLU B C 1
ATOM 4482 O O . GLU B 1 285 ? -0.02 -8.492 -24.875 1 97.88 285 GLU B O 1
ATOM 4487 N N . THR B 1 286 ? 1.161 -6.688 -24.594 1 97.94 286 THR B N 1
ATOM 4488 C CA . THR B 1 286 ? 1.047 -6.316 -26 1 97.94 286 THR B CA 1
ATOM 4489 C C . THR B 1 286 ? 1.957 -7.184 -26.859 1 97.94 286 THR B C 1
ATOM 4491 O O . THR B 1 286 ? 1.551 -7.648 -27.922 1 97.94 286 THR B O 1
ATOM 4494 N N . ALA B 1 287 ? 3.143 -7.441 -26.438 1 98 287 ALA B N 1
ATOM 4495 C CA . ALA B 1 287 ? 4.172 -8.133 -27.203 1 98 287 ALA B CA 1
ATOM 4496 C C . ALA B 1 287 ? 3.865 -9.625 -27.328 1 98 287 ALA B C 1
ATOM 4498 O O . ALA B 1 287 ? 4.207 -10.258 -28.328 1 98 287 ALA B O 1
ATOM 4499 N N . ASP B 1 288 ? 3.268 -10.227 -26.344 1 97.88 288 ASP B N 1
ATOM 4500 C CA . ASP B 1 288 ? 3.027 -11.664 -26.281 1 97.88 288 ASP B CA 1
ATOM 4501 C C . ASP B 1 288 ? 1.763 -11.969 -25.484 1 97.88 288 ASP B C 1
ATOM 4503 O O . ASP B 1 288 ? 1.833 -12.539 -24.391 1 97.88 288 ASP B O 1
ATOM 4507 N N . PHE B 1 289 ? 0.625 -11.664 -26.078 1 97.62 289 PHE B N 1
ATOM 4508 C CA . PHE B 1 289 ? -0.674 -11.68 -25.422 1 97.62 289 PHE B CA 1
ATOM 4509 C C . PHE B 1 289 ? -0.986 -13.062 -24.859 1 97.62 289 PHE B C 1
ATOM 4511 O O . PHE B 1 289 ? -1.39 -13.195 -23.703 1 97.62 289 PHE B O 1
ATOM 4518 N N . HIS B 1 290 ? -0.691 -14.102 -25.625 1 96.88 290 HIS B N 1
ATOM 4519 C CA . HIS B 1 290 ? -1.012 -15.461 -25.203 1 96.88 290 HIS B CA 1
ATOM 4520 C C . HIS B 1 290 ? 0.177 -16.109 -24.5 1 96.88 290 HIS B C 1
ATOM 4522 O O . HIS B 1 290 ? 0.109 -17.281 -24.109 1 96.88 290 HIS B O 1
ATOM 4528 N N . LYS B 1 291 ? 1.304 -15.383 -24.359 1 98.12 291 LYS B N 1
ATOM 4529 C CA . LYS B 1 291 ? 2.482 -15.836 -23.625 1 98.12 291 LYS B CA 1
ATOM 4530 C C . LYS B 1 291 ? 3.045 -17.125 -24.234 1 98.12 291 LYS B C 1
ATOM 4532 O O . LYS B 1 291 ? 3.273 -18.109 -23.531 1 98.12 291 LYS B O 1
ATOM 4537 N N . LEU B 1 292 ? 3.322 -17.062 -25.469 1 97.19 292 LEU B N 1
ATOM 4538 C CA . LEU B 1 292 ? 3.756 -18.25 -26.203 1 97.19 292 LEU B CA 1
ATOM 4539 C C . LEU B 1 292 ? 5.215 -18.109 -26.625 1 97.19 292 LEU B C 1
ATOM 4541 O O . LEU B 1 292 ? 5.848 -19.109 -27 1 97.19 292 LEU B O 1
ATOM 4545 N N . ASN B 1 293 ? 5.727 -16.938 -26.641 1 95.88 293 ASN B N 1
ATOM 4546 C CA . ASN B 1 293 ? 7.016 -16.672 -27.281 1 95.88 293 ASN B CA 1
ATOM 4547 C C . ASN B 1 293 ? 8.008 -16.047 -26.312 1 95.88 293 ASN B C 1
ATOM 4549 O O . ASN B 1 293 ? 8.602 -16.75 -25.484 1 95.88 293 ASN B O 1
ATOM 4553 N N . GLU B 1 294 ? 8.18 -14.758 -26.359 1 96.75 294 GLU B N 1
ATOM 4554 C CA . GLU B 1 294 ? 9.219 -14.047 -25.625 1 96.75 294 GLU B CA 1
ATOM 4555 C C . GLU B 1 294 ? 8.977 -14.125 -24.125 1 96.75 294 GLU B C 1
ATOM 4557 O O . GLU B 1 294 ? 9.922 -14.117 -23.328 1 96.75 294 GLU B O 1
ATOM 4562 N N . TYR B 1 295 ? 7.758 -14.234 -23.766 1 97.38 295 TYR B N 1
ATOM 4563 C CA . TYR B 1 295 ? 7.402 -14.227 -22.344 1 97.38 295 TYR B CA 1
ATOM 4564 C C . TYR B 1 295 ? 6.496 -15.406 -22 1 97.38 295 TYR B C 1
ATOM 4566 O O . TYR B 1 295 ? 5.371 -15.219 -21.547 1 97.38 295 TYR B O 1
ATOM 4574 N N . PRO B 1 296 ? 7.039 -16.625 -22.156 1 96.38 296 PRO B N 1
ATOM 4575 C CA . PRO B 1 296 ? 6.227 -17.828 -21.922 1 96.38 296 PRO B CA 1
ATOM 4576 C C . PRO B 1 296 ? 5.762 -17.953 -20.484 1 96.38 296 PRO B C 1
ATOM 4578 O O . PRO B 1 296 ? 6.5 -17.609 -19.562 1 96.38 296 PRO B O 1
ATOM 4581 N N . SER B 1 297 ? 4.527 -18.422 -20.312 1 95.75 297 SER B N 1
ATOM 4582 C CA . SER B 1 297 ? 3.955 -18.625 -18.984 1 95.75 297 SER B CA 1
ATOM 4583 C C . SER B 1 297 ? 3.002 -19.812 -18.969 1 95.75 297 SER B C 1
ATOM 4585 O O . SER B 1 297 ? 2.615 -20.328 -20.031 1 95.75 297 SER B O 1
ATOM 4587 N N . VAL B 1 298 ? 2.656 -20.234 -17.812 1 93.44 298 VAL B N 1
ATOM 4588 C CA . VAL B 1 298 ? 1.808 -21.406 -17.625 1 93.44 298 VAL B CA 1
ATOM 4589 C C . VAL B 1 298 ? 0.387 -21.094 -18.094 1 93.44 298 VAL B C 1
ATOM 4591 O O . VAL B 1 298 ? -0.373 -22.016 -18.438 1 93.44 298 VAL B O 1
ATOM 4594 N N . LYS B 1 299 ? -0.005 -19.859 -18.094 1 94.5 299 LYS B N 1
ATOM 4595 C CA . LYS B 1 299 ? -1.292 -19.375 -18.578 1 94.5 299 LYS B CA 1
ATOM 4596 C C . LYS B 1 299 ? -1.111 -18.156 -19.484 1 94.5 299 LYS B C 1
ATOM 4598 O O . LYS B 1 299 ? -0.233 -17.328 -19.25 1 94.5 299 LYS B O 1
ATOM 4603 N N . GLY B 1 300 ? -1.975 -18.047 -20.469 1 97.19 300 GLY B N 1
ATOM 4604 C CA . GLY B 1 300 ? -2.008 -16.859 -21.312 1 97.19 300 GLY B CA 1
ATOM 4605 C C . GLY B 1 300 ? -3.162 -15.938 -20.984 1 97.19 300 GLY B C 1
ATOM 4606 O O . GLY B 1 300 ? -4.09 -16.312 -20.266 1 97.19 300 GLY B O 1
ATOM 4607 N N . SER B 1 301 ? -3.055 -14.727 -21.5 1 97.62 301 SER B N 1
ATOM 4608 C CA . SER B 1 301 ? -4.141 -13.766 -21.297 1 97.62 301 SER B CA 1
ATOM 4609 C C . SER B 1 301 ? -5.289 -14.023 -22.266 1 97.62 301 SER B C 1
ATOM 4611 O O . SER B 1 301 ? -5.102 -14.656 -23.297 1 97.62 301 SER B O 1
ATOM 4613 N N . THR B 1 302 ? -6.457 -13.672 -21.891 1 97.06 302 THR B N 1
ATOM 4614 C CA . THR B 1 302 ? -7.664 -13.688 -22.719 1 97.06 302 THR B CA 1
ATOM 4615 C C . THR B 1 302 ? -8.352 -12.32 -22.688 1 97.06 302 THR B C 1
ATOM 4617 O O . THR B 1 302 ? -7.852 -11.383 -22.078 1 97.06 302 THR B O 1
ATOM 4620 N N . SER B 1 303 ? -9.492 -12.281 -23.344 1 96 303 SER B N 1
ATOM 4621 C CA . SER B 1 303 ? -10.258 -11.031 -23.359 1 96 303 SER B CA 1
ATOM 4622 C C . SER B 1 303 ? -10.766 -10.688 -21.969 1 96 303 SER B C 1
ATOM 4624 O O . SER B 1 303 ? -10.93 -9.508 -21.641 1 96 303 SER B O 1
ATOM 4626 N N . SER B 1 304 ? -10.844 -11.656 -21.094 1 95.25 304 SER B N 1
ATOM 4627 C CA . SER B 1 304 ? -11.469 -11.414 -19.797 1 95.25 304 SER B CA 1
ATOM 4628 C C . SER B 1 304 ? -10.469 -11.586 -18.656 1 95.25 304 SER B C 1
ATOM 4630 O O . SER B 1 304 ? -10.727 -11.164 -17.531 1 95.25 304 SER B O 1
ATOM 4632 N N . GLU B 1 305 ? -9.328 -12.188 -18.984 1 95.31 305 GLU B N 1
ATOM 4633 C CA . GLU B 1 305 ? -8.375 -12.484 -17.922 1 95.31 305 GLU B CA 1
ATOM 4634 C C . GLU B 1 305 ? -6.949 -12.18 -18.359 1 95.31 305 GLU B C 1
ATOM 4636 O O . GLU B 1 305 ? -6.578 -12.414 -19.5 1 95.31 305 GLU B O 1
ATOM 4641 N N . PHE B 1 306 ? -6.234 -11.617 -17.406 1 96.19 306 PHE B N 1
ATOM 4642 C CA . PHE B 1 306 ? -4.785 -11.625 -17.562 1 96.19 306 PHE B CA 1
ATOM 4643 C C . PHE B 1 306 ? -4.223 -13.016 -17.297 1 96.19 306 PHE B C 1
ATOM 4645 O O . PHE B 1 306 ? -4.941 -13.906 -16.844 1 96.19 306 PHE B O 1
ATOM 4652 N N . SER B 1 307 ? -2.959 -13.211 -17.625 1 95.94 307 SER B N 1
ATOM 4653 C CA . SER B 1 307 ? -2.338 -14.523 -17.453 1 95.94 307 SER B CA 1
ATOM 4654 C C . SER B 1 307 ? -2.287 -14.914 -15.977 1 95.94 307 SER B C 1
ATOM 4656 O O . SER B 1 307 ? -2.332 -16.094 -15.648 1 95.94 307 SER B O 1
ATOM 4658 N N . ASP B 1 308 ? -2.109 -13.945 -15.07 1 95.31 308 ASP B N 1
ATOM 4659 C CA . ASP B 1 308 ? -2.021 -14.211 -13.641 1 95.31 308 ASP B CA 1
ATOM 4660 C C . ASP B 1 308 ? -2.328 -12.953 -12.828 1 95.31 308 ASP B C 1
ATOM 4662 O O . ASP B 1 308 ? -2.359 -11.852 -13.375 1 95.31 308 ASP B O 1
ATOM 4666 N N . ASP B 1 309 ? -2.592 -13.211 -11.516 1 95.94 309 ASP B N 1
ATOM 4667 C CA . ASP B 1 309 ? -2.578 -12.07 -10.602 1 95.94 309 ASP B CA 1
ATOM 4668 C C . ASP B 1 309 ? -1.182 -11.461 -10.508 1 95.94 309 ASP B C 1
ATOM 4670 O O . ASP B 1 309 ? -0.183 -12.141 -10.742 1 95.94 309 ASP B O 1
ATOM 4674 N N . ARG B 1 310 ? -1.196 -10.18 -10.203 1 97.06 310 ARG B N 1
ATOM 4675 C CA . ARG B 1 310 ? 0.111 -9.57 -9.984 1 97.06 310 ARG B CA 1
ATOM 4676 C C . ARG B 1 310 ? 0.06 -8.562 -8.844 1 97.06 310 ARG B C 1
ATOM 4678 O O . ARG B 1 310 ? -0.92 -7.828 -8.703 1 97.06 310 ARG B O 1
ATOM 4685 N N . THR B 1 311 ? 1.053 -8.578 -8.031 1 98.31 311 THR B N 1
ATOM 4686 C CA . THR B 1 311 ? 1.216 -7.684 -6.891 1 98.31 311 THR B CA 1
ATOM 4687 C C . THR B 1 311 ? 2.668 -7.234 -6.762 1 98.31 311 THR B C 1
ATOM 4689 O O . THR B 1 311 ? 3.59 -8.031 -6.934 1 98.31 311 THR B O 1
ATOM 4692 N N . VAL B 1 312 ? 2.863 -5.898 -6.484 1 98.69 312 VAL B N 1
ATOM 4693 C CA . VAL B 1 312 ? 4.211 -5.375 -6.293 1 98.69 312 VAL B CA 1
ATOM 4694 C C . VAL B 1 312 ? 4.199 -4.301 -5.207 1 98.69 312 VAL B C 1
ATOM 4696 O O . VAL B 1 312 ? 3.217 -3.568 -5.062 1 98.69 312 VAL B O 1
ATOM 4699 N N . VAL B 1 313 ? 5.156 -4.277 -4.395 1 98.5 313 VAL B N 1
ATOM 4700 C CA . VAL B 1 313 ? 5.445 -3.199 -3.451 1 98.5 313 VAL B CA 1
ATOM 4701 C C . VAL B 1 313 ? 6.82 -2.607 -3.746 1 98.5 313 VAL B C 1
ATOM 4703 O O . VAL B 1 313 ? 7.809 -3.34 -3.852 1 98.5 313 VAL B O 1
ATOM 4706 N N . CYS B 1 314 ? 6.875 -1.316 -3.936 1 97.62 314 CYS B N 1
ATOM 4707 C CA . CYS B 1 314 ? 8.117 -0.609 -4.215 1 97.62 314 CYS B CA 1
ATOM 4708 C C . CYS B 1 314 ? 8.469 0.349 -3.084 1 97.62 314 CYS B C 1
ATOM 4710 O O . CYS B 1 314 ? 7.621 1.121 -2.633 1 97.62 314 CYS B O 1
ATOM 4712 N N . MET B 1 315 ? 9.609 0.248 -2.658 1 95.44 315 MET B N 1
ATOM 4713 C CA . MET B 1 315 ? 10.148 1.169 -1.662 1 95.44 315 MET B CA 1
ATOM 4714 C C . MET B 1 315 ? 11.344 1.937 -2.221 1 95.44 315 MET B C 1
ATOM 4716 O O . MET B 1 315 ? 12.234 1.345 -2.824 1 95.44 315 MET B O 1
ATOM 4720 N N . LYS B 1 316 ? 11.328 3.213 -2.094 1 92.75 316 LYS B N 1
ATOM 4721 C CA . LYS B 1 316 ? 12.438 4.07 -2.504 1 92.75 316 LYS B CA 1
ATOM 4722 C C . LYS B 1 316 ? 13.023 4.812 -1.308 1 92.75 316 LYS B C 1
ATOM 4724 O O . LYS B 1 316 ? 12.328 5.559 -0.624 1 92.75 316 LYS B O 1
ATOM 4729 N N . ALA B 1 317 ? 14.273 4.625 -1.019 1 85.12 317 ALA B N 1
ATOM 4730 C CA . ALA B 1 317 ? 14.945 5.246 0.121 1 85.12 317 ALA B CA 1
ATOM 4731 C C . ALA B 1 317 ? 15.711 6.496 -0.307 1 85.12 317 ALA B C 1
ATOM 4733 O O . ALA B 1 317 ? 15.992 7.367 0.517 1 85.12 317 ALA B O 1
ATOM 4734 N N . ARG B 1 318 ? 16.266 6.578 -1.497 1 75.25 318 ARG B N 1
ATOM 4735 C CA . ARG B 1 318 ? 17.062 7.711 -1.979 1 75.25 318 ARG B CA 1
ATOM 4736 C C . ARG B 1 318 ? 16.828 7.938 -3.471 1 75.25 318 ARG B C 1
ATOM 4738 O O . ARG B 1 318 ? 16.5 7.004 -4.199 1 75.25 318 ARG B O 1
#